Protein AF-A0A812MM63-F1 (afdb_monomer_lite)

pLDDT: mean 77.64, std 22.94, range [25.16, 97.81]

Structure (mmCIF, N/CA/C/O backbone):
data_AF-A0A812MM63-F1
#
_entry.id   AF-A0A812MM63-F1
#
loop_
_atom_site.group_PDB
_atom_site.id
_atom_site.type_symbol
_atom_site.label_atom_id
_atom_site.label_alt_id
_atom_site.label_comp_id
_atom_site.label_asym_id
_atom_site.label_entity_id
_atom_site.label_seq_id
_atom_site.pdbx_PDB_ins_code
_atom_site.Cartn_x
_atom_site.Cartn_y
_atom_site.Cartn_z
_atom_site.occupancy
_atom_site.B_iso_or_equiv
_atom_site.auth_seq_id
_atom_site.auth_comp_id
_atom_site.auth_asym_id
_atom_site.auth_atom_id
_atom_site.pdbx_PDB_model_num
ATOM 1 N N . MET A 1 1 ? 5.965 8.367 -3.859 1.00 84.50 1 MET A N 1
ATOM 2 C CA . MET A 1 1 ? 6.820 9.545 -4.143 1.00 84.50 1 MET A CA 1
ATOM 3 C C . MET A 1 1 ? 8.129 9.558 -3.366 1.00 84.50 1 MET A C 1
ATOM 5 O O . MET A 1 1 ? 9.152 9.666 -4.022 1.00 84.50 1 MET A O 1
ATOM 9 N N . SER A 1 2 ? 8.146 9.399 -2.031 1.00 85.50 2 SER A N 1
ATOM 10 C CA . SER A 1 2 ? 9.417 9.376 -1.268 1.00 85.50 2 SER A CA 1
ATOM 11 C C . SER A 1 2 ? 10.416 8.354 -1.822 1.00 85.50 2 SER A C 1
ATOM 13 O O . SER A 1 2 ? 11.533 8.713 -2.168 1.00 85.50 2 SER A O 1
ATOM 15 N N . ALA A 1 3 ? 9.969 7.112 -2.029 1.00 86.44 3 ALA A N 1
ATOM 16 C CA . ALA A 1 3 ? 10.771 6.062 -2.653 1.00 86.44 3 ALA A CA 1
ATOM 17 C C . ALA A 1 3 ? 11.176 6.383 -4.100 1.00 86.44 3 ALA A C 1
ATOM 19 O O . ALA A 1 3 ? 12.300 6.118 -4.515 1.00 86.44 3 ALA A O 1
ATOM 20 N N . TRP A 1 4 ? 10.263 6.989 -4.865 1.00 88.12 4 TRP A N 1
ATOM 21 C CA . TRP A 1 4 ? 10.488 7.339 -6.267 1.00 88.12 4 TRP A CA 1
ATOM 22 C C . TRP A 1 4 ? 11.645 8.325 -6.418 1.00 88.12 4 TRP A C 1
ATOM 24 O O . TRP A 1 4 ? 12.517 8.110 -7.248 1.00 88.12 4 TRP A O 1
ATOM 34 N N . TYR A 1 5 ? 11.700 9.355 -5.573 1.00 86.88 5 TYR A N 1
ATOM 35 C CA . TYR A 1 5 ? 12.756 10.372 -5.602 1.00 86.88 5 TYR A CA 1
ATOM 36 C C . TYR A 1 5 ? 13.890 10.148 -4.617 1.00 86.88 5 TYR A C 1
ATOM 38 O O . TYR A 1 5 ? 14.821 10.951 -4.591 1.00 86.88 5 TYR A O 1
ATOM 46 N N . GLN A 1 6 ? 13.780 9.101 -3.798 1.00 86.38 6 GLN A N 1
ATOM 47 C CA . GLN A 1 6 ? 14.669 8.849 -2.674 1.00 86.38 6 GLN A CA 1
ATOM 48 C C . GLN A 1 6 ? 14.866 10.119 -1.828 1.00 86.38 6 GLN A C 1
ATOM 50 O O . GLN A 1 6 ? 15.970 10.597 -1.579 1.00 86.38 6 GLN A O 1
ATOM 55 N N . ALA A 1 7 ? 13.748 10.728 -1.453 1.00 87.12 7 ALA A N 1
ATOM 56 C CA . ALA A 1 7 ? 13.740 12.009 -0.771 1.00 87.12 7 ALA A CA 1
ATOM 57 C C . ALA A 1 7 ? 12.568 12.099 0.200 1.00 87.12 7 ALA A C 1
ATOM 59 O O . ALA A 1 7 ? 11.546 11.419 0.053 1.00 87.12 7 ALA A O 1
ATOM 60 N N . GLU A 1 8 ? 12.721 12.954 1.203 1.00 87.62 8 GLU A N 1
ATOM 61 C CA . GLU A 1 8 ? 11.636 13.282 2.115 1.00 87.62 8 GLU A CA 1
ATOM 62 C C . GLU A 1 8 ? 10.505 13.991 1.360 1.00 87.62 8 GLU A C 1
ATOM 64 O O . GLU A 1 8 ? 10.732 14.882 0.535 1.00 87.62 8 GLU A O 1
ATOM 69 N N . ILE A 1 9 ? 9.275 13.594 1.681 1.00 88.56 9 ILE A N 1
ATOM 70 C CA . ILE A 1 9 ? 8.067 14.295 1.256 1.00 88.56 9 ILE A CA 1
ATOM 71 C C . ILE A 1 9 ? 7.604 15.179 2.406 1.00 88.56 9 ILE A C 1
ATOM 73 O O . ILE A 1 9 ? 7.281 14.674 3.482 1.00 88.56 9 ILE A O 1
ATOM 77 N N . LYS A 1 10 ? 7.562 16.488 2.161 1.00 89.94 10 LYS A N 1
ATOM 78 C CA . LYS A 1 10 ? 7.010 17.478 3.085 1.00 89.94 10 LYS A CA 1
ATOM 79 C C . LYS A 1 10 ? 5.520 17.641 2.797 1.00 89.94 10 LYS A C 1
ATOM 81 O O . LYS A 1 10 ? 5.126 17.749 1.636 1.00 89.94 10 LYS A O 1
ATOM 86 N N . VAL A 1 11 ? 4.705 17.677 3.848 1.00 88.56 11 VAL A N 1
ATOM 87 C CA . VAL A 1 11 ? 3.267 17.962 3.761 1.00 88.56 11 VAL A CA 1
ATOM 88 C C . VAL A 1 11 ? 2.980 19.252 4.515 1.00 88.56 11 VAL A C 1
ATOM 90 O O . VAL A 1 11 ? 3.151 19.319 5.730 1.00 88.56 11 VAL A O 1
ATOM 93 N N . GLU A 1 12 ? 2.533 20.269 3.793 1.00 89.88 12 GLU A N 1
ATOM 94 C CA . GLU A 1 12 ? 2.170 21.576 4.325 1.00 89.88 12 GLU A CA 1
ATOM 95 C C . GLU A 1 12 ? 0.646 21.708 4.373 1.00 89.88 12 GLU A C 1
ATOM 97 O O . GLU A 1 12 ? -0.045 21.452 3.386 1.00 89.88 12 GLU A O 1
ATOM 102 N N . VAL A 1 13 ? 0.099 22.090 5.528 1.00 90.12 13 VAL A N 1
ATOM 103 C CA . VAL A 1 13 ? -1.339 22.345 5.671 1.00 90.12 13 VAL A CA 1
ATOM 104 C C . VAL A 1 13 ? -1.619 23.783 5.262 1.00 90.12 13 VAL A C 1
ATOM 106 O O . VAL A 1 13 ? -1.211 24.706 5.955 1.00 90.12 13 VAL A O 1
ATOM 109 N N . ILE A 1 14 ? -2.342 23.961 4.156 1.00 94.44 14 ILE A N 1
ATOM 110 C CA . ILE A 1 14 ? -2.727 25.285 3.651 1.00 94.44 14 ILE A CA 1
ATOM 111 C C . ILE A 1 14 ? -3.923 25.814 4.437 1.00 94.44 14 ILE A C 1
ATOM 113 O O . ILE A 1 14 ? -3.938 26.960 4.876 1.00 94.44 14 ILE A O 1
ATOM 117 N N . PHE A 1 15 ? -4.938 24.970 4.632 1.00 92.50 15 PHE A N 1
ATOM 118 C CA . PHE A 1 15 ? -6.024 25.261 5.556 1.00 92.50 15 PHE A CA 1
ATOM 119 C C . PHE A 1 15 ? -6.657 23.982 6.094 1.00 92.50 15 PHE A C 1
ATOM 121 O O . PHE A 1 15 ? -6.607 22.917 5.474 1.00 92.50 15 PHE A O 1
ATOM 128 N N . ASN A 1 16 ? -7.297 24.131 7.247 1.00 90.69 16 ASN A N 1
ATOM 129 C CA . ASN A 1 16 ? -8.163 23.143 7.862 1.00 90.69 16 ASN A CA 1
ATOM 130 C C . ASN A 1 16 ? -9.315 23.901 8.531 1.00 90.69 16 ASN A C 1
ATOM 132 O O . ASN A 1 16 ? -9.091 24.577 9.532 1.00 90.69 16 ASN A O 1
ATOM 136 N N . ARG A 1 17 ? -10.500 23.884 7.920 1.00 91.94 17 ARG A N 1
ATOM 137 C CA . ARG A 1 17 ? -11.647 24.711 8.312 1.00 91.94 17 ARG A CA 1
ATOM 138 C C . ARG A 1 17 ? -12.781 23.812 8.771 1.00 91.94 17 ARG A C 1
ATOM 140 O O . ARG A 1 17 ? -13.172 22.925 8.022 1.00 91.94 17 ARG A O 1
ATOM 147 N N . ASP A 1 18 ? -13.303 24.059 9.965 1.00 90.81 18 ASP A N 1
ATOM 148 C CA . ASP A 1 18 ? -14.578 23.484 10.398 1.00 90.81 18 ASP A CA 1
ATOM 149 C C . ASP A 1 18 ? -15.709 24.155 9.603 1.00 90.81 18 ASP A C 1
ATOM 151 O O . ASP A 1 18 ? -15.774 25.384 9.529 1.00 90.81 18 ASP A O 1
ATOM 155 N N . ILE A 1 19 ? -16.554 23.353 8.961 1.00 88.00 19 ILE A N 1
ATOM 156 C CA . ILE A 1 19 ? -17.667 23.804 8.122 1.00 88.00 19 ILE A CA 1
ATOM 157 C C . ILE A 1 19 ? -18.986 23.325 8.735 1.00 88.00 19 ILE A C 1
ATOM 159 O O . ILE A 1 19 ? -19.703 22.490 8.189 1.00 88.00 19 ILE A O 1
ATOM 163 N N . GLN A 1 20 ? -19.305 23.868 9.913 1.00 70.06 20 GLN A N 1
ATOM 164 C CA . GLN A 1 20 ? -20.481 23.509 10.721 1.00 70.06 20 GLN A CA 1
ATOM 165 C C . GLN A 1 20 ? -21.849 23.894 10.121 1.00 70.06 20 GLN A C 1
ATOM 167 O O . GLN A 1 20 ? -22.876 23.683 10.765 1.00 70.06 20 GLN A O 1
ATOM 172 N N . GLU A 1 21 ? -21.912 24.456 8.915 1.00 59.12 21 GLU A N 1
ATOM 173 C CA . GLU A 1 21 ? -23.055 25.277 8.487 1.00 59.12 21 GLU A CA 1
ATOM 174 C C . GLU A 1 21 ? -24.379 24.526 8.241 1.00 59.12 21 GLU A C 1
ATOM 176 O O . GLU A 1 21 ? -25.413 25.177 8.123 1.00 59.12 21 GLU A O 1
ATOM 181 N N . VAL A 1 22 ? -24.410 23.184 8.211 1.00 55.28 22 VAL A N 1
ATOM 182 C CA . VAL A 1 22 ? -25.645 22.440 7.856 1.00 55.28 22 VAL A CA 1
ATOM 183 C C . VAL A 1 22 ? -26.027 21.314 8.834 1.00 55.28 22 VAL A C 1
ATOM 185 O O . VAL A 1 22 ? -27.211 21.026 8.993 1.00 55.28 22 VAL A O 1
ATOM 188 N N . VAL A 1 23 ? -25.076 20.689 9.540 1.00 55.53 23 VAL A N 1
ATOM 189 C CA . VAL A 1 23 ? -25.322 19.407 10.252 1.00 55.53 23 VAL A CA 1
ATOM 190 C C . VAL A 1 23 ? -25.627 19.572 11.752 1.00 55.53 23 VAL A C 1
ATOM 192 O O . VAL A 1 23 ? -26.236 18.692 12.366 1.00 55.53 23 VAL A O 1
ATOM 195 N N . ALA A 1 24 ? -25.275 20.717 12.348 1.00 55.25 24 ALA A N 1
ATOM 196 C CA . ALA A 1 24 ? -25.343 20.930 13.799 1.00 55.25 24 ALA A CA 1
ATOM 197 C C . ALA A 1 24 ? -26.763 20.822 14.393 1.00 55.25 24 ALA A C 1
ATOM 199 O O . ALA A 1 24 ? -26.918 20.446 15.553 1.00 55.25 24 ALA A O 1
ATOM 200 N N . TRP A 1 25 ? -27.801 21.098 13.599 1.00 58.41 25 TRP A N 1
ATOM 201 C CA . TRP A 1 25 ? -29.200 21.040 14.039 1.00 58.41 25 TRP A CA 1
ATOM 202 C C . TRP A 1 25 ? -29.761 19.615 14.125 1.00 58.41 25 TRP A C 1
ATOM 204 O O . TRP A 1 25 ? -30.766 19.400 14.797 1.00 58.41 25 TRP A O 1
ATOM 214 N N . VAL A 1 26 ? -29.127 18.647 13.454 1.00 66.56 26 VAL A N 1
ATOM 215 C CA . VAL A 1 26 ? -29.631 17.266 13.340 1.00 66.56 26 VAL A CA 1
ATOM 216 C C . VAL A 1 26 ? -28.752 16.286 14.115 1.00 66.56 26 VAL A C 1
ATOM 218 O O . VAL A 1 26 ? -29.273 15.374 14.754 1.00 66.56 26 VAL A O 1
ATOM 221 N N . GLN A 1 27 ? -27.426 16.466 14.097 1.00 75.88 27 GLN A N 1
ATOM 222 C CA . GLN A 1 27 ? -26.478 15.598 14.804 1.00 75.88 27 GLN A CA 1
ATOM 223 C C . GLN A 1 27 ? -25.333 16.431 15.405 1.00 75.88 27 GLN A C 1
ATOM 225 O O . GLN A 1 27 ? -24.297 16.607 14.767 1.00 75.88 27 GLN A O 1
ATOM 230 N N . PRO A 1 28 ? -25.475 16.931 16.647 1.00 74.19 28 PRO A N 1
ATOM 231 C CA . PRO A 1 28 ? -24.522 17.878 17.240 1.00 74.19 28 PRO A CA 1
ATOM 232 C C . PRO A 1 28 ? -23.122 17.294 17.493 1.00 74.19 28 PRO A C 1
ATOM 234 O O . PRO A 1 28 ? -22.178 18.041 17.736 1.00 74.19 28 PRO A O 1
ATOM 237 N N . HIS A 1 29 ? -22.979 15.967 17.445 1.00 82.00 29 HIS A N 1
ATOM 238 C CA . HIS A 1 29 ? -21.706 15.266 17.618 1.00 82.00 29 HIS A CA 1
ATOM 239 C C . HIS A 1 29 ? -20.969 15.008 16.297 1.00 82.00 29 HIS A C 1
ATOM 241 O O . HIS A 1 29 ? -19.837 14.536 16.335 1.00 82.00 29 HIS A O 1
ATOM 247 N N . VAL A 1 30 ? -21.583 15.307 15.146 1.00 90.31 30 VAL A N 1
ATOM 248 C CA . VAL A 1 30 ? -20.927 15.173 13.845 1.00 90.31 30 VAL A CA 1
ATOM 249 C C . VAL A 1 30 ? -20.219 16.474 13.498 1.00 90.31 30 VAL A C 1
ATOM 251 O O . VAL A 1 30 ? -20.814 17.553 13.525 1.00 90.31 30 VAL A O 1
ATOM 254 N N . LYS A 1 31 ? -18.938 16.370 13.147 1.00 91.88 31 LYS A N 1
ATOM 255 C CA . LYS A 1 31 ? -18.126 17.495 12.678 1.00 91.88 31 LYS A CA 1
ATOM 256 C C . LYS A 1 31 ? -17.698 17.279 11.242 1.00 91.88 31 LYS A C 1
ATOM 258 O O . LYS A 1 31 ? -17.427 16.151 10.830 1.00 91.88 31 LYS A O 1
ATOM 263 N N . GLN A 1 32 ? -17.617 18.373 10.494 1.00 93.62 32 GLN A N 1
ATOM 264 C CA . GLN A 1 32 ? -17.198 18.351 9.105 1.00 93.62 32 GLN A CA 1
ATOM 265 C C . GLN A 1 32 ? -16.087 19.369 8.885 1.00 93.62 32 GLN A C 1
ATOM 267 O O . GLN A 1 32 ? -16.212 20.524 9.275 1.00 93.62 32 GLN A O 1
ATOM 272 N N . TYR A 1 33 ? -15.015 18.944 8.227 1.00 93.25 33 TYR A N 1
ATOM 273 C CA . TYR A 1 33 ? -13.861 19.782 7.944 1.00 93.25 33 TYR A CA 1
ATOM 274 C C . TYR A 1 33 ? -13.563 19.800 6.453 1.00 93.25 33 TYR A C 1
ATOM 276 O O . TYR A 1 33 ? -13.522 18.750 5.810 1.00 93.25 33 TYR A O 1
ATOM 284 N N . ASP A 1 34 ? -13.266 20.984 5.933 1.00 94.50 34 ASP A N 1
ATOM 285 C CA . ASP A 1 34 ? -12.598 21.140 4.650 1.00 94.50 34 ASP A CA 1
ATOM 286 C C . ASP A 1 34 ? -11.106 21.370 4.900 1.00 94.50 34 ASP A C 1
ATOM 288 O O . ASP A 1 34 ? -10.687 22.299 5.598 1.00 94.50 34 ASP A O 1
ATOM 292 N N . ARG A 1 35 ? -10.276 20.520 4.303 1.00 94.25 35 ARG A N 1
ATOM 293 C CA . ARG A 1 35 ? -8.823 20.547 4.465 1.00 94.25 35 ARG A CA 1
ATOM 294 C C . ARG A 1 35 ? -8.141 20.594 3.111 1.00 94.25 35 ARG A C 1
ATOM 296 O O . ARG A 1 35 ? -8.466 19.816 2.217 1.00 94.25 35 ARG A O 1
ATOM 303 N N . ARG A 1 36 ? -7.127 21.452 2.996 1.00 95.31 36 ARG A N 1
ATOM 304 C CA . ARG A 1 36 ? -6.223 21.508 1.845 1.00 95.31 36 ARG A CA 1
ATOM 305 C C . ARG A 1 36 ? -4.782 21.401 2.301 1.00 95.31 36 ARG A C 1
ATOM 307 O O . ARG A 1 36 ? -4.353 22.118 3.205 1.00 95.31 36 ARG A O 1
ATOM 314 N N . VAL A 1 37 ? -4.036 20.525 1.646 1.00 93.81 37 VAL A N 1
ATOM 315 C CA . VAL A 1 37 ? -2.605 20.342 1.874 1.00 93.81 37 VAL A CA 1
ATOM 316 C C . VAL A 1 37 ? -1.834 20.430 0.568 1.00 93.81 37 VAL A C 1
ATOM 318 O O . VAL A 1 37 ? -2.362 20.164 -0.513 1.00 93.81 37 VAL A O 1
ATOM 321 N N . GLN A 1 38 ? -0.569 20.790 0.692 1.00 95.12 38 GLN A N 1
ATOM 322 C CA . GLN A 1 38 ? 0.403 20.799 -0.381 1.00 95.12 38 GLN A CA 1
ATOM 323 C C . GLN A 1 38 ? 1.502 19.794 -0.051 1.00 95.12 38 GLN A C 1
ATOM 325 O O . GLN A 1 38 ? 2.024 19.778 1.062 1.00 95.12 38 GLN A O 1
ATOM 330 N N . MET A 1 39 ? 1.852 18.951 -1.015 1.00 94.19 39 MET A N 1
ATOM 331 C CA . MET A 1 39 ? 2.937 17.989 -0.884 1.00 94.19 39 MET A CA 1
ATOM 332 C C . MET A 1 39 ? 4.102 18.397 -1.777 1.00 94.19 39 MET A C 1
ATOM 334 O O . MET A 1 39 ? 3.928 18.650 -2.974 1.00 94.19 39 MET A O 1
ATOM 338 N N . SER A 1 40 ? 5.297 18.445 -1.196 1.00 94.00 40 SER A N 1
ATOM 339 C CA . SER A 1 40 ? 6.518 18.826 -1.897 1.00 94.00 40 SER A CA 1
ATOM 340 C C . SER A 1 40 ? 7.667 17.859 -1.636 1.00 94.00 40 SER A C 1
ATOM 342 O O . SER A 1 40 ? 7.715 17.145 -0.634 1.00 94.00 40 SER A O 1
ATOM 344 N N . CYS A 1 41 ? 8.592 17.812 -2.587 1.00 92.38 41 CYS A N 1
ATOM 345 C CA . CYS A 1 41 ? 9.809 17.016 -2.552 1.00 92.38 41 CYS A CA 1
ATOM 346 C C . CYS A 1 41 ? 10.963 17.925 -2.975 1.00 92.38 41 CYS A C 1
ATOM 348 O O . CYS A 1 41 ? 10.863 18.548 -4.030 1.00 92.38 41 CYS A O 1
ATOM 350 N N . LYS A 1 42 ? 12.032 18.029 -2.168 1.00 90.94 42 LYS A N 1
ATOM 351 C CA . LYS A 1 42 ? 13.152 18.978 -2.389 1.00 90.94 42 LYS A CA 1
ATOM 352 C C . LYS A 1 42 ? 12.655 20.369 -2.840 1.00 90.94 42 LYS A C 1
ATOM 354 O O . LYS A 1 42 ? 13.070 20.889 -3.871 1.00 90.94 42 LYS A O 1
ATOM 359 N N . ASP A 1 43 ? 11.668 20.886 -2.107 1.00 91.69 43 ASP A N 1
ATOM 360 C CA . ASP A 1 43 ? 11.025 22.195 -2.300 1.00 91.69 43 ASP A CA 1
ATOM 361 C C . ASP A 1 43 ? 10.268 22.393 -3.630 1.00 91.69 43 ASP A C 1
ATOM 363 O O . ASP A 1 43 ? 9.781 23.484 -3.918 1.00 91.69 43 ASP A O 1
ATOM 367 N N . LYS A 1 44 ? 10.062 21.323 -4.411 1.00 94.19 44 LYS A N 1
ATOM 368 C CA . LYS A 1 44 ? 9.145 21.311 -5.557 1.00 94.19 44 LYS A CA 1
ATOM 369 C C . LYS A 1 44 ? 7.811 20.692 -5.173 1.00 94.19 44 LYS A C 1
ATOM 371 O O . LYS A 1 44 ? 7.751 19.544 -4.731 1.00 94.19 44 LYS A O 1
ATOM 376 N N . VAL A 1 45 ? 6.737 21.451 -5.357 1.00 94.94 45 VAL A N 1
ATOM 377 C CA . VAL A 1 45 ? 5.366 20.975 -5.154 1.00 94.94 45 VAL A CA 1
ATOM 378 C C . VAL A 1 45 ? 5.010 19.984 -6.251 1.00 94.94 45 VAL A C 1
ATOM 380 O O . VAL A 1 45 ? 5.186 20.275 -7.433 1.00 94.94 45 VAL A O 1
ATOM 383 N N . PHE A 1 46 ? 4.499 18.820 -5.857 1.00 95.00 46 PHE A N 1
ATOM 384 C CA . PHE A 1 46 ? 4.121 17.773 -6.805 1.00 95.00 46 PHE A CA 1
ATOM 385 C C . PHE A 1 46 ? 2.661 17.354 -6.716 1.00 95.00 46 PHE A C 1
ATOM 387 O O . PHE A 1 46 ? 2.159 16.723 -7.641 1.00 95.00 46 PHE A O 1
ATOM 394 N N . CYS A 1 47 ? 1.983 17.675 -5.617 1.00 96.50 47 CYS A N 1
ATOM 395 C CA . CYS A 1 47 ? 0.576 17.362 -5.446 1.00 96.50 47 CYS A CA 1
ATOM 396 C C . CYS A 1 47 ? -0.081 18.365 -4.504 1.00 96.50 47 CYS A C 1
ATOM 398 O O . CYS A 1 47 ? 0.486 18.738 -3.474 1.00 96.50 47 CYS A O 1
ATOM 400 N N . VAL A 1 48 ? -1.298 18.766 -4.846 1.00 96.56 48 VAL A N 1
ATOM 401 C CA . VAL A 1 48 ? -2.221 19.443 -3.939 1.00 96.56 48 VAL A CA 1
ATOM 402 C C . VAL A 1 48 ? -3.340 18.464 -3.632 1.00 96.56 48 VAL A C 1
ATOM 404 O O . VAL A 1 48 ? -3.885 17.858 -4.547 1.00 96.56 48 VAL A O 1
ATOM 407 N N . ALA A 1 49 ? -3.676 18.300 -2.356 1.00 96.75 49 ALA A N 1
ATOM 408 C CA . ALA A 1 49 ? -4.806 17.476 -1.956 1.00 96.75 49 ALA A CA 1
ATOM 409 C C . ALA A 1 49 ? -5.854 18.336 -1.258 1.00 96.75 49 ALA A C 1
ATOM 411 O O . ALA A 1 49 ? -5.545 19.090 -0.331 1.00 96.75 49 ALA A O 1
ATOM 412 N N . THR A 1 50 ? -7.095 18.217 -1.710 1.00 97.19 50 THR A N 1
ATOM 413 C CA . THR A 1 50 ? -8.276 18.792 -1.071 1.00 97.19 50 THR A CA 1
ATOM 414 C C . THR A 1 50 ? -9.121 17.665 -0.510 1.00 97.19 50 THR A C 1
ATOM 416 O O . THR A 1 50 ? -9.192 16.578 -1.075 1.00 97.19 50 THR A O 1
ATOM 419 N N . SER A 1 51 ? -9.716 17.885 0.653 1.00 96.38 51 SER A N 1
ATOM 420 C CA . SER A 1 51 ? -10.454 16.838 1.341 1.00 96.38 51 SER A CA 1
ATOM 421 C C . SER A 1 51 ? -11.616 17.403 2.128 1.00 96.38 51 SER A C 1
ATOM 423 O O . SER A 1 51 ? -11.472 18.436 2.780 1.00 96.38 51 SER A O 1
ATOM 425 N N . ARG A 1 52 ? -12.732 16.680 2.078 1.00 95.88 52 ARG A N 1
ATOM 426 C CA . ARG A 1 52 ? -13.869 16.838 2.974 1.00 95.88 52 ARG A CA 1
ATOM 427 C C . ARG A 1 52 ? -13.858 15.682 3.957 1.00 95.88 52 ARG A C 1
ATOM 429 O O . ARG A 1 52 ? -13.799 14.524 3.546 1.00 95.88 52 ARG A O 1
ATOM 436 N N . ILE A 1 53 ? -13.882 16.006 5.239 1.00 95.25 53 ILE A N 1
ATOM 437 C CA . ILE A 1 53 ? -13.674 15.046 6.317 1.00 95.25 53 ILE A CA 1
ATOM 438 C C . ILE A 1 53 ? -14.867 15.112 7.252 1.00 95.25 53 ILE A C 1
ATOM 440 O O . ILE A 1 53 ? -15.185 16.186 7.748 1.00 95.25 53 ILE A O 1
ATOM 444 N N . ILE A 1 54 ? -15.517 13.978 7.483 1.00 94.50 54 ILE A N 1
ATOM 445 C CA . ILE A 1 54 ? -16.679 13.839 8.354 1.00 94.50 54 ILE A CA 1
ATOM 446 C C . ILE A 1 54 ? -16.271 12.961 9.533 1.00 94.50 54 ILE A C 1
ATOM 448 O O . ILE A 1 54 ? -15.817 11.829 9.356 1.00 94.50 54 ILE A O 1
ATOM 452 N N . LEU A 1 55 ? -16.423 13.497 10.740 1.00 94.62 55 LEU A N 1
ATOM 453 C CA . LEU A 1 55 ? -16.178 12.794 11.993 1.00 94.62 55 LEU A CA 1
ATOM 454 C C . LEU A 1 55 ? -17.515 12.584 12.694 1.00 94.62 55 LEU A C 1
ATOM 456 O O . LEU A 1 55 ? -18.183 13.550 13.050 1.00 94.62 55 LEU A O 1
ATOM 460 N N . SER A 1 56 ? -17.888 11.326 12.886 1.00 93.75 56 SER A N 1
ATOM 461 C CA . SER A 1 56 ? -19.089 10.909 13.621 1.00 93.75 56 SER A CA 1
ATOM 462 C C . SER A 1 56 ? -18.762 10.218 14.948 1.00 93.75 56 SER A C 1
ATOM 464 O O . SER A 1 56 ? -19.601 10.197 15.845 1.00 93.75 56 SER A O 1
ATOM 466 N N . ASP A 1 57 ? -17.536 9.706 15.124 1.00 93.00 57 ASP A N 1
ATOM 467 C CA . ASP A 1 57 ? -17.065 9.228 16.429 1.00 93.00 57 ASP A CA 1
ATOM 468 C C . ASP A 1 57 ? -16.680 10.420 17.317 1.00 93.00 57 ASP A C 1
ATOM 470 O O . ASP A 1 57 ? -15.766 11.189 16.998 1.00 93.00 57 ASP A O 1
ATOM 474 N N . LYS A 1 58 ? -17.333 10.530 18.479 1.00 92.88 58 LYS A N 1
ATOM 475 C CA . LYS A 1 58 ? -17.041 11.554 19.484 1.00 92.88 58 LYS A CA 1
ATOM 476 C C . LYS A 1 58 ? -15.564 11.557 19.892 1.00 92.88 58 LYS A C 1
ATOM 478 O O . LYS A 1 58 ? -14.987 12.623 20.068 1.00 92.88 58 LYS A O 1
ATOM 483 N N . ARG A 1 59 ? -14.924 10.388 19.996 1.00 94.19 59 ARG A N 1
ATOM 484 C CA . ARG A 1 59 ? -13.498 10.300 20.359 1.00 94.19 59 ARG A CA 1
ATOM 485 C C . ARG A 1 59 ? -12.611 10.959 19.308 1.00 94.19 59 ARG A C 1
ATOM 487 O O . ARG A 1 59 ? -11.635 11.614 19.661 1.00 94.19 59 ARG A O 1
ATOM 494 N N . ALA A 1 60 ? -12.952 10.801 18.029 1.00 92.75 60 ALA A N 1
ATOM 495 C CA . ALA A 1 60 ? -12.223 11.428 16.933 1.00 92.75 60 ALA A CA 1
ATOM 496 C C . ALA A 1 60 ? -12.424 12.947 16.923 1.00 92.75 60 ALA A C 1
ATOM 498 O O . ALA A 1 60 ? -11.455 13.677 16.733 1.00 92.75 60 ALA A O 1
ATOM 499 N N . VAL A 1 61 ? -13.648 13.414 17.188 1.00 92.38 61 VAL A N 1
ATOM 500 C CA . VAL A 1 61 ? -13.947 14.845 17.356 1.00 92.38 61 VAL A CA 1
ATOM 501 C C . VAL A 1 61 ? -13.125 15.439 18.499 1.00 92.38 61 VAL A C 1
ATOM 503 O O . VAL A 1 61 ? -12.356 16.372 18.274 1.00 92.38 61 VAL A O 1
ATOM 506 N N . ASP A 1 62 ? -13.201 14.844 19.690 1.00 92.38 62 ASP A N 1
ATOM 507 C CA . ASP A 1 62 ? -12.493 15.321 20.882 1.00 92.38 62 ASP A CA 1
ATOM 508 C C . ASP A 1 62 ? -10.963 15.355 20.658 1.00 92.38 62 ASP A C 1
ATOM 510 O O . ASP A 1 62 ? -10.275 16.290 21.079 1.00 92.38 62 ASP A O 1
ATOM 514 N N . ALA A 1 63 ? -10.406 14.361 19.954 1.00 90.88 63 ALA A N 1
ATOM 515 C CA . ALA A 1 63 ? -8.977 14.289 19.639 1.00 90.88 63 ALA A CA 1
ATOM 516 C C . ALA A 1 63 ? -8.502 15.406 18.689 1.00 90.88 63 ALA A C 1
ATOM 518 O O . ALA A 1 63 ? -7.372 15.886 18.818 1.00 90.88 63 ALA A O 1
ATOM 519 N N . VAL A 1 64 ? -9.353 15.830 17.750 1.00 88.69 64 VAL A N 1
ATOM 520 C CA . VAL A 1 64 ? -9.060 16.952 16.846 1.00 88.69 64 VAL A CA 1
ATOM 521 C C . VAL A 1 64 ? -9.227 18.286 17.567 1.00 88.69 64 VAL A C 1
ATOM 523 O O . VAL A 1 64 ? -8.349 19.142 17.470 1.00 88.69 64 VAL A O 1
ATOM 526 N N . GLU A 1 65 ? -10.320 18.467 18.311 1.00 87.81 65 GLU A N 1
ATOM 527 C CA . GLU A 1 65 ? -10.640 19.728 18.996 1.00 87.81 65 GLU A CA 1
ATOM 528 C C . GLU A 1 65 ? -9.678 20.042 20.145 1.00 87.81 65 GLU A C 1
ATOM 530 O O . GLU A 1 65 ? -9.328 21.200 20.362 1.00 87.81 65 GLU A O 1
ATOM 535 N N . SER A 1 66 ? -9.174 19.017 20.837 1.00 89.31 66 SER A N 1
ATOM 536 C CA . SER A 1 66 ? -8.119 19.183 21.847 1.00 89.31 66 SER A CA 1
ATOM 537 C C . SER A 1 66 ? -6.755 19.572 21.259 1.00 89.31 66 SER A C 1
ATOM 539 O O . SER A 1 66 ? -5.831 19.876 22.011 1.00 89.31 66 SER A O 1
ATOM 541 N N . GLY A 1 67 ? -6.595 19.547 19.929 1.00 80.00 67 GLY A N 1
ATOM 542 C CA . GLY A 1 67 ? -5.337 19.847 19.239 1.00 80.00 67 GLY A CA 1
ATOM 543 C C . GLY A 1 67 ? -4.256 18.772 19.398 1.00 80.00 67 GLY A C 1
ATOM 544 O O . GLY A 1 67 ? -3.150 18.942 18.885 1.00 80.00 67 GLY A O 1
ATOM 545 N N . GLY A 1 68 ? -4.557 17.663 20.084 1.00 74.69 68 GLY A N 1
ATOM 546 C CA . GLY A 1 68 ? -3.608 16.579 20.341 1.00 74.69 68 GLY A CA 1
ATOM 547 C C . GLY A 1 68 ? -3.346 15.683 19.129 1.00 74.69 68 GLY A C 1
ATOM 548 O O . GLY A 1 68 ? -2.293 15.048 19.055 1.00 74.69 68 GLY A O 1
ATOM 549 N N . VAL A 1 69 ? -4.275 15.631 18.167 1.00 82.38 69 VAL A N 1
ATOM 550 C CA . VAL A 1 69 ? -4.180 14.763 16.986 1.00 82.38 69 VAL A CA 1
ATOM 551 C C . VAL A 1 69 ? -4.534 15.538 15.722 1.00 82.38 69 VAL A C 1
ATOM 553 O O . VAL A 1 69 ? -5.634 16.065 15.568 1.00 82.38 69 VAL A O 1
ATOM 556 N N . GLY A 1 70 ? -3.610 15.578 14.759 1.00 81.44 70 GLY A N 1
ATOM 557 C CA . GLY A 1 70 ? -3.914 16.142 13.445 1.00 81.44 70 GLY A CA 1
ATOM 558 C C . GLY A 1 70 ? -4.896 15.249 12.680 1.00 81.44 70 GLY A C 1
ATOM 559 O O . GLY A 1 70 ? -4.745 14.034 12.686 1.00 81.44 70 GLY A O 1
ATOM 560 N N . ILE A 1 71 ? -5.850 15.829 11.940 1.00 82.50 71 ILE A N 1
ATOM 561 C CA . ILE A 1 71 ? -6.905 15.058 11.241 1.00 82.50 71 ILE A CA 1
ATOM 562 C C . ILE A 1 71 ? -6.347 13.938 10.334 1.00 82.50 71 ILE A C 1
ATOM 564 O O . ILE A 1 71 ? -6.880 12.834 10.290 1.00 82.50 71 ILE A O 1
ATOM 568 N N . ALA A 1 72 ? -5.216 14.178 9.663 1.00 78.19 72 ALA A N 1
ATOM 569 C CA . ALA A 1 72 ? -4.556 13.175 8.818 1.00 78.19 72 ALA A CA 1
ATOM 570 C C . ALA A 1 72 ? -3.996 11.960 9.593 1.00 78.19 72 ALA A C 1
ATOM 572 O O . ALA A 1 72 ? -3.573 10.983 8.984 1.00 78.19 72 ALA A O 1
ATOM 573 N N . GLN A 1 73 ? -3.957 12.018 10.925 1.00 85.19 73 GLN A N 1
ATOM 574 C CA . GLN A 1 73 ? -3.412 10.977 11.792 1.00 85.19 73 GLN A CA 1
ATOM 575 C C . GLN A 1 73 ? -4.495 10.119 12.449 1.00 85.19 73 GLN A C 1
ATOM 577 O O . GLN A 1 73 ? -4.137 9.136 13.090 1.00 85.19 73 GLN A O 1
ATOM 582 N N . LEU A 1 74 ? -5.787 10.439 12.292 1.00 90.00 74 LEU A N 1
ATOM 583 C CA . LEU A 1 74 ? -6.861 9.808 13.069 1.00 90.00 74 LEU A CA 1
ATOM 584 C C . LEU A 1 74 ? -6.916 8.286 12.887 1.00 90.00 74 LEU A C 1
ATOM 586 O O . LEU A 1 74 ? -6.895 7.566 13.881 1.00 90.00 74 LEU A O 1
ATOM 590 N N . PHE A 1 75 ? -6.873 7.781 11.649 1.00 91.56 75 PHE A N 1
ATOM 591 C CA . PHE A 1 75 ? -6.861 6.332 11.396 1.00 91.56 75 PHE A CA 1
ATOM 592 C C . PHE A 1 75 ? -5.707 5.629 12.120 1.00 91.56 75 PHE A C 1
ATOM 594 O O . PHE A 1 75 ? -5.906 4.620 12.791 1.00 91.56 75 PHE A O 1
ATOM 601 N N . LYS A 1 76 ? -4.499 6.202 12.068 1.00 88.19 76 LYS A N 1
ATOM 602 C CA . LYS A 1 76 ? -3.335 5.641 12.764 1.00 88.19 76 LYS A CA 1
ATOM 603 C C . LYS A 1 76 ? -3.448 5.774 14.283 1.00 88.19 76 LYS A C 1
ATOM 605 O O . LYS A 1 76 ? -3.082 4.839 14.992 1.00 88.19 76 LYS A O 1
ATOM 610 N N . HIS A 1 77 ? -3.914 6.920 14.773 1.00 89.62 77 HIS A N 1
ATOM 611 C CA . HIS A 1 77 ? -4.058 7.204 16.198 1.00 89.62 77 HIS A CA 1
ATOM 612 C C . HIS A 1 77 ? -5.011 6.206 16.862 1.00 89.62 77 HIS A C 1
ATOM 614 O O . HIS A 1 77 ? -4.675 5.637 17.895 1.00 89.62 77 HIS A O 1
ATOM 620 N N . PHE A 1 78 ? -6.139 5.912 16.212 1.00 90.88 78 PHE A N 1
ATOM 621 C CA . PHE A 1 78 ? -7.132 4.950 16.693 1.00 90.88 78 PHE A CA 1
ATOM 622 C C . PHE A 1 78 ? -6.901 3.512 16.210 1.00 90.88 78 PHE A C 1
ATOM 624 O O . PHE A 1 78 ? -7.733 2.651 16.476 1.00 90.88 78 PHE A O 1
ATOM 631 N N . LYS A 1 79 ? -5.787 3.241 15.511 1.00 90.75 79 LYS A N 1
ATOM 632 C CA . LYS A 1 79 ? -5.456 1.922 14.935 1.00 90.75 79 LYS A CA 1
ATOM 633 C C . LYS A 1 79 ? -6.573 1.345 14.050 1.00 90.75 79 LYS A C 1
ATOM 635 O O . LYS A 1 79 ? -6.746 0.135 13.974 1.00 90.75 79 LYS A O 1
ATOM 640 N N . ILE A 1 80 ? -7.305 2.217 13.362 1.00 90.06 80 ILE A N 1
ATOM 641 C CA . ILE A 1 80 ? -8.368 1.852 12.427 1.00 90.06 80 ILE A CA 1
ATOM 642 C C . ILE A 1 80 ? -7.733 1.560 11.070 1.00 90.06 80 ILE A C 1
ATOM 644 O O . ILE A 1 80 ? -7.023 2.407 10.521 1.00 90.06 80 ILE A O 1
ATOM 648 N N . LEU A 1 81 ? -8.019 0.386 10.509 1.00 88.62 81 LEU A N 1
ATOM 649 C CA . LEU A 1 81 ? -7.733 0.077 9.114 1.00 88.62 81 LEU A CA 1
ATOM 650 C C . LEU A 1 81 ? -8.823 0.719 8.230 1.00 88.62 81 LEU A C 1
ATOM 652 O O . LEU A 1 81 ? -9.966 0.273 8.281 1.00 88.62 81 LEU A O 1
ATOM 656 N N . PRO A 1 82 ? -8.530 1.775 7.445 1.00 91.25 82 PRO A N 1
ATOM 657 C CA . PRO A 1 82 ? -9.552 2.392 6.609 1.00 91.25 82 PRO A CA 1
ATOM 658 C C . PRO A 1 82 ? -9.881 1.514 5.400 1.00 91.25 82 PRO A C 1
ATOM 660 O O . PRO A 1 82 ? -8.981 1.002 4.725 1.00 91.25 82 PRO A O 1
ATOM 663 N N . HIS A 1 83 ? -11.161 1.449 5.049 1.00 90.44 83 HIS A N 1
ATOM 664 C CA . HIS A 1 83 ? -11.594 0.990 3.738 1.00 90.44 83 HIS A CA 1
ATOM 665 C C . HIS A 1 83 ? -11.333 2.085 2.700 1.00 90.44 83 HIS A C 1
ATOM 667 O O . HIS A 1 83 ? -11.619 3.260 2.932 1.00 90.44 83 HIS A O 1
ATOM 673 N N . PHE A 1 84 ? -10.787 1.697 1.549 1.00 91.19 84 PHE A N 1
ATOM 674 C CA . PHE A 1 84 ? -10.460 2.600 0.447 1.00 91.19 84 PHE A CA 1
ATOM 675 C C . PHE A 1 84 ? -11.374 2.346 -0.752 1.00 91.19 84 PHE A C 1
ATOM 677 O O . PHE A 1 84 ? -11.526 1.204 -1.184 1.00 91.19 84 PHE A O 1
ATOM 684 N N . TYR A 1 85 ? -11.879 3.424 -1.350 1.00 91.06 85 TYR A N 1
ATOM 685 C CA . TYR A 1 85 ? -12.658 3.390 -2.587 1.00 91.06 85 TYR A CA 1
ATOM 686 C C . TYR A 1 85 ? -12.135 4.456 -3.533 1.00 91.06 85 TYR A C 1
ATOM 688 O O . TYR A 1 85 ? -12.168 5.639 -3.202 1.00 91.06 85 TYR A O 1
ATOM 696 N N . LEU A 1 86 ? -11.671 4.053 -4.715 1.00 93.81 86 LEU A N 1
ATOM 697 C CA . LEU A 1 86 ? -11.400 5.006 -5.786 1.00 93.81 86 LEU A CA 1
ATOM 698 C C . LEU A 1 86 ? -12.746 5.462 -6.356 1.00 93.81 86 LEU A C 1
ATOM 700 O O . LEU A 1 86 ? -13.505 4.632 -6.850 1.00 93.81 86 LEU A O 1
ATOM 704 N N . VAL A 1 87 ? -13.041 6.755 -6.246 1.00 96.56 87 VAL A N 1
ATOM 705 C CA . VAL A 1 87 ? -14.270 7.356 -6.778 1.00 96.56 87 VAL A CA 1
ATOM 706 C C . VAL A 1 87 ? -14.094 7.623 -8.264 1.00 96.56 87 VAL A C 1
ATOM 708 O O . VAL A 1 87 ? -14.914 7.185 -9.062 1.00 96.56 87 VAL A O 1
ATOM 711 N N . ASP A 1 88 ? -13.011 8.311 -8.626 1.00 97.12 88 ASP A N 1
ATOM 712 C CA . ASP A 1 88 ? -12.696 8.646 -10.012 1.00 97.12 88 ASP A CA 1
ATOM 713 C C . ASP A 1 88 ? -11.196 8.948 -10.171 1.00 97.12 88 ASP A C 1
ATOM 715 O O . ASP A 1 88 ? -10.483 9.203 -9.195 1.00 97.12 88 ASP A O 1
ATOM 719 N N . ALA A 1 89 ? -10.689 8.898 -11.397 1.00 96.19 89 ALA A N 1
ATOM 720 C CA . ALA A 1 89 ? -9.336 9.315 -11.733 1.00 96.19 89 ALA A CA 1
ATOM 721 C C . ALA A 1 89 ? -9.256 9.733 -13.197 1.00 96.19 89 ALA A C 1
ATOM 723 O O . ALA A 1 89 ? -9.840 9.100 -14.076 1.00 96.19 89 ALA A O 1
ATOM 724 N N . GLY A 1 90 ? -8.462 10.761 -13.472 1.00 95.12 90 GLY A N 1
ATOM 725 C CA . GLY A 1 90 ? -8.408 11.332 -14.804 1.00 95.12 90 GLY A CA 1
ATOM 726 C C . GLY A 1 90 ? -7.120 12.068 -15.111 1.00 95.12 90 GLY A C 1
ATOM 727 O O . GLY A 1 90 ? -6.166 12.110 -14.327 1.00 95.12 90 GLY A O 1
ATOM 728 N N . GLN A 1 91 ? -7.115 12.623 -16.316 1.00 94.88 91 GLN A N 1
ATOM 729 C CA . GLN A 1 91 ? -6.078 13.513 -16.804 1.00 94.88 91 GLN A CA 1
ATOM 730 C C . GLN A 1 91 ? -6.746 14.772 -17.340 1.00 94.88 91 GLN A C 1
ATOM 732 O O . GLN A 1 91 ? -7.732 14.691 -18.071 1.00 94.88 91 GLN A O 1
ATOM 737 N N . GLU A 1 92 ? -6.194 15.927 -17.005 1.00 92.75 92 GLU A N 1
ATOM 738 C CA . GLU A 1 92 ? -6.621 17.219 -17.530 1.00 92.75 92 GLU A CA 1
ATOM 739 C C . GLU A 1 92 ? -5.473 17.863 -18.307 1.00 92.75 92 GLU A C 1
ATOM 741 O O . GLU A 1 92 ? -4.294 17.682 -17.994 1.00 92.75 92 GLU A O 1
ATOM 746 N N . SER A 1 93 ? -5.806 18.597 -19.368 1.00 89.31 93 SER A N 1
ATOM 747 C CA . SER A 1 93 ? -4.803 19.349 -20.125 1.00 89.31 93 SER A CA 1
ATOM 748 C C . SER A 1 93 ? -4.456 20.624 -19.365 1.00 89.31 93 SER A C 1
ATOM 750 O O . SER A 1 93 ? -5.326 21.462 -19.148 1.00 89.31 93 SER A O 1
ATOM 752 N N . ALA A 1 94 ? -3.188 20.792 -18.997 1.00 83.19 94 ALA A N 1
ATOM 753 C CA . ALA A 1 94 ? -2.664 22.025 -18.427 1.00 83.19 94 ALA A CA 1
ATOM 754 C C . ALA A 1 94 ? -1.660 22.678 -19.398 1.00 83.19 94 ALA A C 1
ATOM 756 O O . ALA A 1 94 ? -1.065 21.989 -20.232 1.00 83.19 94 ALA A O 1
ATOM 757 N N . PRO A 1 95 ? -1.403 23.996 -19.287 1.00 82.81 95 PRO A N 1
ATOM 758 C CA . PRO A 1 95 ? -0.438 24.688 -20.148 1.00 82.81 95 PRO A CA 1
ATOM 759 C C . PRO A 1 95 ? 0.973 24.080 -20.128 1.00 82.81 95 PRO A C 1
ATOM 761 O O . PRO A 1 95 ? 1.726 24.225 -21.084 1.00 82.81 95 PRO A O 1
ATOM 764 N N . THR A 1 96 ? 1.335 23.404 -19.035 1.00 80.62 96 THR A N 1
ATOM 765 C CA . THR A 1 96 ? 2.658 22.809 -18.803 1.00 80.62 96 THR A CA 1
ATOM 766 C C . THR A 1 96 ? 2.700 21.290 -19.012 1.00 80.62 96 THR A C 1
ATOM 768 O O . THR A 1 96 ? 3.726 20.668 -18.739 1.00 80.62 96 THR A O 1
ATOM 771 N N . GLY A 1 97 ? 1.613 20.684 -19.502 1.00 84.19 97 GLY A N 1
ATOM 772 C CA . GLY A 1 97 ? 1.518 19.251 -19.783 1.00 84.19 97 GLY A CA 1
ATOM 773 C C . GLY A 1 97 ? 0.224 18.625 -19.269 1.00 84.19 97 GLY A C 1
ATOM 774 O O . GLY A 1 97 ? -0.702 19.315 -18.853 1.00 84.19 97 GLY A O 1
ATOM 775 N N . GLN A 1 98 ? 0.152 17.296 -19.293 1.00 87.94 98 GLN A N 1
ATOM 776 C CA . GLN A 1 98 ? -0.986 16.577 -18.724 1.00 87.94 98 GLN A CA 1
ATOM 777 C C . GLN A 1 98 ? -0.897 16.560 -17.199 1.00 87.94 98 GLN A C 1
ATOM 779 O O . GLN A 1 98 ? 0.127 16.197 -16.617 1.00 87.94 98 GLN A O 1
ATOM 784 N N . GLN A 1 99 ? -1.992 16.949 -16.562 1.00 92.81 99 GLN A N 1
ATOM 785 C CA . GLN A 1 99 ? -2.161 16.937 -15.125 1.00 92.81 99 GLN A CA 1
ATOM 786 C C . GLN A 1 99 ? -2.944 15.688 -14.723 1.00 92.81 99 GLN A C 1
ATOM 788 O O . GLN A 1 99 ? -4.073 15.509 -15.171 1.00 92.81 99 GLN A O 1
ATOM 793 N N . LEU A 1 100 ? -2.368 14.822 -13.887 1.00 95.31 100 LEU A N 1
ATOM 794 C CA . LEU A 1 100 ? -3.114 13.692 -13.329 1.00 95.31 100 LEU A CA 1
ATOM 795 C C . LEU A 1 100 ? -3.895 14.137 -12.100 1.00 95.31 100 LEU A C 1
ATOM 797 O O . LEU A 1 100 ? -3.401 14.936 -11.302 1.00 95.31 100 LEU A O 1
ATOM 801 N N . TRP A 1 101 ? -5.061 13.542 -11.894 1.00 96.75 101 TRP A N 1
ATOM 802 C CA . TRP A 1 101 ? -5.802 13.684 -10.650 1.00 96.75 101 TRP A CA 1
ATOM 803 C C . TRP A 1 101 ? -6.508 12.383 -10.279 1.00 96.75 101 TRP A C 1
ATOM 805 O O . TRP A 1 101 ? -6.755 11.514 -11.120 1.00 96.75 101 TRP A O 1
ATOM 815 N N . ARG A 1 102 ? -6.825 12.241 -8.994 1.00 96.81 102 ARG A N 1
ATOM 816 C CA . ARG A 1 102 ? -7.682 11.164 -8.494 1.00 96.81 102 ARG A CA 1
ATOM 817 C C . ARG A 1 102 ? -8.552 11.639 -7.350 1.00 96.81 102 ARG A C 1
ATOM 819 O O . ARG A 1 102 ? -8.148 12.492 -6.567 1.00 96.81 102 ARG A O 1
ATOM 826 N N . GLU A 1 103 ? -9.711 11.022 -7.226 1.00 97.81 103 GLU A N 1
ATOM 827 C CA . GLU A 1 103 ? -10.643 11.217 -6.133 1.00 97.81 103 GLU A CA 1
ATOM 828 C C . GLU A 1 103 ? -10.955 9.873 -5.483 1.00 97.81 103 GLU A C 1
ATOM 830 O O . GLU A 1 103 ? -11.206 8.876 -6.160 1.00 97.81 103 GLU A O 1
ATOM 835 N N . TYR A 1 104 ? -10.909 9.819 -4.160 1.00 96.75 104 TYR A N 1
ATOM 836 C CA . TYR A 1 104 ? -11.138 8.592 -3.413 1.00 96.75 104 TYR A CA 1
ATOM 837 C C . TYR A 1 104 ? -11.722 8.871 -2.032 1.00 96.75 104 TYR A C 1
ATOM 839 O O . TYR A 1 104 ? -11.627 9.977 -1.502 1.00 96.75 104 TYR A O 1
ATOM 847 N N . VAL A 1 105 ? -12.317 7.841 -1.439 1.00 95.69 105 VAL A N 1
ATOM 848 C CA . VAL A 1 105 ? -12.837 7.864 -0.073 1.00 95.69 105 VAL A CA 1
ATOM 849 C C . VAL A 1 105 ? -12.026 6.910 0.791 1.00 95.69 105 VAL A C 1
ATOM 851 O O . VAL A 1 105 ? -11.750 5.777 0.395 1.00 95.69 105 VAL A O 1
ATOM 854 N N . LEU A 1 106 ? -11.650 7.383 1.976 1.00 95.06 106 LEU A N 1
ATOM 855 C CA . LEU A 1 106 ? -11.214 6.556 3.094 1.00 95.06 106 LEU A CA 1
ATOM 856 C C . LEU A 1 106 ? -12.309 6.583 4.151 1.00 95.06 106 LEU A C 1
ATOM 858 O O . LEU A 1 106 ? -12.682 7.671 4.580 1.00 95.06 106 LEU A O 1
ATOM 862 N N . HIS A 1 107 ? -12.799 5.431 4.599 1.00 94.69 107 HIS A N 1
ATOM 863 C CA . HIS A 1 107 ? -13.765 5.391 5.698 1.00 94.69 107 HIS A CA 1
ATOM 864 C C . HIS A 1 107 ? -13.485 4.263 6.689 1.00 94.69 107 HIS A C 1
ATOM 866 O O . HIS A 1 107 ? -12.866 3.258 6.344 1.00 94.69 107 HIS A O 1
ATOM 872 N N . GLY A 1 108 ? -13.893 4.455 7.940 1.00 93.81 108 GLY A N 1
ATOM 873 C CA . GLY A 1 108 ? -13.770 3.459 9.003 1.00 93.81 108 GLY A CA 1
ATOM 874 C C . GLY A 1 108 ? -13.824 4.093 10.391 1.00 93.81 108 GLY A C 1
ATOM 875 O O . GLY A 1 108 ? -13.383 5.225 10.578 1.00 93.81 108 GLY A O 1
ATOM 876 N N . GLY A 1 109 ? -14.379 3.373 11.371 1.00 92.19 109 GLY A N 1
ATOM 877 C CA . GLY A 1 109 ? -14.436 3.806 12.776 1.00 92.19 109 GLY A CA 1
ATOM 878 C C . GLY A 1 109 ? -15.029 5.205 12.988 1.00 92.19 109 GLY A C 1
ATOM 879 O O . GLY A 1 109 ? -14.500 5.990 13.767 1.00 92.19 109 GLY A O 1
ATOM 880 N N . GLY A 1 110 ? -16.095 5.534 12.251 1.00 94.31 110 GLY A N 1
ATOM 881 C CA . GLY A 1 110 ? -16.772 6.831 12.338 1.00 94.31 110 GLY A CA 1
ATOM 882 C C . GLY A 1 110 ? -16.016 8.002 11.698 1.00 94.31 110 GLY A C 1
ATOM 883 O O . GLY A 1 110 ? -16.397 9.151 11.916 1.00 94.31 110 GLY A O 1
ATOM 884 N N . ILE A 1 111 ? -14.966 7.735 10.919 1.00 95.25 111 ILE A N 1
ATOM 885 C CA . ILE A 1 111 ? -14.209 8.728 10.151 1.00 95.25 111 ILE A CA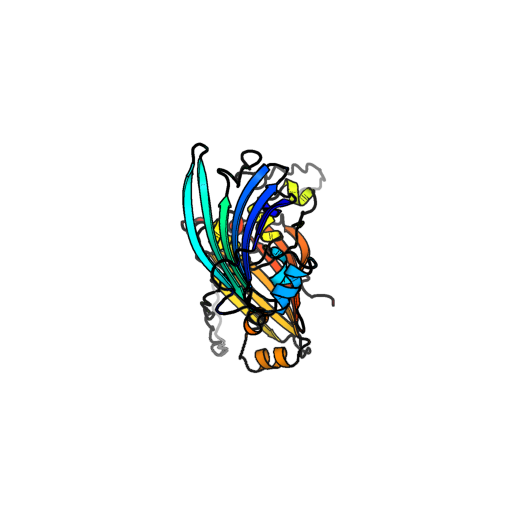 1
ATOM 886 C C . ILE A 1 111 ? -14.464 8.472 8.669 1.00 95.25 111 ILE A C 1
ATOM 888 O O . ILE A 1 111 ? -14.273 7.353 8.198 1.00 95.25 111 ILE A O 1
ATOM 892 N N . GLU A 1 112 ? -14.833 9.508 7.926 1.00 96.00 112 GLU A N 1
ATOM 893 C CA . GLU A 1 112 ? -14.909 9.484 6.467 1.00 96.00 112 GLU A CA 1
ATOM 894 C C . GLU A 1 112 ? -14.094 10.647 5.898 1.00 96.00 112 GLU A C 1
ATOM 896 O O . GLU A 1 112 ? -14.251 11.794 6.305 1.00 96.00 112 GLU A O 1
ATOM 901 N N . CYS A 1 113 ? -13.220 10.361 4.940 1.00 96.12 113 CYS A N 1
ATOM 902 C CA . CYS A 1 113 ? -12.416 11.346 4.234 1.00 96.12 113 CYS A CA 1
ATOM 903 C C . CYS A 1 113 ? -12.632 11.166 2.737 1.00 96.12 113 CYS A C 1
ATOM 905 O O . CYS A 1 113 ? -12.131 10.204 2.155 1.00 96.12 113 CYS A O 1
ATOM 907 N N . ARG A 1 114 ? -13.306 12.117 2.098 1.00 96.81 114 ARG A N 1
ATOM 908 C CA . ARG A 1 114 ? -13.362 12.223 0.640 1.00 96.81 114 ARG A CA 1
ATOM 909 C C . ARG A 1 114 ? -12.237 13.136 0.178 1.00 96.81 114 ARG A C 1
ATOM 911 O O . ARG A 1 114 ? -12.204 14.304 0.555 1.00 96.81 114 ARG A O 1
ATOM 918 N N . ILE A 1 115 ? -11.295 12.597 -0.583 1.00 97.31 115 ILE A N 1
ATOM 919 C CA . ILE A 1 115 ? -10.020 13.234 -0.912 1.00 97.31 115 ILE A CA 1
ATOM 920 C C . ILE A 1 115 ? -9.889 13.326 -2.429 1.00 97.31 115 ILE A C 1
ATOM 922 O O . ILE A 1 115 ? -10.002 12.315 -3.117 1.00 97.31 115 ILE A O 1
ATOM 926 N N . ARG A 1 116 ? -9.590 14.523 -2.935 1.00 97.50 116 ARG A N 1
ATOM 927 C CA . ARG A 1 116 ? -9.134 14.766 -4.303 1.00 97.50 116 ARG A CA 1
ATOM 928 C C . ARG A 1 116 ? -7.670 15.186 -4.281 1.00 97.50 116 ARG A C 1
ATOM 930 O O . ARG A 1 116 ? -7.301 16.119 -3.573 1.00 97.50 116 ARG A O 1
ATOM 937 N N . GLU A 1 117 ? -6.852 14.501 -5.063 1.00 97.62 117 GLU A N 1
ATOM 938 C CA . GLU A 1 117 ? -5.438 14.796 -5.265 1.00 97.62 117 GLU A CA 1
ATOM 939 C C . GLU A 1 117 ? -5.206 15.223 -6.709 1.00 97.62 117 GLU A C 1
ATOM 941 O O . GLU A 1 117 ? -5.496 14.463 -7.632 1.00 97.62 117 GLU A O 1
ATOM 946 N N . ASP A 1 118 ? -4.645 16.414 -6.889 1.00 96.62 118 ASP A N 1
ATOM 947 C CA . ASP A 1 118 ? -4.245 16.965 -8.176 1.00 96.62 118 ASP A CA 1
ATOM 948 C C . ASP A 1 118 ? -2.708 17.010 -8.220 1.00 96.62 118 ASP A C 1
ATOM 950 O O . ASP A 1 118 ? -2.060 17.737 -7.455 1.00 96.62 118 ASP A O 1
ATOM 954 N N . PHE A 1 119 ? -2.103 16.204 -9.091 1.00 95.94 119 PHE A N 1
ATOM 955 C CA . PHE A 1 119 ? -0.651 16.126 -9.269 1.00 95.94 119 PHE A CA 1
ATOM 956 C C . PHE A 1 119 ? -0.182 17.227 -10.211 1.00 95.94 119 PHE A C 1
ATOM 958 O O . PHE A 1 119 ? -0.914 17.591 -11.118 1.00 95.94 119 PHE A O 1
ATOM 965 N N . CYS A 1 120 ? 1.020 17.776 -10.046 1.00 93.44 120 CYS A N 1
ATOM 966 C CA . CYS A 1 120 ? 1.539 18.712 -11.045 1.00 93.44 120 CYS A CA 1
ATOM 967 C C . CYS A 1 120 ? 1.921 17.972 -12.346 1.00 93.44 120 CYS A C 1
ATOM 969 O O . CYS A 1 120 ? 2.222 16.772 -12.316 1.00 93.44 120 CYS A O 1
ATOM 971 N N . PRO A 1 121 ? 1.934 18.652 -13.505 1.00 90.94 121 PRO A N 1
ATOM 972 C CA . PRO A 1 121 ? 2.446 18.052 -14.732 1.00 90.94 121 PRO A CA 1
ATOM 973 C C . PRO A 1 121 ? 3.889 17.570 -14.559 1.00 90.94 121 PRO A C 1
ATOM 975 O O . PRO A 1 121 ? 4.709 18.243 -13.934 1.00 90.94 121 PRO A O 1
ATOM 978 N N . ASN A 1 122 ? 4.194 16.391 -15.106 1.00 85.62 122 ASN A N 1
ATOM 979 C CA . ASN A 1 122 ? 5.507 15.743 -15.004 1.00 85.62 122 ASN A CA 1
ATOM 980 C C . ASN A 1 122 ? 5.968 15.476 -13.555 1.00 85.62 122 ASN A C 1
ATOM 982 O O . ASN A 1 122 ? 7.165 15.435 -13.279 1.00 85.62 122 ASN A O 1
ATOM 986 N N . PHE A 1 123 ? 5.044 15.253 -12.608 1.00 89.75 123 PHE A N 1
ATOM 987 C CA . PHE A 1 123 ? 5.387 14.962 -11.207 1.00 89.75 123 PHE A CA 1
ATOM 988 C C . PHE A 1 123 ? 6.219 13.682 -10.991 1.00 89.75 123 PHE A C 1
ATOM 990 O O . PHE A 1 123 ? 6.637 13.442 -9.856 1.00 89.75 123 PHE A O 1
ATOM 997 N N . LEU A 1 124 ? 6.445 12.858 -12.022 1.00 88.50 124 LEU A N 1
ATOM 998 C CA . LEU A 1 124 ? 7.367 11.708 -12.017 1.00 88.50 124 LEU A CA 1
ATOM 999 C C . LEU A 1 124 ? 8.800 12.072 -12.464 1.00 88.50 124 LEU A C 1
ATOM 1001 O O . LEU A 1 124 ? 9.726 11.327 -12.146 1.00 88.50 124 LEU A O 1
ATOM 1005 N N . ASP A 1 125 ? 8.977 13.247 -13.076 1.00 87.94 125 ASP A N 1
ATOM 1006 C CA . ASP A 1 125 ? 10.237 13.807 -13.585 1.00 87.94 125 ASP A CA 1
ATOM 1007 C C . ASP A 1 125 ? 10.536 15.198 -12.979 1.00 87.94 125 ASP A C 1
ATOM 1009 O O . ASP A 1 125 ? 11.098 16.085 -13.626 1.00 87.94 125 ASP A O 1
ATOM 1013 N N . LEU A 1 126 ? 10.174 15.424 -11.706 1.00 85.19 126 LEU A N 1
ATOM 1014 C CA . LEU A 1 126 ? 10.292 16.730 -11.026 1.00 85.19 126 LEU A CA 1
ATOM 1015 C C . LEU A 1 126 ? 11.698 17.343 -11.091 1.00 85.19 126 LEU A C 1
ATOM 1017 O O . LEU A 1 126 ? 11.849 18.564 -10.999 1.00 85.19 126 LEU A O 1
ATOM 1021 N N . PHE A 1 127 ? 12.738 16.516 -11.194 1.00 85.06 127 PHE A N 1
ATOM 1022 C CA . PHE A 1 127 ? 14.142 16.936 -11.172 1.00 85.06 127 PHE A CA 1
ATOM 1023 C C . PHE A 1 127 ? 14.850 16.740 -12.520 1.00 85.06 127 PHE A C 1
ATOM 1025 O O . PHE A 1 127 ? 16.076 16.747 -12.559 1.00 85.06 127 PHE A O 1
ATOM 1032 N N . GLY A 1 128 ? 14.088 16.618 -13.612 1.00 78.69 128 GLY A N 1
ATOM 1033 C CA . GLY A 1 128 ? 14.589 16.246 -14.936 1.00 78.69 128 GLY A CA 1
ATOM 1034 C C . GLY A 1 128 ? 14.290 14.783 -15.250 1.00 78.69 128 GLY A C 1
ATOM 1035 O O . GLY A 1 128 ? 13.859 14.042 -14.366 1.00 78.69 128 GLY A O 1
ATOM 1036 N N . ALA A 1 129 ? 14.500 14.389 -16.512 1.00 60.19 129 ALA A N 1
ATOM 1037 C CA . ALA A 1 129 ? 14.220 13.037 -16.977 1.00 60.19 129 ALA A CA 1
ATOM 1038 C C . ALA A 1 129 ? 14.988 12.030 -16.122 1.00 60.19 129 ALA A C 1
ATOM 1040 O O . ALA A 1 129 ? 16.215 11.913 -16.217 1.00 60.19 129 ALA A O 1
ATOM 1041 N N . VAL A 1 130 ? 14.260 11.287 -15.292 1.00 54.91 130 VAL A N 1
ATOM 1042 C CA . VAL A 1 130 ? 14.809 10.066 -14.728 1.00 54.91 130 VAL A CA 1
ATOM 1043 C C . VAL A 1 130 ? 14.838 9.113 -15.905 1.00 54.91 130 VAL A C 1
ATOM 1045 O O . VAL A 1 130 ? 13.795 8.629 -16.328 1.00 54.91 130 VAL A O 1
ATOM 1048 N N . SER A 1 131 ? 16.009 8.923 -16.515 1.00 45.28 131 SER A N 1
ATOM 1049 C CA . SER A 1 131 ? 16.152 7.978 -17.619 1.00 45.28 131 SER A CA 1
ATOM 1050 C C . SER A 1 131 ? 15.636 6.621 -17.127 1.00 45.28 131 SER A C 1
ATOM 1052 O O . SER A 1 131 ? 16.310 5.941 -16.359 1.00 45.28 131 SER A O 1
ATOM 1054 N N . ALA A 1 132 ? 14.417 6.235 -17.518 1.00 45.00 132 ALA A N 1
ATOM 1055 C CA . ALA A 1 132 ? 13.876 4.897 -17.270 1.00 45.00 132 ALA A CA 1
ATOM 1056 C C . ALA A 1 132 ? 14.700 3.833 -18.022 1.00 45.00 132 ALA A C 1
ATOM 1058 O O . ALA A 1 132 ? 14.646 2.652 -17.706 1.00 45.00 132 ALA A O 1
ATOM 1059 N N . SER A 1 133 ? 15.529 4.283 -18.969 1.00 45.06 133 SER A N 1
ATOM 1060 C CA . SER A 1 133 ? 16.624 3.553 -19.601 1.00 45.06 133 SER A CA 1
ATOM 1061 C C . SER A 1 133 ? 17.925 3.539 -18.786 1.00 45.06 133 SER A C 1
ATOM 1063 O O . SER A 1 133 ? 18.961 3.174 -19.337 1.00 45.06 133 SER A O 1
ATOM 1065 N N .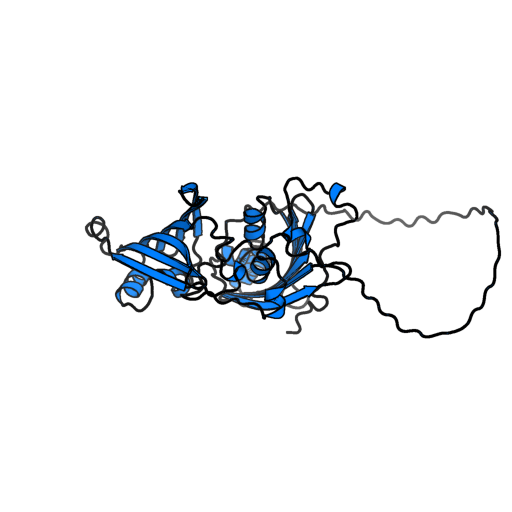 GLY A 1 134 ? 17.911 3.961 -17.514 1.00 40.31 134 GLY A N 1
ATOM 1066 C CA . GLY A 1 134 ? 19.049 3.857 -16.600 1.00 40.31 134 GLY A CA 1
ATOM 1067 C C . GLY A 1 134 ? 19.576 2.429 -16.634 1.00 40.31 134 GLY A C 1
ATOM 1068 O O . GLY A 1 134 ? 18.852 1.509 -16.265 1.00 40.31 134 GLY A O 1
ATOM 1069 N N . GLY A 1 135 ? 20.775 2.283 -17.204 1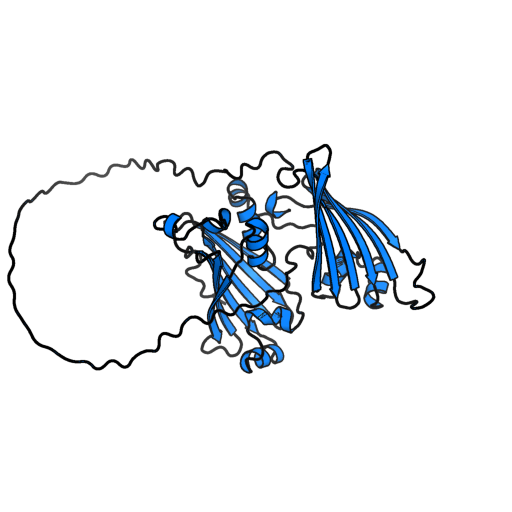.00 40.31 135 GLY A N 1
ATOM 1070 C CA . GLY A 1 135 ? 21.257 1.065 -17.842 1.00 40.31 135 GLY A CA 1
ATOM 1071 C C . GLY A 1 135 ? 20.862 -0.208 -17.111 1.00 40.31 135 GLY A C 1
ATOM 1072 O O . GLY A 1 135 ? 21.267 -0.431 -15.971 1.00 40.31 135 GLY A O 1
ATOM 1073 N N . LEU A 1 136 ? 20.124 -1.071 -17.816 1.00 41.88 136 LEU A N 1
ATOM 1074 C CA . LEU A 1 136 ? 20.243 -2.509 -17.613 1.00 41.88 136 LEU A CA 1
ATOM 1075 C C . LEU A 1 136 ? 21.750 -2.768 -17.592 1.00 41.88 136 LEU A C 1
ATOM 1077 O O . LEU A 1 136 ? 22.383 -2.503 -18.609 1.00 41.88 136 LEU A O 1
ATOM 1081 N N . TRP A 1 137 ? 22.297 -3.086 -16.415 1.00 41.91 137 TRP A N 1
ATOM 1082 C CA . TRP A 1 137 ? 23.718 -3.265 -16.114 1.00 41.91 137 TRP A CA 1
ATOM 1083 C C . TRP A 1 137 ? 24.596 -3.224 -17.365 1.00 41.91 137 TRP A C 1
ATOM 1085 O O . TRP A 1 137 ? 24.579 -4.175 -18.147 1.00 41.91 137 TRP A O 1
ATOM 1095 N N . ASN A 1 138 ? 25.353 -2.139 -17.572 1.00 40.53 138 ASN A N 1
ATOM 1096 C CA . ASN A 1 138 ? 26.501 -2.216 -18.469 1.00 40.53 138 ASN A CA 1
ATOM 1097 C C . ASN A 1 138 ? 27.402 -3.301 -17.867 1.00 40.53 138 ASN A C 1
ATOM 1099 O O . ASN A 1 138 ? 28.177 -3.028 -16.954 1.00 40.53 138 ASN A O 1
ATOM 1103 N N . MET A 1 139 ? 27.237 -4.540 -18.335 1.00 38.19 139 MET A N 1
ATOM 1104 C CA . MET A 1 139 ? 28.125 -5.676 -18.117 1.00 38.19 139 MET A CA 1
ATOM 1105 C C . MET A 1 139 ? 29.421 -5.350 -18.860 1.00 38.19 139 MET A C 1
ATOM 1107 O O . MET A 1 139 ? 29.729 -5.912 -19.906 1.00 38.19 139 MET A O 1
ATOM 1111 N N . GLY A 1 140 ? 30.124 -4.331 -18.367 1.00 34.88 140 GLY A N 1
ATOM 1112 C CA . GLY A 1 140 ? 31.455 -3.973 -18.797 1.00 34.88 140 GLY A CA 1
ATOM 1113 C C . GLY A 1 140 ? 32.371 -5.110 -18.393 1.00 34.88 140 GLY A C 1
ATOM 1114 O O . GLY A 1 140 ? 32.636 -5.298 -17.210 1.00 34.88 140 GLY A O 1
ATOM 1115 N N . GLU A 1 141 ? 32.752 -5.887 -19.402 1.00 37.41 141 GLU A N 1
ATOM 1116 C CA . GLU A 1 141 ? 33.953 -6.708 -19.512 1.00 37.41 141 GLU A CA 1
ATOM 1117 C C . GLU A 1 141 ? 34.807 -6.745 -18.241 1.00 37.41 141 GLU A C 1
ATOM 1119 O O . GLU A 1 141 ? 35.660 -5.889 -17.993 1.00 37.41 141 GLU A O 1
ATOM 1124 N N . PHE A 1 142 ? 34.608 -7.794 -17.447 1.00 32.12 142 PHE A N 1
ATOM 1125 C CA . PHE A 1 142 ? 35.548 -8.165 -16.404 1.00 32.12 142 PHE A CA 1
ATOM 1126 C C . PHE A 1 142 ? 36.803 -8.745 -17.081 1.00 32.12 142 PHE A C 1
ATOM 1128 O O . PHE A 1 142 ? 36.968 -9.959 -17.194 1.00 32.12 142 PHE A O 1
ATOM 1135 N N . ASN A 1 143 ? 37.681 -7.871 -17.583 1.00 35.44 143 ASN A N 1
ATOM 1136 C CA . ASN A 1 143 ? 39.021 -8.234 -18.046 1.00 35.44 143 ASN A CA 1
ATOM 1137 C C . ASN A 1 143 ? 39.906 -8.545 -16.832 1.00 35.44 143 ASN A C 1
ATOM 1139 O O . ASN A 1 143 ? 40.737 -7.749 -16.400 1.00 35.44 143 ASN A O 1
ATOM 1143 N N . GLY A 1 144 ? 39.709 -9.736 -16.273 1.00 30.80 144 GLY A N 1
ATOM 1144 C CA . GLY A 1 144 ? 40.630 -10.362 -15.337 1.00 30.80 144 GLY A CA 1
ATOM 1145 C C . GLY A 1 144 ? 41.756 -11.067 -16.087 1.00 30.80 144 GLY A C 1
ATOM 1146 O O . GLY A 1 144 ? 41.767 -12.290 -16.186 1.00 30.80 144 GLY A O 1
ATOM 1147 N N . THR A 1 145 ? 42.714 -10.309 -16.617 1.00 33.00 145 THR A N 1
ATOM 1148 C CA . THR A 1 145 ? 44.052 -10.841 -16.900 1.00 33.00 145 THR A CA 1
ATOM 1149 C C . THR A 1 145 ? 44.777 -11.065 -15.579 1.00 33.00 145 THR A C 1
ATOM 1151 O O . THR A 1 145 ? 45.334 -10.120 -15.036 1.00 33.00 145 THR A O 1
ATOM 1154 N N . GLU A 1 146 ? 44.843 -12.308 -15.105 1.00 33.12 146 GLU A N 1
ATOM 1155 C CA . GLU A 1 146 ? 46.025 -12.786 -14.386 1.00 33.12 146 GLU A CA 1
ATOM 1156 C C . GLU A 1 146 ? 46.366 -14.226 -14.776 1.00 33.12 146 GLU A C 1
ATOM 1158 O O . GLU A 1 146 ? 45.636 -15.193 -14.562 1.00 33.12 146 GLU A O 1
ATOM 1163 N N . SER A 1 147 ? 47.539 -14.319 -15.387 1.00 34.56 147 SER A N 1
ATOM 1164 C CA . SER A 1 147 ? 48.245 -15.502 -15.829 1.00 34.56 147 SER A CA 1
ATOM 1165 C C . SER A 1 147 ? 48.614 -16.416 -14.661 1.00 34.56 147 SER A C 1
ATOM 1167 O O . SER A 1 147 ? 49.402 -16.029 -13.802 1.00 34.56 147 SER A O 1
ATOM 1169 N N . ARG A 1 148 ? 48.212 -17.690 -14.715 1.00 31.08 148 ARG A N 1
ATOM 1170 C CA . ARG A 1 148 ? 49.049 -18.781 -14.198 1.00 31.08 148 ARG A CA 1
ATOM 1171 C C . ARG A 1 148 ? 49.083 -19.945 -15.175 1.00 31.08 148 ARG A C 1
ATOM 1173 O O . ARG A 1 148 ? 48.102 -20.625 -15.441 1.00 31.08 148 ARG A O 1
ATOM 1180 N N . SER A 1 149 ? 50.283 -20.125 -15.702 1.00 36.72 149 SER A N 1
ATOM 1181 C CA . SER A 1 149 ? 50.762 -21.244 -16.486 1.00 36.72 149 SER A CA 1
ATOM 1182 C C . SER A 1 149 ? 50.612 -22.572 -15.743 1.00 36.72 149 SER A C 1
ATOM 1184 O O . SER A 1 149 ? 50.988 -22.677 -14.576 1.00 36.72 149 SER A O 1
ATOM 1186 N N . ARG A 1 150 ? 50.188 -23.620 -16.461 1.00 31.77 150 ARG A N 1
ATOM 1187 C CA . ARG A 1 150 ? 50.895 -24.911 -16.470 1.00 31.77 150 ARG A CA 1
ATOM 1188 C C . ARG A 1 150 ? 50.379 -25.865 -17.552 1.00 31.77 150 ARG A C 1
ATOM 1190 O O . ARG A 1 150 ? 49.216 -26.228 -17.572 1.00 31.77 150 ARG A O 1
ATOM 1197 N N . ALA A 1 151 ? 51.349 -26.258 -18.375 1.00 31.55 151 ALA A N 1
ATOM 1198 C CA . ALA A 1 151 ? 51.614 -27.582 -18.932 1.00 31.55 151 ALA A CA 1
ATOM 1199 C C . ALA A 1 151 ? 50.522 -28.305 -19.739 1.00 31.55 151 ALA A C 1
ATOM 1201 O O . ALA A 1 151 ? 49.530 -28.807 -19.227 1.00 31.55 151 ALA A O 1
ATOM 1202 N N . ALA A 1 152 ? 50.857 -28.444 -21.019 1.00 33.09 152 ALA A N 1
ATOM 1203 C CA . ALA A 1 152 ? 50.305 -29.364 -21.991 1.00 33.09 152 ALA A CA 1
ATOM 1204 C C . ALA A 1 152 ? 50.341 -30.833 -21.544 1.00 33.09 152 ALA A C 1
ATOM 1206 O O . ALA A 1 152 ? 51.322 -31.295 -20.964 1.00 33.09 152 ALA A O 1
ATOM 1207 N N . SER A 1 153 ? 49.332 -31.590 -21.962 1.00 34.84 153 SER A N 1
ATOM 1208 C CA . SER A 1 153 ? 49.486 -32.942 -22.509 1.00 34.84 153 SER A CA 1
ATOM 1209 C C . SER A 1 153 ? 48.303 -33.183 -23.440 1.00 34.84 153 SER A C 1
ATOM 1211 O O . SER A 1 153 ? 47.154 -33.178 -23.009 1.00 34.84 153 SER A O 1
ATOM 1213 N N . ALA A 1 154 ? 48.598 -33.297 -24.728 1.00 33.44 154 ALA A N 1
ATOM 1214 C CA . ALA A 1 154 ? 47.664 -33.737 -25.745 1.00 33.44 154 ALA A CA 1
ATOM 1215 C C . ALA A 1 154 ? 47.644 -35.265 -25.761 1.00 33.44 154 ALA A C 1
ATOM 1217 O O . ALA A 1 154 ? 48.711 -35.866 -25.701 1.00 33.44 154 ALA A O 1
ATOM 1218 N N . GLU A 1 155 ? 46.473 -35.868 -25.941 1.00 32.16 155 GLU A N 1
ATOM 1219 C CA . GLU A 1 155 ? 46.360 -37.152 -26.627 1.00 32.16 155 GLU A CA 1
ATOM 1220 C C . GLU A 1 155 ? 45.006 -37.243 -27.343 1.00 32.16 155 GLU A C 1
ATOM 1222 O O . GLU A 1 155 ? 43.958 -36.851 -26.831 1.00 32.16 155 GLU A O 1
ATOM 1227 N N . GLN A 1 156 ? 45.101 -37.649 -28.607 1.00 32.75 156 GLN A N 1
ATOM 1228 C CA . GLN A 1 156 ? 44.052 -37.773 -29.611 1.00 32.75 156 GLN A CA 1
ATOM 1229 C C . GLN A 1 156 ? 43.399 -39.163 -29.578 1.00 32.75 156 GLN A C 1
ATOM 1231 O O . GLN A 1 156 ? 43.959 -40.108 -29.033 1.00 32.75 156 GLN A O 1
ATOM 1236 N N . SER A 1 157 ? 42.333 -39.275 -30.387 1.00 33.91 157 SER A N 1
ATOM 1237 C CA . SER A 1 157 ? 41.805 -40.487 -31.048 1.00 33.91 157 SER A CA 1
ATOM 1238 C C . SER A 1 157 ? 40.743 -41.258 -30.258 1.00 33.91 157 SER A C 1
ATOM 1240 O O . SER A 1 157 ? 40.767 -41.281 -29.039 1.00 33.91 157 SER A O 1
ATOM 1242 N N . SER A 1 158 ? 39.766 -41.938 -30.852 1.00 34.28 158 SER A N 1
ATOM 1243 C CA . SER A 1 158 ? 39.121 -41.921 -32.172 1.00 34.28 158 SER A CA 1
ATOM 1244 C C . SER A 1 158 ? 37.974 -42.941 -32.105 1.00 34.28 158 SER A C 1
ATOM 1246 O O . SER A 1 158 ? 38.120 -43.960 -31.446 1.00 34.28 158 SER A O 1
ATOM 1248 N N . SER A 1 159 ? 36.907 -42.690 -32.871 1.00 34.88 159 SER A N 1
ATOM 1249 C CA . SER A 1 159 ? 36.024 -43.668 -33.544 1.00 34.88 159 SER A CA 1
ATOM 1250 C C . SER A 1 159 ? 35.246 -44.754 -32.766 1.00 34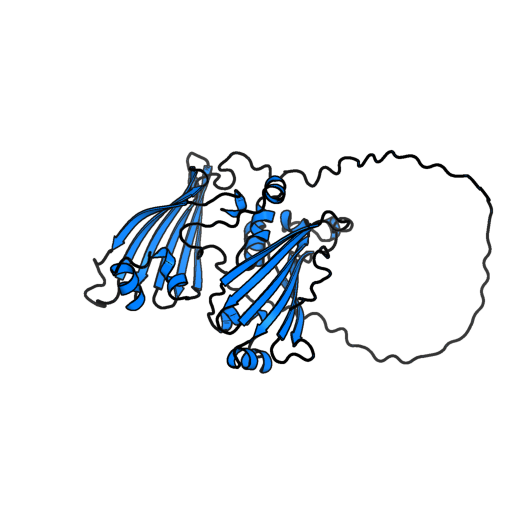.88 159 SER A C 1
ATOM 1252 O O . SER A 1 159 ? 35.829 -45.621 -32.136 1.00 34.88 159 SER A O 1
ATOM 1254 N N . LYS A 1 160 ? 33.927 -44.759 -33.042 1.00 37.69 160 LYS A N 1
ATOM 1255 C CA . LYS A 1 160 ? 33.065 -45.882 -33.495 1.00 37.69 160 LYS A CA 1
ATOM 1256 C C . LYS A 1 160 ? 33.109 -47.224 -32.738 1.00 37.69 160 LYS A C 1
ATOM 1258 O O . LYS A 1 160 ? 34.113 -47.912 -32.775 1.00 37.69 160 LYS A O 1
ATOM 1263 N N . ASP A 1 161 ? 31.960 -47.693 -32.244 1.00 33.12 161 ASP A N 1
ATOM 1264 C CA . ASP A 1 161 ? 31.069 -48.617 -32.975 1.00 33.12 161 ASP A CA 1
ATOM 1265 C C . ASP A 1 161 ? 29.830 -48.998 -32.142 1.00 33.12 161 ASP A C 1
ATOM 1267 O O . ASP A 1 161 ? 29.801 -48.886 -30.919 1.00 33.12 161 ASP A O 1
ATOM 1271 N N . ALA A 1 162 ? 28.781 -49.401 -32.858 1.00 38.94 162 ALA A N 1
ATOM 1272 C CA . ALA A 1 162 ? 27.491 -49.852 -32.356 1.00 38.94 162 ALA A CA 1
ATOM 1273 C C . ALA A 1 162 ? 27.485 -51.361 -32.061 1.00 38.94 162 ALA A C 1
ATOM 1275 O O . ALA A 1 162 ? 28.080 -52.121 -32.819 1.00 38.94 162 ALA A O 1
ATOM 1276 N N . ALA A 1 163 ? 26.708 -51.804 -31.065 1.00 35.03 163 ALA A N 1
ATOM 1277 C CA . ALA A 1 163 ? 26.038 -53.110 -31.083 1.00 35.03 163 ALA A CA 1
ATOM 1278 C C . ALA A 1 163 ? 24.925 -53.198 -30.023 1.00 35.03 163 ALA A C 1
ATOM 1280 O O . ALA A 1 163 ? 25.095 -52.780 -28.881 1.00 35.03 163 ALA A O 1
ATOM 1281 N N . LEU A 1 164 ? 23.799 -53.770 -30.456 1.00 39.03 164 LEU A N 1
ATOM 1282 C CA . LEU A 1 164 ? 22.652 -54.229 -29.675 1.00 39.03 164 LEU A CA 1
ATOM 1283 C C . LEU A 1 164 ? 23.035 -55.270 -28.615 1.00 39.03 164 LEU A C 1
ATOM 1285 O O . LEU A 1 164 ? 23.795 -56.175 -28.945 1.00 39.03 164 LEU A O 1
ATOM 1289 N N . VAL A 1 165 ? 22.358 -55.250 -27.458 1.00 42.78 165 VAL A N 1
ATOM 1290 C CA . VAL A 1 165 ? 21.934 -56.459 -26.721 1.00 42.78 165 VAL A CA 1
ATOM 1291 C C . VAL A 1 165 ? 20.605 -56.175 -26.000 1.00 42.78 165 VAL A C 1
ATOM 1293 O O . VAL A 1 165 ? 20.459 -55.162 -25.319 1.00 42.78 165 VAL A O 1
ATOM 1296 N N . GLU A 1 166 ? 19.639 -57.071 -26.203 1.00 42.31 166 GLU A N 1
ATOM 1297 C CA . GLU A 1 166 ? 18.322 -57.145 -25.559 1.00 42.31 166 GLU A CA 1
ATOM 1298 C C . GLU A 1 166 ? 18.424 -57.624 -24.097 1.00 42.31 166 GLU A C 1
ATOM 1300 O O . GLU A 1 166 ? 19.322 -58.392 -23.758 1.00 42.31 166 GLU A O 1
ATOM 1305 N N . GLY A 1 167 ? 17.478 -57.231 -23.235 1.00 35.44 167 GLY A N 1
ATOM 1306 C CA . GLY A 1 167 ? 17.424 -57.738 -21.858 1.00 35.44 167 GLY A CA 1
ATOM 1307 C C . GLY A 1 167 ? 16.253 -57.218 -21.022 1.00 35.44 167 GLY A C 1
ATOM 1308 O O . GLY A 1 167 ? 16.389 -56.241 -20.300 1.00 35.44 167 GLY A O 1
ATOM 1309 N N . GLU A 1 168 ? 15.112 -57.888 -21.173 1.00 36.28 168 GLU A N 1
ATOM 1310 C CA . GLU A 1 168 ? 14.106 -58.258 -20.159 1.00 36.28 168 GLU A CA 1
ATOM 1311 C C . GLU A 1 168 ? 13.683 -57.288 -19.027 1.00 36.28 168 GLU A C 1
ATOM 1313 O O . GLU A 1 168 ? 14.347 -57.060 -18.022 1.00 36.28 168 GLU A O 1
ATOM 1318 N N . THR A 1 169 ? 12.432 -56.848 -19.186 1.00 36.62 169 THR A N 1
ATOM 1319 C CA . THR A 1 169 ? 11.335 -56.687 -18.212 1.00 36.62 169 THR A CA 1
ATOM 1320 C C . THR A 1 169 ? 11.559 -57.018 -16.726 1.00 36.62 169 THR A C 1
ATOM 1322 O O . THR A 1 169 ? 11.648 -58.183 -16.344 1.00 36.62 169 THR A O 1
ATOM 1325 N N . ALA A 1 170 ? 11.329 -56.013 -15.874 1.00 36.50 170 ALA A N 1
ATOM 1326 C CA . ALA A 1 170 ? 10.671 -56.179 -14.576 1.00 36.50 170 ALA A CA 1
ATOM 1327 C C . ALA A 1 170 ? 9.638 -55.053 -14.388 1.00 36.50 170 ALA A C 1
ATOM 1329 O O . ALA A 1 170 ? 9.968 -53.869 -14.417 1.00 36.50 170 ALA A O 1
ATOM 1330 N N . LYS A 1 171 ? 8.364 -55.443 -14.269 1.00 37.19 171 LYS A N 1
ATOM 1331 C CA . LYS A 1 171 ? 7.235 -54.570 -13.930 1.00 37.19 171 LYS A CA 1
ATOM 1332 C C . LYS A 1 171 ? 7.304 -54.243 -12.441 1.00 37.19 171 LYS A C 1
ATOM 1334 O O . LYS A 1 171 ? 7.139 -55.148 -11.629 1.00 37.19 171 LYS A O 1
ATOM 1339 N N . GLU A 1 172 ? 7.465 -52.969 -12.104 1.00 36.62 172 GLU A N 1
ATOM 1340 C CA . GLU A 1 172 ? 7.188 -52.456 -10.764 1.00 36.62 172 GLU A CA 1
ATOM 1341 C C . GLU A 1 172 ? 5.983 -51.511 -10.847 1.00 36.62 172 GLU A C 1
ATOM 1343 O O . GLU A 1 172 ? 5.972 -50.503 -11.555 1.00 36.62 172 GLU A O 1
ATOM 1348 N N . GLU A 1 173 ? 4.913 -51.945 -10.194 1.00 39.97 173 GLU A N 1
ATOM 1349 C CA . GLU A 1 173 ? 3.582 -51.361 -10.185 1.00 39.97 173 GLU A CA 1
ATOM 1350 C C . GLU A 1 173 ? 3.589 -50.131 -9.266 1.00 39.97 173 GLU A C 1
ATOM 1352 O O . GLU A 1 173 ? 3.533 -50.243 -8.043 1.00 39.97 173 GLU A O 1
ATOM 1357 N N . THR A 1 174 ? 3.713 -48.940 -9.853 1.00 34.41 174 THR A N 1
ATOM 1358 C CA . THR A 1 174 ? 3.621 -47.665 -9.130 1.00 34.41 174 THR A CA 1
ATOM 1359 C C . THR A 1 174 ? 2.240 -47.050 -9.344 1.00 34.41 174 THR A C 1
ATOM 1361 O O . THR A 1 174 ? 1.810 -46.783 -10.466 1.00 34.41 174 THR A O 1
ATOM 1364 N N . ALA A 1 175 ? 1.515 -46.879 -8.238 1.00 38.19 175 ALA A N 1
ATOM 1365 C CA . ALA A 1 175 ? 0.185 -46.283 -8.196 1.00 38.19 175 ALA A CA 1
ATOM 1366 C C . ALA A 1 175 ? 0.207 -44.813 -8.667 1.00 38.19 175 ALA A C 1
ATOM 1368 O O . ALA A 1 175 ? 1.180 -44.102 -8.401 1.00 38.19 175 ALA A O 1
ATOM 1369 N N . PRO A 1 176 ? -0.861 -44.323 -9.325 1.00 31.98 176 PRO A N 1
ATOM 1370 C CA . PRO A 1 176 ? -0.894 -42.966 -9.845 1.00 31.98 176 PRO A CA 1
ATOM 1371 C C . PRO A 1 176 ? -1.008 -41.957 -8.698 1.00 31.98 176 PRO A C 1
ATOM 1373 O O . PRO A 1 176 ? -2.024 -41.876 -8.006 1.00 31.98 176 PRO A O 1
ATOM 1376 N N . VAL A 1 177 ? 0.046 -41.163 -8.514 1.00 34.91 177 VAL A N 1
ATOM 1377 C CA . VAL A 1 177 ? -0.015 -39.919 -7.747 1.00 34.91 177 VAL A CA 1
ATOM 1378 C C . VAL A 1 177 ? -0.822 -38.935 -8.584 1.00 34.91 177 VAL A C 1
ATOM 1380 O O . VAL A 1 177 ? -0.390 -38.525 -9.658 1.00 34.91 177 VAL A O 1
ATOM 1383 N N . ALA A 1 178 ? -2.021 -38.604 -8.113 1.00 31.48 178 ALA A N 1
ATOM 1384 C CA . ALA A 1 178 ? -2.860 -37.584 -8.719 1.00 31.48 178 ALA A CA 1
ATOM 1385 C C . ALA A 1 178 ? -2.114 -36.241 -8.709 1.00 31.48 178 ALA A C 1
ATOM 1387 O O . ALA A 1 178 ? -1.845 -35.677 -7.646 1.00 31.48 178 ALA A O 1
ATOM 1388 N N . GLU A 1 179 ? -1.775 -35.742 -9.896 1.00 30.17 179 GLU A N 1
ATOM 1389 C CA . GLU A 1 179 ? -1.335 -34.367 -10.101 1.00 30.17 179 GLU A CA 1
ATOM 1390 C C . GLU A 1 179 ? -2.501 -33.443 -9.730 1.00 30.17 179 GLU A C 1
ATOM 1392 O O . GLU A 1 179 ? -3.473 -33.289 -10.468 1.00 30.17 179 GLU A O 1
ATOM 1397 N N . ALA A 1 180 ? -2.443 -32.879 -8.525 1.00 28.84 180 ALA A N 1
ATOM 1398 C CA . ALA A 1 180 ? -3.356 -31.828 -8.118 1.00 28.84 180 ALA A CA 1
ATOM 1399 C C . ALA A 1 180 ? -2.987 -30.559 -8.891 1.00 28.84 180 ALA A C 1
ATOM 1401 O O . ALA A 1 180 ? -1.952 -29.941 -8.627 1.00 28.84 180 ALA A O 1
ATOM 1402 N N . GLU A 1 181 ? -3.829 -30.176 -9.850 1.00 25.89 181 GLU A N 1
ATOM 1403 C CA . GLU A 1 181 ? -3.713 -28.874 -10.495 1.00 25.89 181 GLU A CA 1
ATOM 1404 C C . GLU A 1 181 ? -3.759 -27.759 -9.435 1.00 25.89 181 GLU A C 1
ATOM 1406 O O . GLU A 1 181 ? -4.578 -27.814 -8.507 1.00 25.89 181 GLU A O 1
ATOM 1411 N N . PRO A 1 182 ? -2.885 -26.741 -9.527 1.00 28.38 182 PRO A N 1
ATOM 1412 C CA . PRO A 1 182 ? -2.873 -25.648 -8.571 1.00 28.38 182 PRO A CA 1
ATOM 1413 C C . PRO A 1 182 ? -4.200 -24.892 -8.656 1.00 28.38 182 PRO A C 1
ATOM 1415 O O . PRO A 1 182 ? -4.499 -24.239 -9.655 1.00 28.38 182 PRO A O 1
ATOM 1418 N N . ALA A 1 183 ? -4.995 -24.967 -7.587 1.00 26.36 183 ALA A N 1
ATOM 1419 C CA . ALA A 1 183 ? -6.242 -24.230 -7.461 1.00 26.36 183 ALA A CA 1
ATOM 1420 C C . ALA A 1 183 ? -5.979 -22.725 -7.653 1.00 26.36 183 ALA A C 1
ATOM 1422 O O . ALA A 1 183 ? -5.408 -22.054 -6.789 1.00 26.36 183 ALA A O 1
ATOM 1423 N N . MET A 1 184 ? -6.386 -22.187 -8.806 1.00 25.16 184 MET A N 1
ATOM 1424 C CA . MET A 1 184 ? -6.356 -20.754 -9.081 1.00 25.16 184 MET A CA 1
ATOM 1425 C C . MET A 1 184 ? -7.418 -20.062 -8.225 1.00 25.16 184 MET A C 1
ATOM 1427 O O . MET A 1 184 ? -8.575 -19.921 -8.616 1.00 25.16 184 MET A O 1
ATOM 1431 N N . CYS A 1 185 ? -7.025 -19.624 -7.032 1.00 26.42 185 CYS A N 1
ATOM 1432 C CA . CYS A 1 185 ? -7.867 -18.793 -6.186 1.00 26.42 185 CYS A CA 1
ATOM 1433 C C . CYS A 1 185 ? -7.856 -17.356 -6.733 1.00 26.42 185 CYS A C 1
ATOM 1435 O O . CYS A 1 185 ? -6.939 -16.576 -6.474 1.00 26.42 185 CYS A O 1
ATOM 1437 N N . SER A 1 186 ? -8.865 -17.010 -7.537 1.00 25.92 186 SER A N 1
ATOM 1438 C CA . SER A 1 186 ? -9.130 -15.625 -7.936 1.00 25.92 186 SER A CA 1
ATOM 1439 C C . SER A 1 186 ? -9.755 -14.882 -6.755 1.00 25.92 186 SER A C 1
ATOM 1441 O O . SER A 1 186 ? -10.972 -14.724 -6.667 1.00 25.92 186 SER A O 1
ATOM 1443 N N . THR A 1 187 ? -8.932 -14.442 -5.803 1.00 27.98 187 THR A N 1
ATOM 1444 C CA . THR A 1 187 ? -9.398 -13.490 -4.795 1.00 27.98 187 THR A CA 1
ATOM 1445 C C . THR A 1 187 ? -9.463 -12.112 -5.445 1.00 27.98 187 THR A C 1
ATOM 1447 O O . THR A 1 187 ? -8.462 -11.565 -5.913 1.00 27.98 187 THR A O 1
ATOM 1450 N N . ARG A 1 188 ? -10.667 -11.531 -5.511 1.00 26.64 188 ARG A N 1
ATOM 1451 C CA . ARG A 1 188 ? -10.835 -10.094 -5.753 1.00 26.64 188 ARG A CA 1
ATOM 1452 C C . ARG A 1 188 ? -10.132 -9.367 -4.608 1.00 26.64 188 ARG A C 1
ATOM 1454 O O . ARG A 1 188 ? -10.686 -9.210 -3.528 1.00 26.64 188 ARG A O 1
ATOM 1461 N N . SER A 1 189 ? -8.873 -8.997 -4.811 1.00 33.25 189 SER A N 1
ATOM 1462 C CA . SER A 1 189 ? -8.089 -8.315 -3.793 1.00 33.25 189 SER A CA 1
ATOM 1463 C C . SER A 1 189 ? -8.567 -6.869 -3.677 1.00 33.25 189 SER A C 1
ATOM 1465 O O . SER A 1 189 ? -8.286 -6.061 -4.564 1.00 33.25 189 SER A O 1
ATOM 1467 N N . ASP A 1 190 ? -9.249 -6.525 -2.584 1.00 31.02 190 ASP A N 1
ATOM 1468 C CA . ASP A 1 190 ? -9.586 -5.125 -2.303 1.00 31.02 190 ASP A CA 1
ATOM 1469 C C . ASP A 1 190 ? -8.314 -4.246 -2.288 1.00 31.02 190 ASP A C 1
ATOM 1471 O O . ASP A 1 190 ? -7.260 -4.692 -1.807 1.00 31.02 190 ASP A O 1
ATOM 1475 N N . PRO A 1 191 ? -8.358 -3.011 -2.815 1.00 29.47 191 PRO A N 1
ATOM 1476 C CA . PRO A 1 191 ? -7.200 -2.115 -2.900 1.00 29.47 191 PRO A CA 1
ATOM 1477 C C . PRO A 1 191 ? -6.631 -1.732 -1.513 1.00 29.47 191 PRO A C 1
ATOM 1479 O O . PRO A 1 191 ? -7.328 -1.186 -0.668 1.00 29.47 191 PRO A O 1
ATOM 1482 N N . HIS A 1 192 ? -5.333 -1.987 -1.273 1.00 36.94 192 HIS A N 1
ATOM 1483 C CA . HIS A 1 192 ? -4.671 -1.815 0.040 1.00 36.94 192 HIS A CA 1
ATOM 1484 C C . HIS A 1 192 ? -3.871 -0.506 0.170 1.00 36.94 192 HIS A C 1
ATOM 1486 O O . HIS A 1 192 ? -3.036 -0.216 -0.680 1.00 36.94 192 HIS A O 1
ATOM 1492 N N . LEU A 1 193 ? -4.029 0.241 1.270 1.00 45.53 193 LEU A N 1
ATOM 1493 C CA . LEU A 1 193 ? -3.414 1.557 1.519 1.00 45.53 193 LEU A CA 1
ATOM 1494 C C . LEU A 1 193 ? -2.037 1.494 2.228 1.00 45.53 193 LEU A C 1
ATOM 1496 O O . LEU A 1 193 ? -1.923 1.844 3.395 1.00 45.53 193 LEU A O 1
ATOM 1500 N N . GLY A 1 194 ? -0.981 1.046 1.541 1.00 38.72 194 GLY A N 1
ATOM 1501 C CA . GLY A 1 194 ? 0.333 0.826 2.182 1.00 38.72 194 GLY A CA 1
ATOM 1502 C C . GLY A 1 194 ? 1.055 2.078 2.717 1.00 38.72 194 GLY A C 1
ATOM 1503 O O . GLY A 1 194 ? 1.674 2.010 3.769 1.00 38.72 194 GLY A O 1
ATOM 1504 N N . ASP A 1 195 ? 0.957 3.238 2.054 1.00 43.69 195 ASP A N 1
ATOM 1505 C CA . ASP A 1 195 ? 1.893 4.354 2.322 1.00 43.69 195 ASP A CA 1
ATOM 1506 C C . ASP A 1 195 ? 1.273 5.618 2.951 1.00 43.69 195 ASP A C 1
ATOM 1508 O O . ASP A 1 195 ? 2.007 6.482 3.425 1.00 43.69 195 ASP A O 1
ATOM 1512 N N . LEU A 1 196 ? -0.058 5.756 2.997 1.00 39.72 196 LEU A N 1
ATOM 1513 C CA . LEU A 1 196 ? -0.714 7.018 3.398 1.00 39.72 196 LEU A CA 1
ATOM 1514 C C . LEU A 1 196 ? -0.813 7.241 4.919 1.00 39.72 196 LEU A C 1
ATOM 1516 O O . LEU A 1 196 ? -1.234 8.310 5.348 1.00 39.72 196 LEU A O 1
ATOM 1520 N N . LEU A 1 197 ? -0.413 6.269 5.744 1.00 45.56 197 LEU A N 1
ATOM 1521 C CA . LEU A 1 197 ? -0.569 6.337 7.206 1.00 45.56 197 LEU A CA 1
ATOM 1522 C C . LEU A 1 197 ? 0.725 6.716 7.954 1.00 45.56 197 LEU A C 1
ATOM 1524 O O . LEU A 1 197 ? 0.735 6.813 9.185 1.00 45.56 197 LEU A O 1
ATOM 1528 N N . LYS A 1 198 ? 1.840 6.962 7.255 1.00 47.25 198 LYS A N 1
ATOM 1529 C CA . LYS A 1 198 ? 3.118 7.339 7.885 1.00 47.25 198 LYS A CA 1
ATOM 1530 C C . LYS A 1 198 ? 3.223 8.851 8.150 1.00 47.25 198 LYS A C 1
ATOM 1532 O O . LYS A 1 198 ? 3.922 9.547 7.433 1.00 47.25 198 LYS A O 1
ATOM 1537 N N . GLY A 1 199 ? 2.605 9.323 9.241 1.00 48.25 199 GLY A N 1
ATOM 1538 C CA . GLY A 1 199 ? 2.929 10.600 9.916 1.00 48.25 199 GLY A CA 1
ATOM 1539 C C . GLY A 1 199 ? 3.043 11.849 9.019 1.00 48.25 199 GLY A C 1
ATOM 1540 O O . GLY A 1 199 ? 2.530 11.890 7.910 1.00 48.25 199 GLY A O 1
ATOM 1541 N N . THR A 1 200 ? 3.696 12.908 9.510 1.00 48.19 200 THR A N 1
ATOM 1542 C CA . THR A 1 200 ? 3.989 14.136 8.733 1.00 48.19 200 THR A CA 1
ATOM 1543 C C . THR A 1 200 ? 5.260 14.029 7.885 1.00 48.19 200 THR A C 1
ATOM 1545 O O . THR A 1 200 ? 5.529 14.920 7.082 1.00 48.19 200 THR A O 1
ATOM 1548 N N . ARG A 1 201 ? 6.037 12.950 8.054 1.00 48.75 201 ARG A N 1
ATOM 1549 C CA . ARG A 1 201 ? 7.269 12.661 7.314 1.00 48.75 201 ARG A CA 1
ATOM 1550 C C . ARG A 1 201 ? 7.284 11.200 6.880 1.00 48.75 201 ARG A C 1
ATOM 1552 O O . ARG A 1 201 ? 7.171 10.299 7.711 1.00 48.75 201 ARG A O 1
ATOM 1559 N N . CYS A 1 202 ? 7.469 10.970 5.585 1.00 52.94 202 CYS A N 1
ATOM 1560 C CA . CYS A 1 202 ? 7.729 9.646 5.026 1.00 52.94 202 CYS A CA 1
ATOM 1561 C C . CYS A 1 202 ? 9.227 9.516 4.739 1.00 52.94 202 CYS A C 1
ATOM 1563 O O . CYS A 1 202 ? 9.725 10.153 3.813 1.00 52.94 202 CYS A O 1
ATOM 1565 N N . ILE A 1 203 ? 9.930 8.701 5.530 1.00 57.00 203 ILE A N 1
ATOM 1566 C CA . ILE A 1 203 ? 11.366 8.444 5.374 1.00 57.00 203 ILE A CA 1
ATOM 1567 C C . ILE A 1 203 ? 11.566 6.928 5.334 1.00 57.00 203 ILE A C 1
ATOM 1569 O O . ILE A 1 203 ? 11.665 6.272 6.363 1.00 57.00 203 ILE A O 1
ATOM 1573 N N . ASN A 1 204 ? 11.563 6.371 4.127 1.00 60.88 204 ASN A N 1
ATOM 1574 C CA . ASN A 1 204 ? 12.141 5.060 3.835 1.00 60.88 204 ASN A CA 1
ATOM 1575 C C . ASN A 1 204 ? 13.240 5.317 2.795 1.00 60.88 204 ASN A C 1
ATOM 1577 O O . ASN A 1 204 ? 13.057 5.040 1.609 1.00 60.88 204 ASN A O 1
ATOM 1581 N N . ILE A 1 205 ? 14.317 5.979 3.217 1.00 65.94 205 ILE A N 1
ATOM 1582 C CA . ILE A 1 205 ? 15.464 6.251 2.351 1.00 65.94 205 ILE A CA 1
ATOM 1583 C C . ILE A 1 205 ? 16.349 5.008 2.401 1.00 65.94 205 ILE A C 1
ATOM 1585 O O . ILE A 1 205 ? 16.723 4.561 3.480 1.00 65.94 205 ILE A O 1
ATOM 1589 N N . LEU A 1 206 ? 16.588 4.416 1.234 1.00 74.81 206 LEU A N 1
ATOM 1590 C CA . LEU A 1 206 ? 17.532 3.315 1.073 1.00 74.81 206 LEU A CA 1
ATOM 1591 C C . LEU A 1 206 ? 18.960 3.865 1.155 1.00 74.81 206 LEU A C 1
ATOM 1593 O O . LEU A 1 206 ? 19.176 5.016 0.768 1.00 74.81 206 LEU A O 1
ATOM 1597 N N . ASP A 1 207 ? 19.902 3.041 1.612 1.00 76.00 207 ASP A N 1
ATOM 1598 C CA . ASP A 1 207 ? 21.322 3.398 1.690 1.00 76.00 207 ASP A CA 1
ATOM 1599 C C . ASP A 1 207 ? 21.856 3.903 0.339 1.00 76.00 207 ASP A C 1
ATOM 1601 O O . ASP A 1 207 ? 21.423 3.438 -0.722 1.00 76.00 207 ASP A O 1
ATOM 1605 N N . ASP A 1 208 ? 22.803 4.847 0.384 1.00 66.88 208 ASP A N 1
ATOM 1606 C CA . ASP A 1 208 ? 23.244 5.653 -0.766 1.00 66.88 208 ASP A CA 1
ATOM 1607 C C . ASP A 1 208 ? 23.730 4.827 -1.975 1.00 66.88 208 ASP A C 1
ATOM 1609 O O . ASP A 1 208 ? 23.516 5.232 -3.119 1.00 66.88 208 ASP A O 1
ATOM 1613 N N . GLU A 1 209 ? 24.301 3.639 -1.763 1.00 65.25 209 GLU A N 1
ATOM 1614 C CA . GLU A 1 209 ? 24.739 2.748 -2.851 1.00 65.25 209 GLU A CA 1
ATOM 1615 C C . GLU A 1 209 ? 23.563 2.104 -3.608 1.00 65.25 209 GLU A C 1
ATOM 1617 O O . GLU A 1 209 ? 23.543 2.043 -4.842 1.00 65.25 209 GLU A O 1
ATOM 1622 N N . LEU A 1 210 ? 22.535 1.663 -2.876 1.00 66.81 210 LEU A N 1
ATOM 1623 C CA . LEU A 1 210 ? 21.323 1.060 -3.444 1.00 66.81 210 LEU A CA 1
ATOM 1624 C C . LEU A 1 210 ? 20.445 2.109 -4.134 1.00 66.81 210 LEU A C 1
ATOM 1626 O O . LEU A 1 210 ? 19.711 1.856 -5.086 1.00 66.81 210 LEU A O 1
ATOM 1630 N N . ALA A 1 211 ? 20.527 3.314 -3.610 1.00 63.78 211 ALA A N 1
ATOM 1631 C CA . ALA A 1 211 ? 19.824 4.498 -4.026 1.00 63.78 211 ALA A CA 1
ATOM 1632 C C . ALA A 1 211 ? 20.241 5.033 -5.401 1.00 63.78 211 ALA A C 1
ATOM 1634 O O . ALA A 1 211 ? 19.370 5.366 -6.214 1.00 63.78 211 ALA A O 1
ATOM 1635 N N . GLN A 1 212 ? 21.551 5.075 -5.660 1.00 63.00 212 GLN A N 1
ATOM 1636 C CA . GLN A 1 212 ? 22.143 5.639 -6.877 1.00 63.00 212 GLN A CA 1
ATOM 1637 C C . GLN A 1 212 ? 21.998 4.734 -8.109 1.00 63.00 212 GLN A C 1
ATOM 1639 O O . GLN A 1 212 ? 22.070 5.220 -9.235 1.00 63.00 212 GLN A O 1
ATOM 1644 N N . THR A 1 213 ? 21.754 3.437 -7.911 1.00 60.22 213 THR A N 1
ATOM 1645 C CA . THR A 1 213 ? 21.698 2.425 -8.982 1.00 60.22 213 THR A CA 1
ATOM 1646 C C . THR A 1 213 ? 20.290 1.886 -9.257 1.00 60.22 213 THR A C 1
ATOM 1648 O O . THR A 1 213 ? 20.070 1.238 -10.278 1.00 60.22 213 THR A O 1
ATOM 1651 N N . ALA A 1 214 ? 19.310 2.162 -8.390 1.00 69.44 214 ALA A N 1
ATOM 1652 C CA . ALA A 1 214 ? 17.985 1.560 -8.496 1.00 69.44 214 ALA A CA 1
ATOM 1653 C C . ALA A 1 214 ? 17.024 2.336 -9.411 1.00 69.44 214 ALA A C 1
ATOM 1655 O O . ALA A 1 214 ? 16.820 3.548 -9.289 1.00 69.44 214 ALA A O 1
ATOM 1656 N N . HIS A 1 215 ? 16.331 1.605 -10.277 1.00 85.50 215 HIS A N 1
ATOM 1657 C CA . HIS A 1 215 ? 15.177 2.106 -11.020 1.00 85.50 215 HIS A CA 1
ATOM 1658 C C . HIS A 1 215 ? 14.097 2.629 -10.035 1.00 85.50 215 HIS A C 1
ATOM 1660 O O . HIS A 1 215 ? 13.870 2.002 -8.995 1.00 85.50 215 HIS A O 1
ATOM 1666 N N . PRO A 1 216 ? 13.370 3.736 -10.297 1.00 88.88 216 PRO A N 1
ATOM 1667 C CA . PRO A 1 216 ? 12.404 4.281 -9.331 1.00 88.88 216 PRO A CA 1
ATOM 1668 C C . PRO A 1 216 ? 11.316 3.292 -8.896 1.00 88.88 216 PRO A C 1
ATOM 1670 O O . PRO A 1 216 ? 10.956 3.240 -7.717 1.00 88.88 216 PRO A O 1
ATOM 1673 N N . LEU A 1 217 ? 10.837 2.453 -9.824 1.00 91.12 217 LEU A N 1
ATOM 1674 C CA . LEU A 1 217 ? 9.915 1.363 -9.494 1.00 91.12 217 LEU A CA 1
ATOM 1675 C C . LEU A 1 217 ? 10.562 0.323 -8.570 1.00 91.12 217 LEU A C 1
ATOM 1677 O O . LEU A 1 217 ? 9.905 -0.152 -7.652 1.00 91.12 217 LEU A O 1
ATOM 1681 N N . GLN A 1 218 ? 11.843 -0.001 -8.757 1.00 91.88 218 GLN A N 1
ATOM 1682 C CA . GLN A 1 218 ? 12.561 -0.926 -7.880 1.00 91.88 218 GLN A CA 1
ATOM 1683 C C . GLN A 1 218 ? 12.586 -0.394 -6.446 1.00 91.88 218 GLN A C 1
ATOM 1685 O O . GLN A 1 218 ? 12.252 -1.126 -5.517 1.00 91.88 218 GLN A O 1
ATOM 1690 N N . ARG A 1 219 ? 12.878 0.902 -6.255 1.00 90.06 219 ARG A N 1
ATOM 1691 C CA . ARG A 1 219 ? 12.799 1.539 -4.928 1.00 90.06 219 ARG A CA 1
ATOM 1692 C C . ARG A 1 219 ? 11.386 1.484 -4.354 1.00 90.06 219 ARG A C 1
ATOM 1694 O O . ARG A 1 219 ? 11.219 1.194 -3.168 1.00 90.06 219 ARG A O 1
ATOM 1701 N N . ALA A 1 220 ? 10.369 1.738 -5.178 1.00 91.19 220 ALA A N 1
ATOM 1702 C CA . ALA A 1 220 ? 8.974 1.648 -4.753 1.00 91.19 220 ALA A CA 1
ATOM 1703 C C . ALA A 1 220 ? 8.610 0.225 -4.294 1.00 91.19 220 ALA A C 1
ATOM 1705 O O . ALA A 1 220 ? 8.015 0.070 -3.232 1.00 91.19 220 ALA A O 1
ATOM 1706 N N . LEU A 1 221 ? 9.030 -0.809 -5.028 1.00 93.56 221 LEU A N 1
ATOM 1707 C CA . LEU A 1 221 ? 8.812 -2.211 -4.661 1.00 93.56 221 LEU A CA 1
ATOM 1708 C C . LEU A 1 221 ? 9.563 -2.596 -3.382 1.00 93.56 221 LEU A C 1
ATOM 1710 O O . LEU A 1 221 ? 8.991 -3.242 -2.512 1.00 93.56 221 LEU A O 1
ATOM 1714 N N . LEU A 1 222 ? 10.811 -2.150 -3.222 1.00 92.50 222 LEU A N 1
ATOM 1715 C CA . LEU A 1 222 ? 11.615 -2.436 -2.031 1.00 92.50 222 LEU A CA 1
ATOM 1716 C C . LEU A 1 222 ? 11.040 -1.796 -0.757 1.00 92.50 222 LEU A C 1
ATOM 1718 O O . LEU A 1 222 ? 11.117 -2.384 0.319 1.00 92.50 222 LEU A O 1
ATOM 1722 N N . THR A 1 223 ? 10.414 -0.622 -0.861 1.00 90.75 223 THR A N 1
ATOM 1723 C CA . THR A 1 223 ? 10.004 0.182 0.308 1.00 90.75 223 THR A CA 1
ATOM 1724 C C . THR A 1 223 ? 8.497 0.224 0.579 1.00 90.75 223 THR A C 1
ATOM 1726 O O . THR A 1 223 ? 8.104 0.776 1.609 1.00 90.75 223 THR A O 1
ATOM 1729 N N . ALA A 1 224 ? 7.662 -0.350 -0.296 1.00 90.56 224 ALA A N 1
ATOM 1730 C CA . ALA A 1 224 ? 6.202 -0.328 -0.172 1.00 90.56 224 ALA A CA 1
ATOM 1731 C C . ALA A 1 224 ? 5.708 -0.965 1.136 1.00 90.56 224 ALA A C 1
ATOM 1733 O O . ALA A 1 224 ? 5.917 -2.154 1.365 1.00 90.56 224 ALA A O 1
ATOM 1734 N N . ALA A 1 225 ? 4.955 -0.234 1.954 1.00 84.12 225 ALA A N 1
ATOM 1735 C CA . ALA A 1 225 ? 4.386 -0.772 3.195 1.00 84.12 225 ALA A CA 1
ATOM 1736 C C . ALA A 1 225 ? 3.065 -1.559 2.986 1.00 84.12 225 ALA A C 1
ATOM 1738 O O . ALA A 1 225 ? 2.262 -1.713 3.901 1.00 84.12 225 ALA A O 1
ATOM 1739 N N . GLY A 1 226 ? 2.826 -2.076 1.776 1.00 78.00 226 GLY A N 1
ATOM 1740 C CA . GLY A 1 226 ? 1.643 -2.866 1.428 1.00 78.00 226 GLY A CA 1
ATOM 1741 C C . GLY A 1 226 ? 1.920 -3.886 0.323 1.00 78.00 226 GLY A C 1
ATOM 1742 O O . GLY A 1 226 ? 3.072 -4.136 -0.034 1.00 78.00 226 GLY A O 1
ATOM 1743 N N . THR A 1 227 ? 0.852 -4.468 -0.229 1.00 82.38 227 THR A N 1
ATOM 1744 C CA . THR A 1 227 ? 0.967 -5.475 -1.294 1.00 82.38 227 THR A CA 1
ATOM 1745 C C . THR A 1 227 ? 1.584 -4.895 -2.570 1.00 82.38 227 THR A C 1
ATOM 1747 O O . THR A 1 227 ? 1.086 -3.917 -3.141 1.00 82.38 227 THR A O 1
ATOM 1750 N N . VAL A 1 228 ? 2.657 -5.529 -3.045 1.00 92.19 228 VAL A N 1
ATOM 1751 C CA . VAL A 1 228 ? 3.332 -5.175 -4.305 1.00 92.19 228 VAL A CA 1
ATOM 1752 C C . VAL A 1 228 ? 2.459 -5.427 -5.532 1.00 92.19 228 VAL A C 1
ATOM 1754 O O . VAL A 1 228 ? 2.645 -4.767 -6.552 1.00 92.19 228 VAL A O 1
ATOM 1757 N N . VAL A 1 229 ? 1.438 -6.285 -5.409 1.00 92.56 229 VAL A N 1
ATOM 1758 C CA . VAL A 1 229 ? 0.415 -6.535 -6.439 1.00 92.56 229 VAL A CA 1
ATOM 1759 C C . VAL A 1 229 ? -0.182 -5.217 -6.929 1.00 92.56 229 VAL A C 1
ATOM 1761 O O . VAL A 1 229 ? -0.237 -4.970 -8.131 1.00 92.56 229 VAL A O 1
ATOM 1764 N N . ARG A 1 230 ? -0.560 -4.313 -6.014 1.00 88.56 230 ARG A N 1
ATOM 1765 C CA . ARG A 1 230 ? -1.151 -3.017 -6.381 1.00 88.56 230 ARG A CA 1
ATOM 1766 C C . ARG A 1 230 ? -0.161 -2.126 -7.129 1.00 88.56 230 ARG A C 1
ATOM 1768 O O . ARG A 1 230 ? -0.548 -1.421 -8.056 1.00 88.56 230 ARG A O 1
ATOM 1775 N N . VAL A 1 231 ? 1.104 -2.134 -6.713 1.00 91.88 231 VAL A N 1
ATOM 1776 C CA . VAL A 1 231 ? 2.151 -1.318 -7.341 1.00 91.88 231 VAL A CA 1
ATOM 1777 C C . VAL A 1 231 ? 2.368 -1.777 -8.782 1.00 91.88 231 VAL A C 1
ATOM 1779 O O . VAL A 1 231 ? 2.314 -0.956 -9.690 1.00 91.88 231 VAL A O 1
ATOM 1782 N N . ILE A 1 232 ? 2.522 -3.086 -8.994 1.00 93.88 232 ILE A N 1
ATOM 1783 C CA . ILE A 1 232 ? 2.749 -3.684 -10.316 1.00 93.88 232 ILE A CA 1
ATOM 1784 C C . ILE A 1 232 ? 1.543 -3.494 -11.237 1.00 93.88 232 ILE A C 1
ATOM 1786 O O . ILE A 1 232 ? 1.700 -3.006 -12.354 1.00 93.88 232 ILE A O 1
ATOM 1790 N N . THR A 1 233 ? 0.339 -3.822 -10.760 1.00 91.38 233 THR A N 1
ATOM 1791 C CA . THR A 1 233 ? -0.900 -3.671 -11.545 1.00 91.38 233 THR A CA 1
ATOM 1792 C C . THR A 1 233 ? -1.126 -2.226 -11.981 1.00 91.38 233 THR A C 1
ATOM 1794 O O . THR A 1 233 ? -1.471 -1.980 -13.134 1.00 91.38 233 THR A O 1
ATOM 1797 N N . SER A 1 234 ? -0.876 -1.259 -11.090 1.00 88.81 234 SER A N 1
ATOM 1798 C CA . SER A 1 234 ? -1.053 0.165 -11.397 1.00 88.81 234 SER A CA 1
ATOM 1799 C C . SER A 1 234 ? 0.021 0.690 -12.348 1.00 88.81 234 SER A C 1
ATOM 1801 O O . SER A 1 234 ? -0.296 1.447 -13.258 1.00 88.81 234 SER A O 1
ATOM 1803 N N . TYR A 1 235 ? 1.282 0.304 -12.136 1.00 90.62 235 TYR A N 1
ATOM 1804 C CA . TYR A 1 235 ? 2.407 0.829 -12.907 1.00 90.62 235 TYR A CA 1
ATOM 1805 C C . TYR A 1 235 ? 2.431 0.288 -14.339 1.00 90.62 235 TYR A C 1
ATOM 1807 O O . TYR A 1 235 ? 2.532 1.057 -15.288 1.00 90.62 235 TYR A O 1
ATOM 1815 N N . HIS A 1 236 ? 2.281 -1.029 -14.498 1.00 90.56 236 HIS A N 1
ATOM 1816 C CA . HIS A 1 236 ? 2.349 -1.689 -15.807 1.00 90.56 236 HIS A CA 1
ATOM 1817 C C . HIS A 1 236 ? 0.987 -1.806 -16.494 1.00 90.56 236 HIS A C 1
ATOM 1819 O O . HIS A 1 236 ? 0.896 -2.254 -17.634 1.00 90.56 236 HIS A O 1
ATOM 1825 N N . LYS A 1 237 ? -0.099 -1.423 -15.806 1.00 91.12 237 LYS A N 1
ATOM 1826 C CA . LYS A 1 237 ? -1.483 -1.605 -16.269 1.00 91.12 237 LYS A CA 1
ATOM 1827 C C . LYS A 1 237 ? -1.818 -3.082 -16.540 1.00 91.12 237 LYS A C 1
ATOM 1829 O O . LYS A 1 237 ? -2.685 -3.378 -17.356 1.00 91.12 237 LYS A O 1
ATOM 1834 N N . VAL A 1 238 ? -1.160 -4.028 -15.881 1.00 89.88 238 VAL A N 1
ATOM 1835 C CA . VAL A 1 238 ? -1.348 -5.481 -16.071 1.00 89.88 238 VAL A CA 1
ATOM 1836 C C . VAL A 1 238 ? -2.181 -6.091 -14.946 1.00 89.88 238 VAL A C 1
ATOM 1838 O O . VAL A 1 238 ? -2.313 -5.493 -13.880 1.00 89.88 238 VAL A O 1
ATOM 1841 N N . SER A 1 239 ? -2.745 -7.280 -15.168 1.00 91.62 239 SER A N 1
ATOM 1842 C CA . SER A 1 239 ? -3.349 -8.064 -14.087 1.00 91.62 239 SER A CA 1
ATOM 1843 C C . SER A 1 239 ? -2.275 -8.911 -13.414 1.00 91.62 239 SER A C 1
ATOM 1845 O O . SER A 1 239 ? -1.421 -9.481 -14.089 1.00 91.62 239 SER A O 1
ATOM 1847 N N . VAL A 1 240 ? -2.319 -8.999 -12.086 1.00 93.44 240 VAL A N 1
ATOM 1848 C CA . VAL A 1 240 ? -1.402 -9.837 -11.312 1.00 93.44 240 VAL A CA 1
ATOM 1849 C C . VAL A 1 240 ? -2.193 -10.953 -10.656 1.00 93.44 240 VAL A C 1
ATOM 1851 O O . VAL A 1 240 ? -3.166 -10.701 -9.949 1.00 93.44 240 VAL A O 1
ATOM 1854 N N . GLN A 1 241 ? -1.752 -12.184 -10.877 1.00 93.81 241 GLN A N 1
ATOM 1855 C CA . GLN A 1 241 ? -2.301 -13.381 -10.253 1.00 93.81 241 GLN A CA 1
ATOM 1856 C C . GLN A 1 241 ? -1.389 -13.819 -9.109 1.00 93.81 241 GLN A C 1
ATOM 1858 O O . GLN A 1 241 ? -0.169 -13.690 -9.206 1.00 93.81 241 GLN A O 1
ATOM 1863 N N . VAL A 1 242 ? -1.966 -14.354 -8.034 1.00 94.19 242 VAL A N 1
ATOM 1864 C CA . VAL A 1 242 ? -1.210 -14.886 -6.894 1.00 94.19 242 VAL A CA 1
ATOM 1865 C C . VAL A 1 242 ? -1.490 -16.379 -6.781 1.00 94.19 242 VAL A C 1
ATOM 1867 O O . VAL A 1 242 ? -2.605 -16.781 -6.471 1.00 94.19 242 VAL A O 1
ATOM 1870 N N . GLY A 1 243 ? -0.473 -17.200 -7.032 1.00 92.81 243 GLY A N 1
ATOM 1871 C CA . GLY A 1 243 ? -0.528 -18.645 -6.831 1.00 92.81 243 GLY A CA 1
ATOM 1872 C C . GLY A 1 243 ? 0.004 -19.016 -5.451 1.00 92.81 243 GLY A C 1
ATOM 1873 O O . GLY A 1 243 ? 1.122 -18.635 -5.094 1.00 92.81 243 GLY A O 1
ATOM 1874 N N . ILE A 1 244 ? -0.779 -19.766 -4.674 1.00 93.81 244 ILE A N 1
ATOM 1875 C CA . ILE A 1 244 ? -0.338 -20.303 -3.384 1.00 93.81 244 ILE A CA 1
ATOM 1876 C C . ILE A 1 244 ? 0.396 -21.617 -3.635 1.00 93.81 244 ILE A C 1
ATOM 1878 O O . ILE A 1 244 ? -0.212 -22.600 -4.037 1.00 93.81 244 ILE A O 1
ATOM 1882 N N . LEU A 1 245 ? 1.707 -21.632 -3.385 1.00 92.38 245 LEU A N 1
ATOM 1883 C CA . LEU A 1 245 ? 2.506 -22.856 -3.471 1.00 92.38 245 LEU A CA 1
ATOM 1884 C C . LEU A 1 245 ? 2.421 -23.678 -2.188 1.00 92.38 245 LEU A C 1
ATOM 1886 O O . LEU A 1 245 ? 2.469 -24.904 -2.215 1.00 92.38 245 LEU A O 1
ATOM 1890 N N . ARG A 1 246 ? 2.371 -22.992 -1.044 1.00 92.44 246 ARG A N 1
ATOM 1891 C CA . ARG A 1 246 ? 2.365 -23.618 0.276 1.00 92.44 246 ARG A CA 1
ATOM 1892 C C . ARG A 1 246 ? 1.668 -22.703 1.269 1.00 92.44 246 ARG A C 1
ATOM 1894 O O . ARG A 1 246 ? 2.005 -21.528 1.330 1.00 92.44 246 ARG A O 1
ATOM 1901 N N . SER A 1 247 ? 0.749 -23.236 2.062 1.00 94.25 247 SER A N 1
ATOM 1902 C CA . SER A 1 247 ? 0.197 -22.585 3.256 1.00 94.25 247 SER A CA 1
ATOM 1903 C C . SER A 1 247 ? -0.057 -23.689 4.273 1.00 94.25 247 SER A C 1
ATOM 1905 O O . SER A 1 247 ? -0.870 -24.576 4.020 1.00 94.25 247 SER A O 1
ATOM 1907 N N . ARG A 1 248 ? 0.728 -23.742 5.350 1.00 94.56 248 ARG A N 1
ATOM 1908 C CA . ARG A 1 248 ? 0.593 -24.795 6.367 1.00 94.56 248 ARG A CA 1
ATOM 1909 C C . ARG A 1 248 ? 1.183 -24.378 7.703 1.00 94.56 248 ARG A C 1
ATOM 1911 O O . ARG A 1 248 ? 2.045 -23.505 7.769 1.00 94.56 248 ARG A O 1
ATOM 1918 N N . ARG A 1 249 ? 0.776 -25.074 8.760 1.00 96.06 249 ARG A N 1
ATOM 1919 C CA . ARG A 1 249 ? 1.407 -24.966 10.077 1.00 96.06 249 ARG A CA 1
ATOM 1920 C C . ARG A 1 249 ? 2.842 -25.503 10.046 1.00 96.06 249 ARG A C 1
ATOM 1922 O O . ARG A 1 249 ? 3.125 -26.503 9.383 1.00 96.06 249 ARG A O 1
ATOM 1929 N N . VAL A 1 250 ? 3.742 -24.851 10.776 1.00 95.81 250 VAL A N 1
ATOM 1930 C CA . VAL A 1 250 ? 5.121 -25.310 10.972 1.00 95.81 250 VAL A CA 1
ATOM 1931 C C . VAL A 1 250 ? 5.118 -26.554 11.879 1.00 95.81 250 VAL A C 1
ATOM 1933 O O . VAL A 1 250 ? 4.538 -26.511 12.967 1.00 95.81 250 VAL A O 1
ATOM 1936 N N . PRO A 1 251 ? 5.757 -27.673 11.482 1.00 94.44 251 PRO A N 1
ATOM 1937 C CA . PRO A 1 251 ? 5.799 -28.884 12.302 1.00 94.44 251 PRO A CA 1
ATOM 1938 C C . PRO A 1 251 ? 6.357 -28.631 13.708 1.00 94.44 251 PRO A C 1
ATOM 1940 O O . PRO A 1 251 ? 7.375 -27.962 13.872 1.00 94.44 251 PRO A O 1
ATOM 1943 N N . GLY A 1 252 ? 5.686 -29.175 14.727 1.00 95.38 252 GLY A N 1
ATOM 1944 C CA . GLY A 1 252 ? 6.088 -29.034 16.132 1.00 95.38 252 GLY A CA 1
ATOM 1945 C C . GLY A 1 252 ? 5.776 -27.674 16.767 1.00 95.38 252 GLY A C 1
ATOM 1946 O O . GLY A 1 252 ? 6.055 -27.492 17.949 1.00 95.38 252 GLY A O 1
ATOM 1947 N N . LYS A 1 253 ? 5.175 -26.732 16.029 1.00 96.06 253 LYS A N 1
ATOM 1948 C CA . LYS A 1 253 ? 4.811 -25.408 16.541 1.00 96.06 253 LYS A CA 1
ATOM 1949 C C . LYS A 1 253 ? 3.312 -25.178 16.409 1.00 96.06 253 LYS A C 1
ATOM 1951 O O . LYS A 1 253 ? 2.773 -25.174 15.308 1.00 96.06 253 LYS A O 1
ATOM 1956 N N . SER A 1 254 ? 2.624 -24.985 17.532 1.00 94.81 254 SER A N 1
ATOM 1957 C CA . SER A 1 254 ? 1.160 -24.839 17.557 1.00 94.81 254 SER A CA 1
ATOM 1958 C C . SER A 1 254 ? 0.667 -23.509 16.991 1.00 94.81 254 SER A C 1
ATOM 1960 O O . SER A 1 254 ? -0.503 -23.393 16.649 1.00 94.81 254 SER A O 1
ATOM 1962 N N . ASN A 1 255 ? 1.543 -22.511 16.890 1.00 96.44 255 ASN A N 1
ATOM 1963 C CA . ASN A 1 255 ? 1.161 -21.139 16.599 1.00 96.44 255 ASN A CA 1
ATOM 1964 C C . ASN A 1 255 ? 1.973 -20.469 15.485 1.00 96.44 255 ASN A C 1
ATOM 1966 O O . ASN A 1 255 ? 1.889 -19.252 15.319 1.00 96.44 255 ASN A O 1
ATOM 1970 N N . GLU A 1 256 ? 2.758 -21.243 14.739 1.00 97.12 256 GLU A N 1
ATOM 1971 C CA . GLU A 1 256 ? 3.531 -20.744 13.606 1.00 97.12 256 GLU A CA 1
ATOM 1972 C C . GLU A 1 256 ? 3.057 -21.375 12.300 1.00 97.12 256 GLU A C 1
ATOM 1974 O O . GLU A 1 256 ? 2.839 -22.584 12.212 1.00 97.12 256 GLU A O 1
ATOM 1979 N N . TYR A 1 257 ? 2.945 -20.548 11.268 1.00 96.62 257 TYR A N 1
ATOM 1980 C CA . TYR A 1 257 ? 2.494 -20.932 9.940 1.00 96.62 257 TYR A CA 1
ATOM 1981 C C . TYR A 1 257 ? 3.480 -20.433 8.901 1.00 96.62 257 TYR A C 1
ATOM 1983 O O . TYR A 1 257 ? 3.992 -19.320 8.989 1.00 96.62 257 TYR A O 1
ATOM 1991 N N . GLU A 1 258 ? 3.725 -21.249 7.889 1.00 95.69 258 GLU A N 1
ATOM 1992 C CA . GLU A 1 258 ? 4.510 -20.861 6.733 1.00 95.69 258 GLU A CA 1
ATOM 1993 C C . GLU A 1 258 ? 3.627 -20.741 5.498 1.00 95.69 258 GLU A C 1
ATOM 1995 O O . GLU A 1 258 ? 2.804 -21.612 5.204 1.00 95.69 258 GLU A O 1
ATOM 2000 N N . ARG A 1 259 ? 3.846 -19.669 4.741 1.00 95.19 259 ARG A N 1
ATOM 2001 C CA . ARG A 1 259 ? 3.157 -19.412 3.482 1.00 95.19 259 ARG A CA 1
ATOM 2002 C C . ARG A 1 259 ? 4.159 -19.040 2.401 1.00 95.19 259 ARG A C 1
ATOM 2004 O O . ARG A 1 259 ? 5.060 -18.238 2.628 1.00 95.19 259 ARG A O 1
ATOM 2011 N N . VAL A 1 260 ? 4.022 -19.640 1.228 1.00 94.81 260 VAL A N 1
ATOM 2012 C CA . VAL A 1 260 ? 4.836 -19.355 0.047 1.00 94.81 260 VAL A CA 1
ATOM 2013 C C . VAL A 1 260 ? 3.904 -19.101 -1.120 1.00 94.81 260 VAL A C 1
ATOM 2015 O O . VAL A 1 260 ? 3.063 -19.942 -1.443 1.00 94.81 260 VAL A O 1
ATOM 2018 N N . VAL A 1 261 ? 4.071 -17.949 -1.759 1.00 94.94 261 VAL A N 1
ATOM 2019 C CA . VAL A 1 261 ? 3.308 -17.575 -2.948 1.00 94.94 261 VAL A CA 1
ATOM 2020 C C . VAL A 1 261 ? 4.215 -17.142 -4.082 1.00 94.94 261 VAL A C 1
ATOM 2022 O O . VAL A 1 261 ? 5.311 -16.621 -3.861 1.00 94.94 261 VAL A O 1
ATOM 2025 N N . LEU A 1 262 ? 3.717 -17.336 -5.296 1.00 95.06 262 LEU A N 1
ATOM 2026 C CA . LEU A 1 262 ? 4.258 -16.753 -6.512 1.00 95.06 262 LEU A CA 1
ATOM 2027 C C . LEU A 1 262 ? 3.269 -15.735 -7.062 1.00 95.06 262 LEU A C 1
ATOM 2029 O O . LEU A 1 262 ? 2.059 -15.957 -7.034 1.00 95.06 262 LEU A O 1
ATOM 2033 N N . MET A 1 263 ? 3.788 -14.623 -7.567 1.00 95.12 263 MET A N 1
ATOM 2034 C CA . MET A 1 263 ? 2.998 -13.622 -8.270 1.00 95.12 263 ME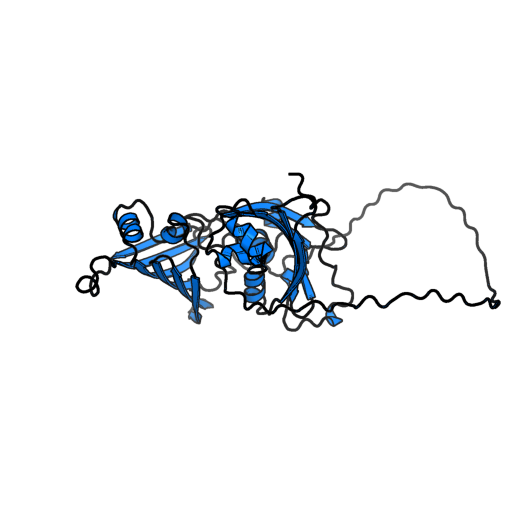T A CA 1
ATOM 2035 C C . MET A 1 263 ? 3.346 -13.649 -9.751 1.00 95.12 263 MET A C 1
ATOM 2037 O O . MET A 1 263 ? 4.524 -13.659 -10.122 1.00 95.12 263 MET A O 1
ATOM 2041 N N . PHE A 1 264 ? 2.308 -13.637 -10.579 1.00 93.00 264 PHE A N 1
ATOM 2042 C CA . PHE A 1 264 ? 2.400 -13.787 -12.022 1.00 93.00 264 PHE A CA 1
ATOM 2043 C C . PHE A 1 264 ? 1.757 -12.607 -12.732 1.00 93.00 264 PHE A C 1
ATOM 2045 O O . PHE A 1 264 ? 0.747 -12.079 -12.273 1.00 93.00 264 PHE A O 1
ATOM 2052 N N . CYS A 1 265 ? 2.309 -12.244 -13.879 1.00 90.88 265 CYS A N 1
ATOM 2053 C CA . CYS A 1 265 ? 1.702 -11.344 -14.847 1.00 90.88 265 CYS A CA 1
ATOM 2054 C C . CYS A 1 265 ? 1.693 -12.066 -16.192 1.00 90.88 265 CYS A C 1
ATOM 2056 O O . CYS A 1 265 ? 2.761 -12.415 -16.684 1.00 90.88 265 CYS A O 1
ATOM 2058 N N . ASP A 1 266 ? 0.510 -12.343 -16.746 1.00 86.31 266 ASP A N 1
ATOM 2059 C CA . ASP A 1 266 ? 0.350 -13.049 -18.029 1.00 86.31 266 ASP A CA 1
ATOM 2060 C C . ASP A 1 266 ? 1.199 -14.340 -18.131 1.00 86.31 266 ASP A C 1
ATOM 2062 O O . ASP A 1 266 ? 1.867 -14.619 -19.124 1.00 86.31 266 ASP A O 1
ATOM 2066 N N . GLY A 1 267 ? 1.201 -15.130 -17.048 1.00 86.06 267 GLY A N 1
ATOM 2067 C CA . GLY A 1 267 ? 1.954 -16.387 -16.932 1.00 86.06 267 GLY A CA 1
ATOM 2068 C C . GLY A 1 267 ? 3.433 -16.231 -16.553 1.00 86.06 267 GLY A C 1
ATOM 2069 O O . GLY A 1 267 ? 4.091 -17.223 -16.247 1.00 86.06 267 GLY A O 1
ATOM 2070 N N . ILE A 1 268 ? 3.962 -15.008 -16.502 1.00 88.38 268 ILE A N 1
ATOM 2071 C CA . ILE A 1 268 ? 5.352 -14.729 -16.127 1.00 88.38 268 ILE A CA 1
ATOM 2072 C C . ILE A 1 268 ? 5.438 -14.524 -14.616 1.00 88.38 268 ILE A C 1
ATOM 2074 O O . ILE A 1 268 ? 4.906 -13.549 -14.079 1.00 88.38 268 ILE A O 1
ATOM 2078 N N . ALA A 1 269 ? 6.128 -15.430 -13.921 1.00 91.94 269 ALA A N 1
ATOM 2079 C CA . ALA A 1 269 ? 6.410 -15.287 -12.497 1.00 91.94 269 ALA A CA 1
ATOM 2080 C C . ALA A 1 269 ? 7.439 -14.169 -12.278 1.00 91.94 269 ALA A C 1
ATOM 2082 O O . ALA A 1 269 ? 8.566 -14.259 -12.761 1.00 91.94 269 ALA A O 1
ATOM 2083 N N . PHE A 1 270 ? 7.069 -13.122 -11.541 1.00 94.19 270 PHE A N 1
ATOM 2084 C CA . PHE A 1 270 ? 7.953 -11.973 -11.304 1.00 94.19 270 PHE A CA 1
ATOM 2085 C C . PHE A 1 270 ? 8.326 -11.785 -9.832 1.00 94.19 270 PHE A C 1
ATOM 2087 O O . PHE A 1 270 ? 9.298 -11.089 -9.542 1.00 94.19 270 PHE A O 1
ATOM 2094 N N . CYS A 1 271 ? 7.567 -12.374 -8.901 1.00 96.12 271 CYS A N 1
ATOM 2095 C CA . CYS A 1 271 ? 7.828 -12.266 -7.469 1.00 96.12 271 CYS A CA 1
ATOM 2096 C C . CYS A 1 271 ? 7.553 -13.585 -6.745 1.00 96.12 271 CYS A C 1
ATOM 2098 O O . CYS A 1 271 ? 6.550 -14.252 -7.010 1.00 96.12 271 CYS A O 1
ATOM 2100 N N . ARG A 1 272 ? 8.429 -13.936 -5.801 1.00 95.31 272 ARG A N 1
ATOM 2101 C CA . ARG A 1 272 ? 8.215 -14.990 -4.808 1.00 95.31 272 ARG A CA 1
ATOM 2102 C C . ARG A 1 272 ? 8.180 -14.353 -3.432 1.00 95.31 272 ARG A C 1
ATOM 2104 O O . ARG A 1 272 ? 9.108 -13.637 -3.066 1.00 95.31 272 ARG A O 1
ATOM 2111 N N . ALA A 1 273 ? 7.143 -14.659 -2.660 1.00 95.69 273 ALA A N 1
ATOM 2112 C CA . ALA A 1 273 ? 7.039 -14.224 -1.276 1.00 95.69 273 ALA A CA 1
ATOM 2113 C C . ALA A 1 273 ? 7.000 -15.435 -0.342 1.00 95.69 273 ALA A C 1
ATOM 2115 O O . ALA A 1 273 ? 6.214 -16.364 -0.542 1.00 95.69 273 ALA A O 1
ATOM 2116 N N . ARG A 1 274 ? 7.854 -15.419 0.680 1.00 95.44 274 ARG A N 1
ATOM 2117 C CA . ARG A 1 274 ? 7.888 -16.389 1.777 1.00 95.44 274 ARG A CA 1
ATOM 2118 C C . ARG A 1 274 ? 7.514 -15.667 3.059 1.00 95.44 274 ARG A C 1
ATOM 2120 O O . ARG A 1 274 ? 8.081 -14.627 3.377 1.00 95.44 274 ARG A O 1
ATOM 2127 N N . THR A 1 275 ? 6.575 -16.229 3.796 1.00 96.06 275 THR A N 1
ATOM 2128 C CA . THR A 1 275 ? 6.043 -15.643 5.019 1.00 96.06 275 THR A CA 1
ATOM 2129 C C . THR A 1 275 ? 6.097 -16.668 6.136 1.00 96.06 275 THR A C 1
ATOM 2131 O O . THR A 1 275 ? 5.642 -17.796 5.960 1.00 96.06 275 THR A O 1
ATOM 2134 N N . LEU A 1 276 ? 6.624 -16.256 7.284 1.00 97.00 276 LEU A N 1
ATOM 2135 C CA . LEU A 1 276 ? 6.433 -16.927 8.562 1.00 97.00 276 LEU A CA 1
ATOM 2136 C C . LEU A 1 276 ? 5.464 -16.083 9.390 1.00 97.00 276 LEU A C 1
ATOM 2138 O O . LEU A 1 276 ? 5.758 -14.925 9.684 1.00 97.00 276 LEU A O 1
ATOM 2142 N N . VAL A 1 277 ? 4.316 -16.651 9.736 1.00 97.25 277 VAL A N 1
ATOM 2143 C CA . VAL A 1 277 ? 3.275 -16.023 10.554 1.00 97.25 277 VAL A CA 1
ATOM 2144 C C . VAL A 1 277 ? 3.318 -16.639 11.942 1.00 97.25 277 VAL A C 1
ATOM 2146 O O . VAL A 1 277 ? 3.251 -17.858 12.071 1.00 97.25 277 VAL A O 1
ATOM 2149 N N . LYS A 1 278 ? 3.390 -15.808 12.977 1.00 97.75 278 LYS A N 1
ATOM 2150 C CA . LYS A 1 278 ? 3.265 -16.208 14.375 1.00 97.75 278 LYS A CA 1
ATOM 2151 C C . LYS A 1 278 ? 1.980 -15.619 14.942 1.00 97.75 278 LYS A C 1
ATOM 2153 O O . LYS A 1 278 ? 1.782 -14.404 14.912 1.00 97.75 278 LYS A O 1
ATOM 2158 N N . LEU A 1 279 ? 1.122 -16.487 15.464 1.00 97.75 279 LEU A N 1
ATOM 2159 C CA . LEU A 1 279 ? -0.130 -16.110 16.110 1.00 97.75 279 LEU A CA 1
ATOM 2160 C C . LEU A 1 279 ? 0.032 -16.209 17.625 1.00 97.75 279 LEU A C 1
ATOM 2162 O O . LEU A 1 279 ? 0.420 -17.239 18.170 1.00 97.75 279 LEU A O 1
ATOM 2166 N N . GLU A 1 280 ? -0.250 -15.129 18.327 1.00 96.69 280 GLU A N 1
ATOM 2167 C CA . GLU A 1 280 ? -0.223 -15.084 19.792 1.00 96.69 280 GLU A CA 1
ATOM 2168 C C . GLU A 1 280 ? -1.642 -15.083 20.368 1.00 96.69 280 GLU A C 1
ATOM 2170 O O . GLU A 1 280 ? -1.846 -15.555 21.481 1.00 96.69 280 GLU A O 1
ATOM 2175 N N . SER A 1 281 ? -2.630 -14.646 19.582 1.00 96.19 281 SER A N 1
ATOM 2176 C CA . SER A 1 281 ? -4.051 -14.729 19.928 1.00 96.19 281 SER A CA 1
ATOM 2177 C C . SER A 1 281 ? -4.627 -16.117 19.628 1.00 96.19 281 SER A C 1
ATOM 2179 O O . SER A 1 281 ? -4.494 -16.605 18.506 1.00 96.19 281 SER A O 1
ATOM 2181 N N . GLU A 1 282 ? -5.302 -16.729 20.605 1.00 96.44 282 GLU A N 1
ATOM 2182 C CA . GLU A 1 282 ? -6.052 -17.981 20.407 1.00 96.44 282 GLU A CA 1
ATOM 2183 C C . GLU A 1 282 ? -7.202 -17.805 19.409 1.00 96.44 282 GLU A C 1
ATOM 2185 O O . GLU A 1 282 ? -7.383 -18.645 18.537 1.00 96.44 282 GLU A O 1
ATOM 2190 N N . GLU A 1 283 ? -7.892 -16.661 19.434 1.00 96.38 283 GLU A N 1
ATOM 2191 C CA . GLU A 1 283 ? -8.965 -16.348 18.480 1.00 96.38 283 GLU A CA 1
ATOM 2192 C C . GLU A 1 283 ? -8.462 -16.392 17.026 1.00 96.38 283 GLU A C 1
ATOM 2194 O O . GLU A 1 283 ? -9.118 -16.935 16.139 1.00 96.38 283 GLU A O 1
ATOM 2199 N N . LEU A 1 284 ? -7.269 -15.840 16.768 1.00 96.56 284 LEU A N 1
ATOM 2200 C CA . LEU A 1 284 ? -6.673 -15.872 15.430 1.00 96.56 284 LEU A CA 1
ATOM 2201 C C . LEU A 1 284 ? -6.271 -17.292 15.024 1.00 96.56 284 LEU A C 1
ATOM 2203 O O . LEU A 1 284 ? -6.393 -17.638 13.852 1.00 96.56 284 LEU A O 1
ATOM 2207 N N . LYS A 1 285 ? -5.805 -18.114 15.972 1.00 96.06 285 LYS A N 1
ATOM 2208 C CA . LYS A 1 285 ? -5.468 -19.519 15.706 1.00 96.06 285 LYS A CA 1
ATOM 2209 C C . LYS A 1 285 ? -6.713 -20.315 15.343 1.00 96.06 285 LYS A C 1
ATOM 2211 O O . LYS A 1 285 ? -6.700 -20.995 14.327 1.00 96.06 285 LYS A O 1
ATOM 2216 N N . GLU A 1 286 ? -7.793 -20.177 16.107 1.00 95.81 286 GLU A N 1
ATOM 2217 C CA . GLU A 1 286 ? -9.055 -20.882 15.858 1.00 95.81 286 GLU A CA 1
ATOM 2218 C C . GLU A 1 286 ? -9.628 -20.584 14.464 1.00 95.81 286 GLU A C 1
ATOM 2220 O O . GLU A 1 286 ? -10.152 -21.478 13.796 1.00 95.81 286 GLU A O 1
ATOM 2225 N N . LEU A 1 287 ? -9.486 -19.352 13.969 1.00 95.62 287 LEU A N 1
ATOM 2226 C CA . LEU A 1 287 ? -9.937 -18.986 12.620 1.00 95.62 287 LEU A CA 1
ATOM 2227 C C . LEU A 1 287 ? -9.152 -19.676 11.512 1.00 95.62 287 LEU A C 1
ATOM 2229 O O . LEU A 1 287 ? -9.742 -20.085 10.512 1.00 95.62 287 LEU A O 1
ATOM 2233 N N . VAL A 1 288 ? -7.839 -19.808 11.692 1.00 95.50 288 VAL A N 1
ATOM 2234 C CA . VAL A 1 288 ? -6.985 -20.527 10.742 1.00 95.50 288 VAL A CA 1
ATOM 2235 C C . VAL A 1 288 ? -7.258 -22.025 10.824 1.00 95.50 288 VAL A C 1
ATOM 2237 O O . VAL A 1 288 ? -7.414 -22.685 9.801 1.00 95.50 288 VAL A O 1
ATOM 2240 N N . ASP A 1 289 ? -7.383 -22.554 12.038 1.00 93.81 289 ASP A N 1
ATOM 2241 C CA . ASP A 1 289 ? -7.529 -23.987 12.306 1.00 93.81 289 ASP A CA 1
ATOM 2242 C C . ASP A 1 289 ? -8.876 -24.541 11.866 1.00 93.81 289 ASP A C 1
ATOM 2244 O O . ASP A 1 289 ? -8.962 -25.671 11.389 1.00 93.81 289 ASP A O 1
ATOM 2248 N N . SER A 1 290 ? -9.923 -23.729 11.983 1.00 95.25 290 SER A N 1
ATOM 2249 C CA . SER A 1 290 ? -11.248 -24.044 11.448 1.00 95.25 290 SER A CA 1
ATOM 2250 C C . SER A 1 290 ? -11.324 -23.940 9.921 1.00 95.25 290 SER A C 1
ATOM 2252 O O . SER A 1 290 ? -12.336 -24.329 9.344 1.00 95.25 290 SER A O 1
ATOM 2254 N N . GLY A 1 291 ? -10.291 -23.405 9.258 1.00 93.38 291 GLY A N 1
ATOM 2255 C CA . GLY A 1 291 ? -10.304 -23.113 7.824 1.00 93.38 291 GLY A CA 1
ATOM 2256 C C . GLY A 1 291 ? -11.181 -21.916 7.445 1.00 93.38 291 GLY A C 1
ATOM 2257 O O . GLY A 1 291 ? -11.434 -21.698 6.263 1.00 93.38 291 GLY A O 1
ATOM 2258 N N . SER A 1 292 ? -11.637 -21.133 8.428 1.00 93.62 292 SER A N 1
ATOM 2259 C CA . SER A 1 292 ? -12.481 -19.954 8.199 1.00 93.62 292 SER A CA 1
ATOM 2260 C C . SER A 1 292 ? -11.716 -18.809 7.529 1.00 93.62 292 SER A C 1
ATOM 2262 O O . SER A 1 292 ? -12.331 -17.947 6.904 1.00 93.62 292 SER A O 1
ATOM 2264 N N . CYS A 1 293 ? -10.389 -18.764 7.685 1.00 93.00 293 CYS A N 1
ATOM 2265 C CA . CYS A 1 293 ? -9.537 -17.715 7.131 1.00 93.00 293 CYS A CA 1
ATOM 2266 C C . CYS A 1 293 ? -8.119 -18.240 6.842 1.00 93.00 293 CYS A C 1
ATOM 2268 O O . CYS A 1 293 ? -7.515 -18.886 7.699 1.00 93.00 293 CYS A O 1
ATOM 2270 N N . ASP A 1 294 ? -7.555 -17.942 5.663 1.00 92.56 294 ASP A N 1
ATOM 2271 C CA . ASP A 1 294 ? -6.129 -18.202 5.398 1.00 92.56 294 ASP A CA 1
ATOM 2272 C C . ASP A 1 294 ? -5.251 -17.195 6.156 1.00 92.56 294 ASP A C 1
ATOM 2274 O O . ASP A 1 294 ? -5.601 -16.026 6.332 1.00 92.56 294 ASP A O 1
ATOM 2278 N N . VAL A 1 295 ? -4.040 -17.608 6.540 1.00 91.94 295 VAL A N 1
ATOM 2279 C CA . VAL A 1 295 ? -3.093 -16.733 7.254 1.00 91.94 295 VAL A CA 1
ATOM 2280 C C . VAL A 1 295 ? -2.730 -15.463 6.475 1.00 91.94 295 VAL A C 1
ATOM 2282 O O . VAL A 1 295 ? -2.359 -14.457 7.078 1.00 91.94 295 VAL A O 1
ATOM 2285 N N . GLY A 1 296 ? -2.844 -15.483 5.141 1.00 86.75 296 GLY A N 1
ATOM 2286 C CA . GLY A 1 296 ? -2.646 -14.311 4.291 1.00 86.75 296 GLY A CA 1
ATOM 2287 C C . GLY A 1 296 ? -3.759 -13.259 4.383 1.00 86.75 296 GLY A C 1
ATOM 2288 O O . GLY A 1 296 ? -3.554 -12.133 3.929 1.00 86.75 296 GLY A O 1
ATOM 2289 N N . GLU A 1 297 ? -4.909 -13.597 4.966 1.00 90.12 297 GLU A N 1
ATOM 2290 C CA . GLU A 1 297 ? -6.112 -12.757 5.008 1.00 90.12 297 GLU A CA 1
ATOM 2291 C C . GLU A 1 297 ? -6.408 -12.197 6.407 1.00 90.12 297 GLU A C 1
ATOM 2293 O O . GLU A 1 297 ? -7.187 -11.250 6.531 1.00 90.12 297 GLU A O 1
ATOM 2298 N N . LEU A 1 298 ? -5.741 -12.708 7.449 1.00 93.56 298 LEU A N 1
ATOM 2299 C CA . LEU A 1 298 ? -6.041 -12.414 8.858 1.00 93.56 298 LEU A CA 1
ATOM 2300 C C . LEU A 1 298 ? -6.102 -10.924 9.200 1.00 93.56 298 LEU A C 1
ATOM 2302 O O . LEU A 1 298 ? -7.012 -10.505 9.911 1.00 93.56 298 LEU A O 1
ATOM 2306 N N . PHE A 1 299 ? -5.173 -10.109 8.684 1.00 92.50 299 PHE A N 1
ATOM 2307 C CA . PHE A 1 299 ? -5.195 -8.667 8.954 1.00 92.50 299 PHE A CA 1
ATOM 2308 C C . PHE A 1 299 ? -6.505 -8.022 8.497 1.00 92.50 299 PHE A C 1
ATOM 2310 O O . PHE A 1 299 ? -7.037 -7.164 9.187 1.00 92.50 299 PHE A O 1
ATOM 2317 N N . ARG A 1 300 ? -7.049 -8.455 7.356 1.00 88.00 300 ARG A N 1
ATOM 2318 C CA . ARG A 1 300 ? -8.308 -7.926 6.822 1.00 88.00 300 ARG A CA 1
ATOM 2319 C C . ARG A 1 300 ? -9.513 -8.554 7.494 1.00 88.00 300 ARG A C 1
ATOM 2321 O O . ARG A 1 300 ? -10.426 -7.838 7.865 1.00 88.00 300 ARG A O 1
ATOM 2328 N N . ALA A 1 301 ? -9.493 -9.870 7.700 1.00 90.88 301 ALA A N 1
ATOM 2329 C CA . ALA A 1 301 ? -10.590 -10.584 8.349 1.00 90.88 301 ALA A CA 1
ATOM 2330 C C . ALA A 1 301 ? -10.877 -10.080 9.777 1.00 90.88 301 ALA A C 1
ATOM 2332 O O . ALA A 1 301 ? -11.950 -10.340 10.319 1.00 90.88 301 ALA A O 1
ATOM 2333 N N . LYS A 1 302 ? -9.913 -9.380 10.390 1.00 93.56 302 LYS A N 1
ATOM 2334 C CA . LYS A 1 302 ? -10.012 -8.805 11.735 1.00 93.56 302 LYS A CA 1
ATOM 2335 C C . LYS A 1 302 ? -9.793 -7.300 11.801 1.00 93.56 302 LYS A C 1
ATOM 2337 O O . LYS A 1 302 ? -9.584 -6.783 12.894 1.00 93.56 302 LYS A O 1
ATOM 2342 N N . ASP A 1 303 ? -9.813 -6.618 10.656 1.00 90.81 303 ASP A N 1
ATOM 2343 C CA . ASP A 1 303 ? -9.615 -5.166 10.556 1.00 90.81 303 ASP A CA 1
ATOM 2344 C C . ASP A 1 303 ? -8.389 -4.654 11.339 1.00 90.81 303 ASP A C 1
ATOM 2346 O O . ASP A 1 303 ? -8.358 -3.547 11.881 1.00 90.81 303 ASP A O 1
ATOM 2350 N N . LEU A 1 304 ? -7.343 -5.480 11.402 1.00 90.88 304 LEU A N 1
ATOM 2351 C CA . LEU A 1 304 ? -6.104 -5.171 12.091 1.00 90.88 304 LEU A CA 1
ATOM 2352 C C . LEU A 1 304 ? -5.251 -4.288 11.188 1.00 90.88 304 LEU A C 1
ATOM 2354 O O . LEU A 1 304 ? -4.862 -4.697 10.094 1.00 90.88 304 LEU A O 1
ATOM 2358 N N . LEU A 1 305 ? -4.905 -3.094 11.665 1.00 90.00 305 LEU A N 1
ATOM 2359 C CA . LEU A 1 305 ? -3.943 -2.224 10.999 1.00 90.00 305 LEU A CA 1
ATOM 2360 C C . LEU A 1 305 ? -2.506 -2.667 11.343 1.00 90.00 305 LEU A C 1
ATOM 2362 O O . LEU A 1 305 ? -2.062 -2.402 12.465 1.00 90.00 305 LEU A O 1
ATOM 2366 N N . PRO A 1 306 ? -1.752 -3.298 10.418 1.00 92.56 306 PRO A N 1
ATOM 2367 C CA . PRO A 1 306 ? -0.390 -3.712 10.711 1.00 92.56 306 PRO A CA 1
ATOM 2368 C C . PRO A 1 306 ? 0.578 -2.527 10.757 1.00 92.56 306 PRO A C 1
ATOM 2370 O O . PRO A 1 306 ? 0.504 -1.592 9.955 1.00 92.56 306 PRO A O 1
ATOM 2373 N N . GLU A 1 307 ? 1.558 -2.611 11.647 1.00 91.00 307 GLU A N 1
ATOM 2374 C CA . GLU A 1 307 ? 2.766 -1.801 11.612 1.00 91.00 307 GLU A CA 1
ATOM 2375 C C . GLU A 1 307 ? 3.803 -2.466 10.705 1.00 91.00 307 GLU A C 1
ATOM 2377 O O . GLU A 1 307 ? 4.057 -3.663 10.800 1.00 91.00 307 GLU A O 1
ATOM 2382 N N . PHE A 1 308 ? 4.394 -1.682 9.804 1.00 91.94 308 PHE A N 1
ATOM 2383 C CA . PHE A 1 308 ? 5.397 -2.149 8.851 1.00 91.94 308 PHE A CA 1
ATOM 2384 C C . PHE A 1 308 ? 6.804 -1.747 9.294 1.00 91.94 308 PHE A C 1
ATOM 2386 O O . PHE A 1 308 ? 7.078 -0.562 9.515 1.00 91.94 308 PHE A O 1
ATOM 2393 N N . SER A 1 309 ? 7.721 -2.713 9.312 1.00 90.31 309 SER A N 1
ATOM 2394 C CA . SER A 1 309 ? 9.149 -2.493 9.556 1.00 90.31 309 SER A CA 1
ATOM 2395 C C . SER A 1 309 ? 9.984 -3.142 8.455 1.00 90.31 309 SER A C 1
ATOM 2397 O O . SER A 1 309 ? 10.026 -4.364 8.347 1.00 90.31 309 SER A O 1
ATOM 2399 N N . LEU A 1 310 ? 10.659 -2.330 7.637 1.00 91.12 310 LEU A N 1
ATOM 2400 C CA . LEU A 1 310 ? 11.628 -2.829 6.658 1.00 91.12 310 LEU A CA 1
ATOM 2401 C C . LEU A 1 310 ? 12.884 -3.288 7.407 1.00 91.12 310 LEU A C 1
ATOM 2403 O O . LEU A 1 310 ? 13.462 -2.504 8.153 1.00 91.12 310 LEU A O 1
ATOM 2407 N N . LEU A 1 311 ? 13.277 -4.547 7.224 1.00 91.44 311 LEU A N 1
ATOM 2408 C CA . LEU A 1 311 ? 14.406 -5.155 7.934 1.00 91.44 311 LEU A CA 1
ATOM 2409 C C . LEU A 1 311 ? 15.662 -5.194 7.068 1.00 91.44 311 LEU A C 1
ATOM 2411 O O . LEU A 1 311 ? 16.755 -4.912 7.543 1.00 91.44 311 LEU A O 1
ATOM 2415 N N . GLN A 1 312 ? 15.510 -5.587 5.803 1.00 90.56 312 GLN A N 1
ATOM 2416 C CA . GLN A 1 312 ? 16.634 -5.773 4.894 1.00 90.56 312 GLN A CA 1
ATOM 2417 C C . GLN A 1 312 ? 16.192 -5.554 3.451 1.00 90.56 312 GLN A C 1
ATOM 2419 O O . GLN A 1 312 ? 15.063 -5.866 3.075 1.00 90.56 312 GLN A O 1
ATOM 2424 N N . VAL A 1 313 ? 17.113 -5.074 2.629 1.00 91.50 313 VAL A N 1
ATOM 2425 C CA . VAL A 1 313 ? 17.003 -4.999 1.172 1.00 91.50 313 VAL A CA 1
ATOM 2426 C C . VAL A 1 313 ? 18.277 -5.577 0.575 1.00 91.50 313 VAL A C 1
ATOM 2428 O O . VAL A 1 313 ? 19.337 -5.495 1.191 1.00 91.50 313 VAL A O 1
ATOM 2431 N N . GLN A 1 314 ? 18.181 -6.203 -0.592 1.00 90.31 314 GLN A N 1
ATOM 2432 C CA . GLN A 1 314 ? 19.342 -6.802 -1.240 1.00 90.31 314 GLN A CA 1
ATOM 2433 C C . GLN A 1 314 ? 19.178 -6.805 -2.759 1.00 90.31 314 GLN A C 1
ATOM 2435 O O . GLN A 1 314 ? 18.105 -7.129 -3.272 1.00 90.31 314 GLN A O 1
ATOM 2440 N N . LEU A 1 315 ? 20.253 -6.471 -3.474 1.00 90.00 315 LEU A N 1
ATOM 2441 C CA . LEU A 1 315 ? 20.389 -6.754 -4.903 1.00 90.00 315 LEU A CA 1
ATOM 2442 C C . LEU A 1 315 ? 21.089 -8.093 -5.087 1.00 90.00 315 LEU A C 1
ATOM 2444 O O . LEU A 1 315 ? 21.983 -8.452 -4.322 1.00 90.00 315 LEU A O 1
ATOM 2448 N N . CYS A 1 316 ? 20.694 -8.819 -6.121 1.00 87.19 316 CYS A N 1
ATOM 2449 C CA . CYS A 1 316 ? 21.308 -10.074 -6.504 1.00 87.19 316 CYS A CA 1
ATOM 2450 C C . CYS A 1 316 ? 21.834 -9.936 -7.936 1.00 87.19 316 CYS A C 1
ATOM 2452 O O . CYS A 1 316 ? 21.032 -10.005 -8.865 1.00 87.19 316 CYS A O 1
ATOM 2454 N N . PRO A 1 317 ? 23.147 -9.724 -8.136 1.00 81.31 317 PRO A N 1
ATOM 2455 C CA . PRO A 1 317 ? 23.760 -9.664 -9.464 1.00 81.31 317 PRO A CA 1
ATOM 2456 C C . PRO A 1 317 ? 24.132 -11.059 -10.010 1.00 81.31 317 PRO A C 1
ATOM 2458 O O . PRO A 1 317 ? 25.023 -11.167 -10.843 1.00 81.31 317 PRO A O 1
ATOM 2461 N N . SER A 1 318 ? 23.513 -12.134 -9.501 1.00 79.62 318 SER A N 1
ATOM 2462 C CA . SER A 1 318 ? 23.829 -13.519 -9.895 1.00 79.62 318 SER A CA 1
ATOM 2463 C C . SER A 1 318 ? 23.414 -13.842 -11.339 1.00 79.62 318 SER A C 1
ATOM 2465 O O . SER A 1 318 ? 22.797 -13.008 -12.001 1.00 79.62 318 SER A O 1
ATOM 2467 N N . ASP A 1 319 ? 23.656 -15.083 -11.788 1.00 78.56 319 ASP A N 1
ATOM 2468 C CA . ASP A 1 319 ? 23.148 -15.631 -13.065 1.00 78.56 319 ASP A CA 1
ATOM 2469 C C . ASP A 1 319 ? 21.639 -15.417 -13.245 1.00 78.56 319 ASP A C 1
ATOM 2471 O O . ASP A 1 319 ? 21.123 -15.302 -14.357 1.00 78.56 319 ASP A O 1
ATOM 2475 N N . VAL A 1 320 ? 20.929 -15.341 -12.119 1.00 82.56 320 VAL A N 1
ATOM 2476 C CA . VAL A 1 320 ? 19.527 -14.973 -12.037 1.00 82.56 320 VAL A CA 1
ATOM 2477 C C . VAL A 1 320 ? 19.446 -13.595 -11.374 1.00 82.56 320 VAL A C 1
ATOM 2479 O O . VAL A 1 320 ? 19.342 -13.512 -10.147 1.00 82.56 320 VAL A O 1
ATOM 2482 N N . PRO A 1 321 ? 19.565 -12.491 -12.131 1.00 88.31 321 PRO A N 1
ATOM 2483 C CA . PRO A 1 321 ? 19.606 -11.169 -11.539 1.00 88.31 321 PRO A CA 1
ATOM 2484 C C . PRO A 1 321 ? 18.243 -10.745 -10.984 1.00 88.31 321 PRO A C 1
ATOM 2486 O O . PRO A 1 321 ? 17.181 -11.029 -11.549 1.00 88.31 321 PRO A O 1
ATOM 2489 N N . GLY A 1 322 ? 18.270 -9.991 -9.890 1.00 92.06 322 GLY A N 1
ATOM 2490 C CA . GLY A 1 322 ? 17.066 -9.411 -9.312 1.00 92.06 322 GLY A CA 1
ATOM 2491 C C . GLY A 1 322 ? 17.318 -8.677 -8.007 1.00 92.06 322 GLY A C 1
ATOM 2492 O O . GLY A 1 322 ? 18.423 -8.212 -7.725 1.00 92.06 322 GLY A O 1
ATOM 2493 N N . PHE A 1 323 ? 16.267 -8.522 -7.215 1.00 93.69 323 PHE A N 1
ATOM 2494 C CA . PHE A 1 323 ? 16.318 -7.780 -5.959 1.00 93.69 323 PHE A CA 1
ATOM 2495 C C . PHE A 1 323 ? 15.285 -8.316 -4.981 1.00 93.69 323 PHE A C 1
ATOM 2497 O O . PHE A 1 323 ? 14.344 -8.996 -5.369 1.00 93.69 323 PHE A O 1
ATOM 2504 N N . GLY A 1 324 ? 15.452 -8.031 -3.700 1.00 94.38 324 GLY A N 1
ATOM 2505 C CA . GLY A 1 324 ? 14.561 -8.548 -2.677 1.00 94.38 324 GLY A CA 1
ATOM 2506 C C . GLY A 1 324 ? 14.538 -7.687 -1.436 1.00 94.38 324 GLY A C 1
ATOM 2507 O O . GLY A 1 324 ? 15.392 -6.824 -1.223 1.00 94.38 324 GLY A O 1
ATOM 2508 N N . ARG A 1 325 ? 13.541 -7.949 -0.598 1.00 94.62 325 ARG A N 1
ATOM 2509 C CA . ARG A 1 325 ? 13.383 -7.311 0.705 1.00 94.62 325 ARG A CA 1
ATOM 2510 C C . ARG A 1 325 ? 12.954 -8.312 1.763 1.00 94.62 325 ARG A C 1
ATOM 2512 O O . ARG A 1 325 ? 12.260 -9.279 1.461 1.00 94.62 325 ARG A O 1
ATOM 2519 N N . LYS A 1 326 ? 13.314 -8.023 3.008 1.00 94.25 326 LYS A N 1
ATOM 2520 C CA . LYS A 1 326 ? 12.731 -8.608 4.211 1.00 94.25 326 LYS A CA 1
ATOM 2521 C C . LYS A 1 326 ? 12.068 -7.516 5.018 1.00 94.25 326 LYS A C 1
ATOM 2523 O O . LYS A 1 326 ? 12.643 -6.445 5.212 1.00 94.25 326 LYS A O 1
ATOM 2528 N N . TYR A 1 327 ? 10.883 -7.795 5.522 1.00 94.69 327 TYR A N 1
ATOM 2529 C CA . TYR A 1 327 ? 10.160 -6.882 6.387 1.00 94.69 327 TYR A CA 1
ATOM 2530 C C . TYR A 1 327 ? 9.305 -7.650 7.388 1.00 94.69 327 TYR A C 1
ATOM 2532 O O . TYR A 1 327 ? 9.094 -8.858 7.264 1.00 94.69 327 TYR A O 1
ATOM 2540 N N . MET A 1 328 ? 8.830 -6.925 8.390 1.00 94.75 328 MET A N 1
ATOM 2541 C CA . MET A 1 328 ? 7.919 -7.426 9.400 1.00 94.75 328 MET A CA 1
ATOM 2542 C C . MET A 1 328 ? 6.607 -6.645 9.344 1.00 94.75 328 MET A C 1
ATOM 2544 O O . MET A 1 328 ? 6.621 -5.423 9.174 1.00 94.75 328 MET A O 1
ATOM 2548 N N . LEU A 1 329 ? 5.490 -7.360 9.478 1.00 95.06 329 LEU A N 1
ATOM 2549 C CA . LEU A 1 329 ? 4.179 -6.787 9.775 1.00 95.06 329 LEU A CA 1
ATOM 2550 C C . LEU A 1 329 ? 3.763 -7.221 11.177 1.00 95.06 329 LEU A C 1
ATOM 2552 O O . LEU A 1 329 ? 3.794 -8.415 11.469 1.00 95.06 329 LEU A O 1
ATOM 2556 N N . THR A 1 330 ? 3.364 -6.283 12.030 1.00 94.94 330 THR A N 1
ATOM 2557 C CA . THR A 1 330 ? 2.911 -6.582 13.398 1.00 94.94 330 THR A CA 1
ATOM 2558 C C . THR A 1 330 ? 1.567 -5.936 13.695 1.00 94.94 330 THR A C 1
ATOM 2560 O O . THR A 1 330 ? 1.315 -4.794 13.329 1.00 94.94 330 THR A O 1
ATOM 2563 N N . ALA A 1 331 ? 0.690 -6.662 14.377 1.00 95.19 331 ALA A N 1
ATOM 2564 C CA . ALA A 1 331 ? -0.547 -6.139 14.950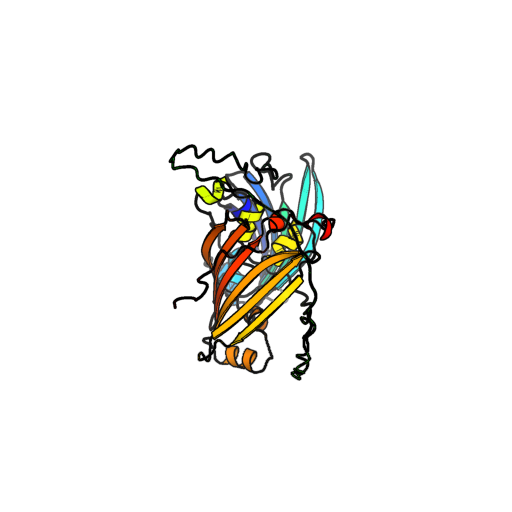 1.00 95.19 331 ALA A CA 1
ATOM 2565 C C . ALA A 1 331 ? -0.856 -6.904 16.252 1.00 95.19 331 ALA A C 1
ATOM 2567 O O . ALA A 1 331 ? -0.178 -7.892 16.550 1.00 95.19 331 ALA A O 1
ATOM 2568 N N . PRO A 1 332 ? -1.846 -6.485 17.059 1.00 94.94 332 PRO A N 1
ATOM 2569 C CA . PRO A 1 332 ? -2.217 -7.224 18.261 1.00 94.94 332 PRO A CA 1
ATOM 2570 C C . PRO A 1 332 ? -2.484 -8.708 17.963 1.00 94.94 332 PRO A C 1
ATOM 2572 O O . PRO A 1 332 ? -3.343 -9.045 17.152 1.00 94.94 332 PRO A O 1
ATOM 2575 N N . GLY A 1 333 ? -1.722 -9.595 18.608 1.00 96.56 333 GLY A N 1
ATOM 2576 C CA . GLY A 1 333 ? -1.887 -11.044 18.490 1.00 96.56 333 GLY A CA 1
ATOM 2577 C C . GLY A 1 333 ? -1.304 -11.696 17.229 1.00 96.56 333 GLY A C 1
ATOM 2578 O O . GLY A 1 333 ? -1.438 -12.913 17.101 1.00 96.56 333 GLY A O 1
ATOM 2579 N N . ILE A 1 334 ? -0.659 -10.952 16.321 1.00 97.25 334 ILE A N 1
ATOM 2580 C CA . ILE A 1 334 ? -0.070 -11.495 15.085 1.00 97.25 334 ILE A CA 1
ATOM 2581 C C . ILE A 1 334 ? 1.222 -10.772 14.689 1.00 97.25 334 ILE A C 1
ATOM 2583 O O . ILE A 1 334 ? 1.303 -9.542 14.672 1.00 97.25 334 ILE A O 1
ATOM 2587 N N . SER A 1 335 ? 2.232 -11.545 14.295 1.00 97.19 335 SER A N 1
ATOM 2588 C CA . SER A 1 335 ? 3.424 -11.030 13.623 1.00 97.19 335 SER A CA 1
ATOM 2589 C C . SER A 1 335 ? 3.768 -11.863 12.393 1.00 97.19 335 SER A C 1
ATOM 2591 O O . SER A 1 335 ? 3.624 -13.084 12.381 1.00 97.19 335 SER A O 1
ATOM 2593 N N . CYS A 1 336 ? 4.216 -11.195 11.334 1.00 97.00 336 CYS A N 1
ATOM 2594 C CA . CYS A 1 336 ? 4.578 -11.824 10.071 1.00 97.00 336 CYS A CA 1
ATOM 2595 C C . CYS A 1 336 ? 5.976 -11.379 9.655 1.00 97.00 336 CYS A C 1
ATOM 2597 O O . CYS A 1 336 ? 6.195 -10.193 9.414 1.00 97.00 336 CYS A O 1
ATOM 2599 N N . HIS A 1 337 ? 6.896 -12.327 9.499 1.00 96.19 337 HIS A N 1
ATOM 2600 C CA . HIS A 1 337 ? 8.190 -12.108 8.856 1.00 96.19 337 HIS A CA 1
ATOM 2601 C C . HIS A 1 337 ? 8.073 -12.481 7.386 1.00 96.19 337 HIS A C 1
ATOM 2603 O O . HIS A 1 337 ? 7.756 -13.625 7.057 1.00 96.19 337 HIS A O 1
ATOM 2609 N N . ILE A 1 338 ? 8.311 -11.521 6.499 1.00 95.75 338 ILE A N 1
ATOM 2610 C CA . ILE A 1 338 ? 8.087 -11.686 5.066 1.00 95.75 338 ILE A CA 1
ATOM 2611 C C . ILE A 1 338 ? 9.387 -11.413 4.320 1.00 95.75 338 ILE A C 1
ATOM 2613 O O . ILE A 1 338 ? 10.021 -10.379 4.522 1.00 95.75 338 ILE A O 1
ATOM 2617 N N . ALA A 1 339 ? 9.766 -12.340 3.447 1.00 96.12 339 ALA A N 1
ATOM 2618 C CA . ALA A 1 339 ? 10.789 -12.158 2.431 1.00 96.12 339 ALA A CA 1
ATOM 2619 C C . ALA A 1 339 ? 10.140 -12.146 1.051 1.00 96.12 339 ALA A C 1
ATOM 2621 O O . ALA A 1 339 ? 9.432 -13.087 0.697 1.00 96.12 339 ALA A O 1
ATOM 2622 N N . GLU A 1 340 ? 10.427 -11.116 0.265 1.00 96.44 340 GLU A N 1
ATOM 2623 C CA . GLU A 1 340 ? 10.035 -11.023 -1.138 1.00 96.44 340 GLU A CA 1
ATOM 2624 C C . GLU A 1 340 ? 11.280 -10.960 -2.024 1.00 96.44 340 GLU A C 1
ATOM 2626 O O . GLU A 1 340 ? 12.273 -10.308 -1.685 1.00 96.44 340 GLU A O 1
ATOM 2631 N N . GLU A 1 341 ? 11.217 -11.656 -3.153 1.00 95.25 341 GLU A N 1
ATOM 2632 C CA . GLU A 1 341 ? 12.262 -11.750 -4.169 1.00 95.25 341 GLU A CA 1
ATOM 2633 C C . GLU A 1 341 ? 11.637 -11.439 -5.521 1.00 95.25 341 GLU A C 1
ATOM 2635 O O . GLU A 1 341 ? 10.633 -12.043 -5.896 1.00 95.25 341 GLU A O 1
ATOM 2640 N N . PHE A 1 342 ? 12.235 -10.509 -6.252 1.00 95.19 342 PHE A N 1
ATOM 2641 C CA . PHE A 1 342 ? 11.747 -9.988 -7.516 1.00 95.19 342 PHE A CA 1
ATOM 2642 C C . PHE A 1 342 ? 12.743 -10.307 -8.622 1.00 95.19 342 PHE A C 1
ATOM 2644 O O . PHE A 1 342 ? 13.938 -10.020 -8.502 1.00 95.19 342 PHE A O 1
ATOM 2651 N N . ALA A 1 343 ? 12.238 -10.851 -9.723 1.00 93.00 343 ALA A N 1
ATOM 2652 C CA . ALA A 1 343 ? 12.985 -10.914 -10.971 1.00 93.00 343 ALA A CA 1
ATOM 2653 C C . ALA A 1 343 ? 13.059 -9.515 -11.608 1.00 93.00 343 ALA A C 1
ATOM 2655 O O . ALA A 1 343 ? 12.134 -8.710 -11.458 1.00 93.00 343 ALA A O 1
ATOM 2656 N N . LEU A 1 344 ? 14.122 -9.223 -12.370 1.00 91.00 344 LEU A N 1
ATOM 2657 C CA . LEU A 1 344 ? 14.255 -7.929 -13.062 1.00 91.00 344 LEU A CA 1
ATOM 2658 C C . LEU A 1 344 ? 13.101 -7.635 -14.028 1.00 91.00 344 LEU A C 1
ATOM 2660 O O . LEU A 1 344 ? 12.764 -6.468 -14.220 1.00 91.00 344 LEU A O 1
ATOM 2664 N N . VAL A 1 345 ? 12.446 -8.671 -14.567 1.00 91.00 345 VAL A N 1
ATOM 2665 C CA . VAL A 1 345 ? 11.262 -8.509 -15.425 1.00 91.00 345 VAL A CA 1
ATOM 2666 C C . VAL A 1 345 ? 10.146 -7.722 -14.733 1.00 91.00 345 VAL A C 1
ATOM 2668 O O . VAL A 1 345 ? 9.407 -7.014 -15.404 1.00 91.00 345 VAL A O 1
ATOM 2671 N N . ALA A 1 346 ? 10.070 -7.732 -13.393 1.00 92.25 346 ALA A N 1
ATOM 2672 C CA . ALA A 1 346 ? 9.114 -6.922 -12.633 1.00 92.25 346 ALA A CA 1
ATOM 2673 C C . ALA A 1 346 ? 9.217 -5.415 -12.940 1.00 92.25 346 ALA A C 1
ATOM 2675 O O . ALA A 1 346 ? 8.262 -4.673 -12.704 1.00 92.25 346 ALA A O 1
ATOM 2676 N N . LEU A 1 347 ? 10.359 -4.950 -13.459 1.00 92.06 347 LEU A N 1
ATOM 2677 C CA . LEU A 1 347 ? 10.591 -3.555 -13.827 1.00 92.06 347 LEU A CA 1
ATOM 2678 C C . LEU A 1 347 ? 10.116 -3.205 -15.241 1.00 92.06 347 LEU A C 1
ATOM 2680 O O . LEU A 1 347 ? 9.964 -2.025 -15.538 1.00 92.06 347 LEU A O 1
ATOM 2684 N N . THR A 1 348 ? 9.852 -4.200 -16.090 1.00 90.00 348 THR A N 1
ATOM 2685 C CA . THR A 1 348 ? 9.593 -4.018 -17.528 1.00 90.00 348 THR A CA 1
ATOM 2686 C C . THR A 1 348 ? 8.365 -4.774 -18.043 1.00 90.00 348 THR A C 1
ATOM 2688 O O . THR A 1 348 ? 8.177 -4.848 -19.255 1.00 90.00 348 THR A O 1
ATOM 2691 N N . LEU A 1 349 ? 7.526 -5.328 -17.157 1.00 86.31 349 LEU A N 1
ATOM 2692 C CA . LEU A 1 349 ? 6.301 -6.045 -17.534 1.00 86.31 349 LEU A CA 1
ATOM 2693 C C . LEU A 1 349 ? 5.435 -5.231 -18.511 1.00 86.31 349 LEU A C 1
ATOM 2695 O O . LEU A 1 349 ? 5.240 -4.031 -18.358 1.00 86.31 349 LEU A O 1
ATOM 2699 N N . SER A 1 350 ? 4.861 -5.906 -19.502 1.00 83.06 350 SER A N 1
ATOM 2700 C CA . SER A 1 350 ? 3.906 -5.309 -20.437 1.00 83.06 350 SER A CA 1
ATOM 2701 C C . SER A 1 350 ? 2.850 -6.335 -20.825 1.00 83.06 350 SER A C 1
ATOM 2703 O O . SER A 1 350 ? 3.150 -7.524 -20.898 1.00 83.06 350 SER A O 1
ATOM 2705 N N . ARG A 1 351 ? 1.633 -5.869 -21.131 1.00 71.88 351 ARG A N 1
ATOM 2706 C CA . ARG A 1 351 ? 0.532 -6.715 -21.634 1.00 71.88 351 ARG A CA 1
ATOM 2707 C C . ARG A 1 351 ? 0.880 -7.440 -22.931 1.00 71.88 351 ARG A C 1
ATOM 2709 O O . ARG A 1 351 ? 0.328 -8.495 -23.215 1.00 71.88 351 ARG A O 1
ATOM 2716 N N . ASP A 1 352 ? 1.768 -6.854 -23.729 1.00 76.19 352 ASP A N 1
ATOM 2717 C CA . ASP A 1 352 ? 2.149 -7.409 -25.027 1.00 76.19 352 ASP A CA 1
ATOM 2718 C C . ASP A 1 352 ? 3.298 -8.423 -24.920 1.00 76.19 352 ASP A C 1
ATOM 2720 O O . ASP A 1 352 ? 3.687 -9.009 -25.934 1.00 76.19 352 ASP A O 1
ATOM 2724 N N . MET A 1 353 ? 3.842 -8.650 -23.712 1.00 72.25 353 MET A N 1
ATOM 2725 C CA . MET A 1 353 ? 4.870 -9.666 -23.496 1.00 72.25 353 MET A CA 1
ATOM 2726 C C . MET A 1 353 ? 4.278 -11.056 -23.702 1.00 72.25 353 MET A C 1
ATOM 2728 O O . MET A 1 353 ? 3.487 -11.550 -22.902 1.00 72.25 353 MET A O 1
ATOM 2732 N N . ARG A 1 354 ? 4.710 -11.731 -24.766 1.00 69.50 354 ARG A N 1
ATOM 2733 C CA . ARG A 1 354 ? 4.412 -13.151 -24.958 1.00 69.50 354 ARG A CA 1
ATOM 2734 C C . ARG A 1 354 ? 5.454 -13.989 -24.218 1.00 69.50 354 ARG A C 1
ATOM 2736 O O . ARG A 1 354 ? 6.643 -13.703 -24.361 1.00 69.50 354 ARG A O 1
ATOM 2743 N N . PRO A 1 355 ? 5.070 -15.094 -23.556 1.00 66.38 355 PRO A N 1
ATOM 2744 C CA . PRO A 1 355 ? 6.033 -16.027 -22.964 1.00 66.38 355 PRO A CA 1
ATOM 2745 C C . PRO A 1 355 ? 7.114 -16.490 -23.955 1.00 66.38 355 PRO A C 1
ATOM 2747 O O . PRO A 1 355 ? 8.273 -16.649 -23.590 1.00 66.38 355 PRO A O 1
ATOM 2750 N N . SER A 1 356 ? 6.768 -16.621 -25.242 1.00 61.22 356 SER A N 1
ATOM 2751 C CA . SER A 1 356 ? 7.705 -16.984 -26.312 1.00 61.22 356 SER A CA 1
ATOM 2752 C C . SER A 1 356 ? 8.754 -15.911 -26.624 1.00 61.22 356 SER A C 1
ATOM 2754 O O . SER A 1 356 ? 9.840 -16.254 -27.072 1.00 61.22 356 SER A O 1
ATOM 2756 N N . GLN A 1 357 ? 8.457 -14.624 -26.400 1.00 57.97 357 GLN A N 1
ATOM 2757 C CA . GLN A 1 357 ? 9.431 -13.529 -26.557 1.00 57.97 357 GLN A CA 1
ATOM 2758 C C . GLN A 1 357 ? 10.477 -13.526 -25.437 1.00 57.97 357 GLN A C 1
ATOM 2760 O O . GLN A 1 357 ? 11.507 -12.872 -25.549 1.00 57.97 357 GLN A O 1
ATOM 2765 N N . LEU A 1 358 ? 10.197 -14.267 -24.369 1.00 58.34 358 LEU A N 1
ATOM 2766 C CA . LEU A 1 358 ? 11.011 -14.387 -23.171 1.00 58.34 358 LEU A CA 1
ATOM 2767 C C . LEU A 1 358 ? 11.647 -15.780 -23.031 1.00 58.34 358 LEU A C 1
ATOM 2769 O O . LEU A 1 358 ? 12.419 -16.019 -22.098 1.00 58.34 358 LEU A O 1
ATOM 2773 N N . ALA A 1 359 ? 11.358 -16.692 -23.966 1.00 47.88 359 ALA A N 1
ATOM 2774 C CA . ALA A 1 359 ? 11.951 -18.019 -24.030 1.00 47.88 359 ALA A CA 1
ATOM 2775 C C . ALA A 1 359 ? 13.464 -17.889 -24.279 1.00 47.88 359 ALA A C 1
ATOM 2777 O O . ALA A 1 359 ? 13.902 -17.573 -25.381 1.00 47.88 359 ALA A O 1
ATOM 2778 N N . GLY A 1 360 ? 14.253 -18.079 -23.217 1.00 52.22 360 GLY A N 1
ATOM 2779 C CA . GLY A 1 360 ? 15.712 -17.913 -23.208 1.00 52.22 360 GLY A CA 1
ATOM 2780 C C . GLY A 1 360 ? 16.228 -16.661 -22.484 1.00 52.22 360 GLY A C 1
ATOM 2781 O O . GLY A 1 360 ? 17.432 -16.551 -22.289 1.00 52.22 360 GLY A O 1
ATOM 2782 N N . GLN A 1 361 ? 15.350 -15.742 -22.056 1.00 48.84 361 GLN A N 1
ATOM 2783 C CA . GLN A 1 361 ? 15.726 -14.483 -21.388 1.00 48.84 361 GLN A CA 1
ATOM 2784 C C . GLN A 1 361 ? 15.154 -14.294 -19.983 1.00 48.84 361 GLN A C 1
ATOM 2786 O O . GLN A 1 361 ? 15.505 -13.308 -19.344 1.00 48.84 361 GLN A O 1
ATOM 2791 N N . LEU A 1 362 ? 14.291 -15.184 -19.486 1.00 53.50 362 LEU A N 1
ATOM 2792 C CA . LEU A 1 362 ? 13.832 -15.107 -18.100 1.00 53.50 362 LEU A CA 1
ATOM 2793 C C . LEU A 1 362 ? 14.745 -15.930 -17.197 1.00 53.50 362 LEU A C 1
ATOM 2795 O O . LEU A 1 362 ? 14.530 -17.139 -17.061 1.00 53.50 362 LEU A O 1
ATOM 2799 N N . PRO A 1 363 ? 15.724 -15.302 -16.526 1.00 57.84 363 PRO A N 1
ATOM 2800 C CA . PRO A 1 363 ? 16.188 -15.856 -15.273 1.00 57.84 363 PRO A CA 1
ATOM 2801 C C . PRO A 1 363 ? 14.945 -16.065 -14.397 1.00 57.84 363 PRO A C 1
ATOM 2803 O O . PRO A 1 363 ? 14.037 -15.228 -14.382 1.00 57.84 363 PRO A O 1
ATOM 2806 N N . GLY A 1 364 ? 14.859 -17.214 -13.725 1.00 77.44 364 GLY A N 1
ATOM 2807 C CA . GLY A 1 364 ? 13.793 -17.465 -12.758 1.00 77.44 364 GLY A CA 1
ATOM 2808 C C . GLY A 1 364 ? 13.740 -16.382 -11.671 1.00 77.44 364 GLY A C 1
ATOM 2809 O O . GLY A 1 364 ? 14.460 -15.387 -11.684 1.00 77.44 364 GLY A O 1
ATOM 2810 N N . ILE A 1 365 ? 12.894 -16.555 -10.664 1.00 82.75 365 ILE A N 1
ATOM 2811 C CA . ILE A 1 365 ? 12.954 -15.645 -9.514 1.00 82.75 365 ILE A CA 1
ATOM 2812 C C . ILE A 1 365 ? 14.245 -15.950 -8.731 1.00 82.75 365 ILE A C 1
ATOM 2814 O O . ILE A 1 365 ? 14.457 -17.118 -8.376 1.00 82.75 365 ILE A O 1
ATOM 2818 N N . PRO A 1 366 ? 15.104 -14.950 -8.447 1.00 85.81 366 PRO A N 1
ATOM 2819 C CA . PRO A 1 366 ? 16.367 -15.178 -7.751 1.00 85.81 366 PRO A CA 1
ATOM 2820 C C . PRO A 1 366 ? 16.145 -15.815 -6.382 1.00 85.81 366 PRO A C 1
ATOM 2822 O O . PRO A 1 366 ? 15.169 -15.522 -5.694 1.00 85.81 366 PRO A O 1
ATOM 2825 N N . HIS A 1 367 ? 17.074 -16.673 -5.970 1.00 85.81 367 HIS A N 1
ATOM 2826 C CA . HIS A 1 367 ? 17.122 -17.253 -4.627 1.00 85.81 367 HIS A CA 1
ATOM 2827 C C . HIS A 1 367 ? 18.036 -16.406 -3.736 1.00 85.81 367 HIS A C 1
ATOM 2829 O O . HIS A 1 367 ? 19.146 -16.803 -3.401 1.00 85.81 367 HIS A O 1
ATOM 2835 N N . ILE A 1 368 ? 17.568 -15.209 -3.389 1.00 85.81 368 ILE A N 1
ATOM 2836 C CA . ILE A 1 368 ? 18.299 -14.235 -2.567 1.00 85.81 368 ILE A CA 1
ATOM 2837 C C . ILE A 1 368 ? 18.355 -14.712 -1.114 1.00 85.81 368 ILE A C 1
ATOM 2839 O O . ILE A 1 368 ? 19.368 -14.567 -0.434 1.00 85.81 368 ILE A O 1
ATOM 2843 N N . TRP A 1 369 ? 17.265 -15.306 -0.630 1.00 87.06 369 TRP A N 1
ATOM 2844 C CA . TRP A 1 369 ? 17.103 -15.692 0.766 1.00 87.06 369 TRP A CA 1
ATOM 2845 C C . TRP A 1 369 ? 17.205 -17.212 0.931 1.00 87.06 369 TRP A C 1
ATOM 2847 O O . TRP A 1 369 ? 16.208 -17.899 1.176 1.00 87.06 369 TRP A O 1
ATOM 2857 N N . THR A 1 370 ? 18.425 -17.744 0.800 1.00 79.88 370 THR A N 1
ATOM 2858 C CA . THR A 1 370 ? 18.722 -19.175 1.013 1.00 79.88 370 THR A CA 1
ATOM 2859 C C . THR A 1 370 ? 18.429 -19.598 2.451 1.00 79.88 370 THR A C 1
ATOM 2861 O O . THR A 1 370 ? 17.773 -20.613 2.681 1.00 79.88 370 THR A O 1
ATOM 2864 N N . ASP A 1 371 ? 18.790 -18.741 3.405 1.00 69.88 371 ASP A N 1
ATOM 2865 C CA . ASP A 1 371 ? 18.654 -18.985 4.840 1.00 69.88 371 ASP A CA 1
ATOM 2866 C C . ASP A 1 371 ? 17.336 -18.441 5.395 1.00 69.88 371 ASP A C 1
ATOM 2868 O O . ASP A 1 371 ? 17.277 -17.958 6.524 1.00 69.88 371 ASP A O 1
ATOM 2872 N N . PHE A 1 372 ? 16.231 -18.520 4.643 1.00 63.34 372 PHE A N 1
ATOM 2873 C CA . PHE A 1 372 ? 14.901 -18.253 5.216 1.00 63.34 372 PHE A CA 1
ATOM 2874 C C . PHE A 1 372 ? 14.445 -19.378 6.175 1.00 63.34 372 PHE A C 1
ATOM 2876 O O . PHE A 1 372 ? 13.275 -19.744 6.245 1.00 63.34 372 PHE A O 1
ATOM 2883 N N . THR A 1 373 ? 15.386 -19.964 6.906 1.00 54.88 373 THR A N 1
ATOM 2884 C CA . THR A 1 373 ? 15.211 -20.480 8.254 1.00 54.88 373 THR A CA 1
ATOM 2885 C C . THR A 1 373 ? 15.340 -19.264 9.156 1.00 54.88 373 THR A C 1
ATOM 2887 O O . THR A 1 373 ? 16.446 -18.819 9.452 1.00 54.88 373 THR A O 1
ATOM 2890 N N . VAL A 1 374 ? 14.213 -18.673 9.557 1.00 46.56 374 VAL A N 1
ATOM 2891 C CA . VAL A 1 374 ? 14.229 -17.636 10.594 1.00 46.56 374 VAL A CA 1
ATOM 2892 C C . VAL A 1 374 ? 14.892 -18.270 11.821 1.00 46.56 374 VAL A C 1
ATOM 2894 O O . VAL A 1 374 ? 14.287 -19.112 12.484 1.00 46.56 374 VAL A O 1
ATOM 2897 N N . ARG A 1 375 ? 16.169 -17.949 12.068 1.00 37.88 375 ARG A N 1
ATOM 2898 C CA . ARG A 1 375 ? 16.815 -18.201 13.355 1.00 37.88 375 ARG A CA 1
ATOM 2899 C C . ARG A 1 375 ? 16.112 -17.256 14.325 1.00 37.88 375 ARG A C 1
ATOM 2901 O O . ARG A 1 375 ? 16.423 -16.069 14.336 1.00 37.88 375 ARG A O 1
ATOM 2908 N N . LEU A 1 376 ? 15.068 -17.766 14.976 1.00 35.22 376 LEU A N 1
ATOM 2909 C CA . LEU A 1 376 ? 14.375 -17.092 16.073 1.00 35.22 376 LEU A CA 1
ATOM 2910 C C . LEU A 1 376 ? 15.297 -16.995 17.284 1.00 35.22 376 LEU A C 1
ATOM 2912 O O . LEU A 1 376 ? 16.000 -18.000 17.550 1.00 35.22 376 LEU A O 1
#

Secondary structure (DSSP, 8-state):
-HHHHTSPEEEEEEEEEE--TTTTTT-TT-EEEEEEEEEEETTEEEEEEEEEEEE-SHHHHHHHHTSSS-GGGHHHHTTB--EEEEEEEEEEEETTEEEEEEEEEEEETTEEEEEEEEEPTTTTSBTB---TT--S-----------------------------------------------------PPP--STTS-SEE--PPPHHHHHH--HHHHHHHH-SS-HHHHHHHHH----EEEEEEEEEPTT-TTEEEEEEEEEETTEEEEEEEEEEEE--HHHHHHHHTTSS-TTTHHHHTTB-PEEEEEEEEEE-SSS-EEEEEEEEEETTEEEEEEEEEEGGGGT--TT--GGGSTTT---S----TT-S---

Radius of gyration: 26.9 Å; chains: 1; bounding box: 81×84×55 Å

Sequence (376 aa):
MSAWYQAEIKVEVIFNRDIQEVVAWVQPHVKQYDRRVQMSCKDKVFCVATSRIILSDKRAVDAVESGGVGIAQLFKHFKILPHFYLVDAGQESAPTGQQLWREYVLHGGGIECRIREDFCPNFLDLFGAVSASGGLWNMGEFNGTESRSRAASAEQSSSKDAALVEGETAKEETAPVAEAEPAMCSTRSDPHLGDLLKGTRCINILDDELAQTAHPLQRALLTAAGTVVRVITSYHKVSVQVGILRSRRVPGKSNEYERVVLMFCDGIAFCRARTLVKLESEELKELVDSGSCDVGELFRAKDLLPEFSLLQVQLCPSDVPGFGRKYMLTAPGISCHIAEEFALVALTLSRDMRPSQLAGQLPGIPHIWTDFTVRL

Foldseek 3Di:
DCLLQLFKKFKAWPDKDWDPPPCCVPQVLKTKIWTWIFIDTPPHTFKIKIKIKIANDSVLVCCVVVVVDDNLQSCVVVQFFWAKDWPDWDWDQDPQGIKTKTWMWTDDDRMIMTMIMITDHPSSQRPHDPPLPLDPDPPPDPPPDDDDDDDDDDDDDDDDDDDDDDDDDDDDDDDDDDPDDQPQPPDPDRDHDFQSNPPSIDNPRDPPVCSVRDRSLQSCCQRTRDDCQNSLCVPQVFHKGKTWPDWAADPPDLFKIWTWIFIDTPNHTFKIKIKIKGFQDPVLSCCVVVVVDGPVCSCVVPSGNWDKAWDDKDFDPDVQGWIKTWIWTDTVRMIMTMIMFGGPCSSVDHPPDDVVVCVVPHRHGDPPCPPVPPPD